Protein AF-A0A2S5X953-F1 (afdb_monomer)

Mean predicted aligned error: 18.89 Å

Sequence (458 aa):
MTLLNALGPSSMFAEFIGLAGYAVGSDNEDVEVWSRGGEERHRVRSSDAGYLVAGASRSGSYVTEFQASRLEDVERYLTFLIGNASVRGTRGFGLLATSTQPALAAGTESATDGKGNVRLWSVADPSRTVIFLRGVPWEPRTFSHLMAVPLGTLRRALLDPHGSPVFDVGQPQVNPPVVLSWSPEWLFSTAFREFVALGGAEVTARGDTVLVGDFETGYEVSDADGWWCVRRYSRGLHDTRMRARGAEDVERYLLLQFGPAARHAPQLRLPLLVEPAPPVEIAEGLRFEPVAPGWVSVRGTDGSERGIEIADAGITAARDARDFTHLLRSTPQEIRESYLDAAGSPALSPILVPVSRGDAVPPSVDWGRLSASDRRLADSGFRLFCSLNEKRGKVFEDPVSAAPFDGGVAVFRSIRGGGMILVAHDGSVLYRSSSYSFERALDEFREGQRTPLDSFGG

Radius of gyration: 25.44 Å; Cα contacts (8 Å, |Δi|>4): 827; chains: 1; bounding box: 60×60×67 Å

Secondary structure (DSSP, 8-state):
--HHHHHSTTSHHHHHHHTTT-EEEEETTEEEEE-TTSSEEEEEEEETTEEEEEEEETTPPPEEEEEESSHHHHHHHHHHHHIIIIIHHTTTPPP---TT--SPPTTEEEEE-TTSPEEEEESS-TT-EEEE-TT-SS-HHHHHHHTTS-HHHHHHHHHSTT-TTTS---S---------TTS-TTTS-HHHHHHHHHTT-EEEEETTEEEEE-SSEEEEEEEETTEEEEEEEETTEEEEEEEESSHHHHHHHHHHHHHHHHHT-TTT-PPEEE--SSPPPPPTTEEEEEEETTEEEEEETT--EEEEEEE--SHHHHHHHHHHHHHTTS-HHHHHHHHHSTT-TTTTTTT-EEEPTTSSS--PBPGGGS-HHHHHHHHHHHHHHHHHHHTTT----SPPEEEEETTEEEEE--STT--EEEEETTS-EEEE-TTS-HHHHHHHHHTT----GGGG--

Foldseek 3Di:
DALCADQNQPHPLQVLLVLLQKHWDDDPRWIWIAHDQRQKIWIWDQDPLAIWIWIDGHPGDTDTFKGWNDSQLVSLLSCLLSLQPRNCVSVVAAGQDLQPQPDADPQKDWDADPQRKIKIAGNVGRSTIMIGHPFALDDPSSSSLSVPPDPVLQSVLSVDSCSPPRSNPDDPDPDDPPPPPPDPCPQDPPVLQVLLVLLVWHWDDDVQWIWIGSSQWTWIWHDDPLKTWIWIHHSRDTDTFKIANDSQLVLLLRCLVRLQSSLPRPVLPAFDKDFDPPGAAADPQWDWDDDDVQKTFIAGPVRHGRRMMGGRDDPVSVRSNRLSNLQVVDTSVQQSVLSSDNQSPDSCVSGIGGDPPVFADAPFDDLVPDDPLQNVQQVVQVVLLVLQQVVVVHDDPADWTWHDDDFHIKIWGQDQQTWIWTAGSVRFIDTDGSVDTPVRSVVCVVVPDTDDSVNSPD

pLDDT: mean 77.75, std 15.03, range [27.89, 95.5]

Nearest PDB structures (foldseek):
  4o6g-assembly1_A  TM=8.450E-01  e=3.573E-09  Mycobacterium tuberculosis
  9etf-assembly1_B  TM=7.351E-01  e=6.714E+00  Gallus gallus
  2qo5-assembly1_A  TM=7.459E-01  e=7.787E+00  Danio rerio
  2lba-assembly1_A  TM=3.978E-01  e=1.951E+00  Gallus gallus
  1eio-assembly1_A  TM=3.381E-01  e=1.450E+00  Sus s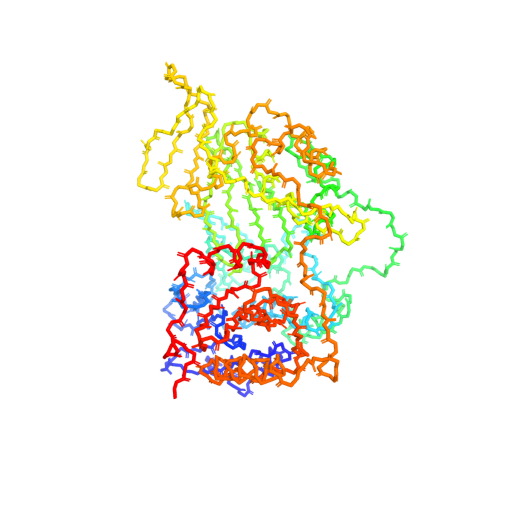crofa

Structure (mmCIF, N/CA/C/O backbone):
data_AF-A0A2S5X953-F1
#
_entry.id   AF-A0A2S5X953-F1
#
loop_
_atom_site.group_PDB
_atom_site.id
_atom_site.type_symbol
_atom_site.label_atom_id
_atom_site.label_alt_id
_atom_site.label_comp_id
_atom_site.label_asym_id
_atom_site.label_entity_id
_atom_site.label_seq_id
_atom_site.pdbx_PDB_ins_code
_atom_site.Cartn_x
_atom_site.Cartn_y
_atom_site.Cartn_z
_atom_site.occupancy
_atom_site.B_iso_or_equiv
_atom_site.auth_seq_id
_atom_site.auth_comp_id
_atom_site.auth_asym_id
_atom_site.auth_atom_id
_atom_site.pdbx_PDB_model_num
ATOM 1 N N . MET A 1 1 ? -19.159 -6.939 29.757 1.00 56.62 1 MET A N 1
ATOM 2 C CA . MET A 1 1 ? -19.263 -7.461 28.377 1.00 56.62 1 MET A CA 1
ATOM 3 C C . MET A 1 1 ? -17.979 -8.232 28.103 1.00 56.62 1 MET A C 1
ATOM 5 O O . MET A 1 1 ? -16.926 -7.685 28.396 1.00 56.62 1 MET A O 1
ATOM 9 N N . THR A 1 2 ? -18.047 -9.497 27.687 1.00 77.62 2 THR A N 1
ATOM 10 C CA . THR A 1 2 ? -16.854 -10.326 27.414 1.00 77.62 2 THR A CA 1
ATOM 11 C C . THR A 1 2 ? -16.382 -10.141 25.971 1.00 77.62 2 THR A C 1
ATOM 13 O O . THR A 1 2 ? -17.181 -9.755 25.115 1.00 77.62 2 THR A O 1
ATOM 16 N N . LEU A 1 3 ? -15.109 -10.456 25.699 1.00 79.44 3 LEU A N 1
ATOM 17 C CA . LEU A 1 3 ? -14.500 -10.409 24.361 1.00 79.44 3 LEU A CA 1
ATOM 18 C C . LEU A 1 3 ? -15.362 -11.147 23.316 1.00 79.44 3 LEU A C 1
ATOM 20 O O . LEU A 1 3 ? -15.718 -10.586 22.283 1.00 79.44 3 LEU A O 1
ATOM 24 N N . LEU A 1 4 ? -15.790 -12.369 23.652 1.00 77.88 4 LEU A N 1
ATOM 25 C CA . LEU A 1 4 ? -16.625 -13.223 22.802 1.00 77.88 4 LEU A CA 1
ATOM 26 C C . LEU A 1 4 ? -18.050 -12.686 22.599 1.00 77.88 4 LEU A C 1
ATOM 28 O O . LEU A 1 4 ? -18.623 -12.896 21.536 1.00 77.88 4 LEU A O 1
ATOM 32 N N . ASN A 1 5 ? -18.624 -11.968 23.568 1.00 78.69 5 ASN A N 1
ATOM 33 C CA . ASN A 1 5 ? -19.965 -11.401 23.397 1.00 78.69 5 ASN A CA 1
ATOM 34 C C . ASN A 1 5 ? -19.963 -10.194 22.449 1.00 78.69 5 ASN A C 1
ATOM 36 O O . ASN A 1 5 ? -20.935 -9.998 21.726 1.00 78.69 5 ASN A O 1
ATOM 40 N N . ALA A 1 6 ? -18.903 -9.380 22.465 1.00 77.31 6 ALA A N 1
ATOM 41 C CA . ALA A 1 6 ? -18.813 -8.187 21.620 1.00 77.31 6 ALA A CA 1
ATOM 42 C C . ALA A 1 6 ? -18.295 -8.500 20.210 1.00 77.31 6 ALA A C 1
ATOM 44 O O . ALA A 1 6 ? -18.806 -7.967 19.230 1.00 77.31 6 ALA A O 1
ATOM 45 N N . LEU A 1 7 ? -17.290 -9.375 20.112 1.00 86.62 7 LEU A N 1
ATOM 46 C CA . LEU A 1 7 ? -16.554 -9.617 18.871 1.00 86.62 7 LEU A CA 1
ATOM 47 C C . LEU A 1 7 ? -16.655 -11.047 18.360 1.00 86.62 7 LEU A C 1
ATOM 49 O O . LEU A 1 7 ? -16.109 -11.307 17.301 1.00 86.62 7 LEU A O 1
ATOM 53 N N . GLY A 1 8 ? -17.296 -11.970 19.082 1.00 82.50 8 GLY A N 1
ATOM 54 C CA . GLY A 1 8 ? -17.347 -13.385 18.711 1.00 82.50 8 GLY A CA 1
ATOM 55 C C . GLY A 1 8 ? -18.280 -13.695 17.532 1.00 82.50 8 GLY A C 1
ATOM 56 O O . GLY A 1 8 ? -18.955 -12.800 17.019 1.00 82.50 8 GLY A O 1
ATOM 57 N N . PRO A 1 9 ? -18.363 -14.970 17.108 1.00 80.38 9 PRO A N 1
ATOM 58 C CA . PRO A 1 9 ? -19.042 -15.375 15.870 1.00 80.38 9 PRO A CA 1
ATOM 59 C C . PRO A 1 9 ? -20.527 -14.997 15.783 1.00 80.38 9 PRO A C 1
ATOM 61 O O . PRO A 1 9 ? -21.042 -14.786 14.691 1.00 80.38 9 PRO A O 1
ATOM 64 N N . SER A 1 10 ? -21.209 -14.883 16.926 1.00 82.19 10 SER A N 1
ATOM 65 C CA . SER A 1 10 ? -22.634 -14.520 17.008 1.00 82.19 10 SER A CA 1
ATOM 66 C C . SER A 1 10 ? -22.874 -13.023 17.246 1.00 82.19 10 SER A C 1
ATOM 68 O O . SER A 1 10 ? -23.992 -12.622 17.565 1.00 82.19 10 SER A O 1
ATOM 70 N N . SER A 1 11 ? -21.829 -12.195 17.180 1.00 88.69 11 SER A N 1
ATOM 71 C CA . SER A 1 11 ? -21.933 -10.757 17.428 1.00 88.69 11 SER A CA 1
ATOM 72 C C . SER A 1 11 ? -22.453 -9.996 16.206 1.00 88.69 11 SER A C 1
ATOM 74 O O . SER A 1 11 ? -22.222 -10.381 15.059 1.00 88.69 11 SER A O 1
ATOM 76 N N . MET A 1 12 ? -23.062 -8.832 16.450 1.00 90.88 12 MET A N 1
ATOM 77 C CA . MET A 1 12 ? -23.394 -7.867 15.388 1.00 90.88 12 MET A CA 1
ATOM 78 C C . MET A 1 12 ? -22.151 -7.408 14.610 1.00 90.88 12 MET A C 1
ATOM 80 O O . MET A 1 12 ? -22.253 -6.961 13.469 1.00 90.88 12 MET A O 1
ATOM 84 N N . PHE A 1 13 ? -20.971 -7.475 15.234 1.00 93.38 13 PHE A N 1
ATOM 85 C CA . PHE A 1 13 ? -19.702 -7.221 14.569 1.00 93.38 13 PHE A CA 1
ATOM 86 C C . PHE A 1 13 ? -19.403 -8.296 13.519 1.00 93.38 13 PHE A C 1
ATOM 88 O O . PHE A 1 13 ? -19.183 -7.939 12.364 1.00 93.38 13 PHE A O 1
ATOM 95 N N . ALA A 1 14 ? -19.467 -9.579 13.894 1.00 92.06 14 ALA A N 1
ATOM 96 C CA . ALA A 1 14 ? -19.238 -10.707 12.990 1.00 92.06 14 ALA A CA 1
ATOM 97 C C . ALA A 1 14 ? -20.220 -10.712 11.808 1.00 92.06 14 ALA A C 1
ATOM 99 O O . ALA A 1 14 ? -19.799 -10.890 10.666 1.00 92.06 14 ALA A O 1
ATOM 100 N N . GLU A 1 15 ? -21.505 -10.437 12.062 1.00 93.00 15 GLU A N 1
ATOM 101 C CA . GLU A 1 15 ? -22.515 -10.297 11.005 1.00 93.00 15 GLU A CA 1
ATOM 102 C C . GLU A 1 15 ? -22.148 -9.178 10.018 1.00 93.00 15 GLU A C 1
ATOM 104 O O . GLU A 1 15 ? -22.171 -9.375 8.802 1.00 93.00 15 GLU A O 1
ATOM 109 N N . PHE A 1 16 ? -21.750 -8.012 10.534 1.00 94.50 16 PHE A N 1
ATOM 110 C CA . PHE A 1 16 ? -21.397 -6.858 9.712 1.00 94.50 16 PHE A CA 1
ATOM 111 C C . PHE A 1 16 ? -20.165 -7.107 8.834 1.00 94.50 16 PHE A C 1
ATOM 113 O O . PHE A 1 16 ? -20.211 -6.845 7.633 1.00 94.50 16 PHE A O 1
ATOM 120 N N . ILE A 1 17 ? -19.067 -7.623 9.391 1.00 89.19 17 ILE A N 1
ATOM 121 C CA . ILE A 1 17 ? -17.852 -7.877 8.599 1.00 89.19 17 ILE A CA 1
ATOM 122 C C . ILE A 1 17 ? -17.994 -9.096 7.675 1.00 89.19 17 ILE A C 1
ATOM 124 O O . ILE A 1 17 ? -17.333 -9.167 6.636 1.00 89.19 17 ILE A O 1
ATOM 128 N N . GLY A 1 18 ? -18.909 -10.020 7.993 1.00 89.38 18 GLY A N 1
ATOM 129 C CA . GLY A 1 18 ? -19.280 -11.140 7.127 1.00 89.38 18 GLY A CA 1
ATOM 130 C C . GLY A 1 18 ? -19.797 -10.691 5.759 1.00 89.38 18 GLY A C 1
ATOM 131 O O . GLY A 1 18 ? -19.591 -11.382 4.763 1.00 89.38 18 GLY A O 1
ATOM 132 N N . LEU A 1 19 ? -20.348 -9.475 5.668 1.00 87.19 19 LEU A N 1
ATOM 133 C CA . LEU A 1 19 ? -20.747 -8.842 4.408 1.00 87.19 19 LEU A CA 1
ATOM 134 C C . LEU A 1 19 ? -19.584 -8.611 3.430 1.00 87.19 19 LEU A C 1
ATOM 136 O O . LEU A 1 19 ? -19.839 -8.384 2.249 1.00 87.19 19 LEU A O 1
ATOM 140 N N . ALA A 1 20 ? -18.340 -8.640 3.914 1.00 78.38 20 ALA A N 1
ATOM 141 C CA . ALA A 1 20 ? -17.119 -8.555 3.118 1.00 78.38 20 ALA A CA 1
ATOM 142 C C . ALA A 1 20 ? -16.385 -9.904 2.990 1.00 78.38 20 ALA A C 1
ATOM 144 O O . ALA A 1 20 ? -15.254 -9.954 2.509 1.00 78.38 20 ALA A O 1
ATOM 145 N N . GLY A 1 21 ? -16.996 -11.003 3.445 1.00 85.75 21 GLY A N 1
ATOM 146 C CA . GLY A 1 21 ? -16.380 -12.329 3.444 1.00 85.75 21 GLY A CA 1
ATOM 147 C C . GLY A 1 21 ? -15.342 -12.549 4.549 1.00 85.75 21 GLY A C 1
ATOM 148 O O . GLY A 1 21 ? -14.490 -13.425 4.395 1.00 85.75 21 GLY A O 1
ATOM 149 N N . TYR A 1 22 ? -15.391 -11.771 5.637 1.00 89.38 22 TYR A N 1
ATOM 150 C CA . TYR A 1 22 ? -14.583 -12.029 6.831 1.00 89.38 22 TYR A CA 1
ATOM 151 C C . TYR A 1 22 ? -15.291 -13.031 7.738 1.00 89.38 22 TYR A C 1
ATOM 153 O O . TYR A 1 22 ? -16.518 -13.076 7.806 1.00 89.38 22 TYR A O 1
ATOM 161 N N . ALA A 1 23 ? -14.502 -13.818 8.455 1.00 90.12 23 ALA A N 1
ATOM 162 C CA . ALA A 1 23 ? -14.970 -14.718 9.489 1.00 90.12 23 ALA A CA 1
ATOM 163 C C . ALA A 1 23 ? -14.362 -14.333 10.837 1.00 90.12 23 ALA A C 1
ATOM 165 O O . ALA A 1 23 ? -13.317 -13.684 10.912 1.00 90.12 23 ALA A O 1
ATOM 166 N N . VAL A 1 24 ? -15.047 -14.751 11.894 1.00 92.25 24 VAL A N 1
ATOM 167 C CA . VAL A 1 24 ? -14.613 -14.590 13.275 1.00 92.25 24 VAL A CA 1
ATOM 168 C C . VAL A 1 24 ? -14.514 -15.964 13.911 1.00 92.25 24 VAL A C 1
ATOM 170 O O . VAL A 1 24 ? -15.404 -16.799 13.746 1.00 92.25 24 VAL A O 1
ATOM 173 N N . GLY A 1 25 ? -13.463 -16.169 14.687 1.00 88.00 25 GLY A N 1
ATOM 174 C CA . GLY A 1 25 ? -13.262 -17.344 15.514 1.00 88.00 25 GLY A CA 1
ATOM 175 C C . GLY A 1 25 ? -12.604 -16.983 16.832 1.00 88.00 25 GLY A C 1
ATOM 176 O O . GLY A 1 25 ? -12.315 -15.823 17.126 1.00 88.00 25 GLY A O 1
ATOM 177 N N . SER A 1 26 ? -12.380 -18.009 17.637 1.00 84.12 26 SER A N 1
ATOM 178 C CA . SER A 1 26 ? -11.672 -17.907 18.904 1.00 84.12 26 SER A CA 1
ATOM 179 C C . SER A 1 26 ? -10.498 -18.870 18.899 1.00 84.12 26 SER A C 1
ATOM 181 O O . SER A 1 26 ? -10.683 -20.044 18.570 1.00 84.12 26 SER A O 1
ATOM 183 N N . ASP A 1 27 ? -9.331 -18.389 19.306 1.00 77.06 27 ASP A N 1
ATOM 184 C CA . ASP A 1 27 ? -8.164 -19.215 19.605 1.00 77.06 27 ASP A CA 1
ATOM 185 C C . ASP A 1 27 ? -7.830 -19.036 21.091 1.00 77.06 27 ASP A C 1
ATOM 187 O O . ASP A 1 27 ? -7.321 -17.998 21.516 1.00 77.06 27 ASP A O 1
ATOM 191 N N . ASN A 1 28 ? -8.173 -20.038 21.903 1.00 78.31 28 ASN A N 1
ATOM 192 C CA . ASN A 1 28 ? -8.162 -19.965 23.368 1.00 78.31 28 ASN A CA 1
ATOM 193 C C . ASN A 1 28 ? -9.040 -18.814 23.908 1.00 78.31 28 ASN A C 1
ATOM 195 O O . ASN A 1 28 ? -10.266 -18.887 23.831 1.00 78.31 28 ASN A O 1
ATOM 199 N N . GLU A 1 29 ? -8.414 -17.770 24.462 1.00 79.88 29 GLU A N 1
ATOM 200 C CA . GLU A 1 29 ? -9.064 -16.566 25.003 1.00 79.88 29 GLU A CA 1
ATOM 201 C C . GLU A 1 29 ? -9.011 -15.368 24.037 1.00 79.88 29 GLU A C 1
ATOM 203 O O . GLU A 1 29 ? -9.639 -14.339 24.299 1.00 79.88 29 GLU A O 1
ATOM 208 N N . ASP A 1 30 ? -8.291 -15.499 22.918 1.00 88.31 30 ASP A N 1
ATOM 209 C CA . ASP A 1 30 ? -8.175 -14.461 21.900 1.00 88.31 30 ASP A CA 1
ATOM 210 C C . ASP A 1 30 ? -9.319 -14.587 20.879 1.00 88.31 30 ASP A C 1
ATOM 212 O O . ASP A 1 30 ? -9.755 -15.686 20.521 1.00 88.31 30 ASP A O 1
ATOM 216 N N . VAL A 1 31 ? -9.792 -13.450 20.366 1.00 91.94 31 VAL A N 1
ATOM 217 C CA . VAL A 1 31 ? -10.692 -13.416 19.203 1.00 91.94 31 VAL A CA 1
ATOM 218 C C . VAL A 1 31 ? -9.859 -13.197 17.954 1.00 91.94 31 VAL A C 1
ATOM 220 O O . VAL A 1 31 ? -9.076 -12.250 17.883 1.00 91.94 31 VAL A O 1
ATOM 223 N N . GLU A 1 32 ? -10.055 -14.049 16.956 1.00 92.00 32 GLU A N 1
ATOM 224 C CA . GLU A 1 32 ? -9.461 -13.886 15.638 1.00 92.00 32 GLU A CA 1
ATOM 225 C C . GLU A 1 32 ? -10.510 -13.486 14.611 1.00 92.00 32 GLU A C 1
ATOM 227 O O . GLU A 1 32 ? -11.618 -14.015 14.576 1.00 92.00 32 GLU A O 1
ATOM 232 N N . VAL A 1 33 ? -10.124 -12.558 13.749 1.00 90.56 33 VAL A N 1
ATOM 233 C CA . VAL A 1 33 ? -10.904 -12.069 12.620 1.00 90.56 33 VAL A CA 1
ATOM 234 C C . VAL A 1 33 ? -10.057 -12.264 11.378 1.00 90.56 33 VAL A C 1
ATOM 236 O O . VAL A 1 33 ? -8.908 -11.835 11.371 1.00 90.56 33 VAL A O 1
ATOM 239 N N . TRP A 1 34 ? -10.573 -12.890 10.326 1.00 87.81 34 TRP A N 1
ATOM 240 C CA . TRP A 1 34 ? -9.787 -13.108 9.110 1.00 87.81 34 TRP A CA 1
ATOM 241 C C . TRP A 1 34 ? -10.606 -12.979 7.836 1.00 87.81 34 TRP A C 1
ATOM 243 O O . TRP A 1 34 ? -11.784 -13.331 7.794 1.00 87.81 34 TRP A O 1
ATOM 253 N N . SER A 1 35 ? -9.962 -12.496 6.777 1.00 81.50 35 SER A N 1
ATOM 254 C CA . SER A 1 35 ? -10.549 -12.424 5.441 1.00 81.50 35 SER A CA 1
ATOM 255 C C . SER A 1 35 ? -10.617 -13.802 4.776 1.00 81.50 35 SER A C 1
ATOM 257 O O . SER A 1 35 ? -9.946 -14.761 5.179 1.00 81.50 35 SER A O 1
ATOM 259 N N . ARG A 1 36 ? -11.411 -13.921 3.706 1.00 74.94 36 ARG A N 1
ATOM 260 C CA . ARG A 1 36 ? -11.482 -15.144 2.896 1.00 74.94 36 ARG A CA 1
ATOM 261 C C . ARG A 1 36 ? -10.086 -15.541 2.396 1.00 74.94 36 ARG A C 1
ATOM 263 O O . ARG A 1 36 ? -9.453 -14.809 1.646 1.00 74.94 36 ARG A O 1
ATOM 270 N N . GLY A 1 37 ? -9.624 -16.728 2.790 1.00 69.88 37 GLY A N 1
ATOM 271 C CA . GLY A 1 37 ? -8.285 -17.231 2.448 1.00 69.88 37 GLY A CA 1
ATOM 272 C C . GLY A 1 37 ? -7.163 -16.806 3.405 1.00 69.88 37 GLY A C 1
ATOM 273 O O . GLY A 1 37 ? -6.018 -17.183 3.175 1.00 69.88 37 GLY A O 1
ATOM 274 N N . GLY A 1 38 ? -7.472 -16.068 4.479 1.00 69.38 38 GLY A N 1
ATOM 275 C CA . GLY A 1 38 ? -6.516 -15.729 5.540 1.00 69.38 38 GLY A CA 1
ATOM 276 C C . GLY A 1 38 ? -5.450 -14.710 5.132 1.00 69.38 38 GLY A C 1
ATOM 277 O O . GLY A 1 38 ? -4.377 -14.669 5.733 1.00 69.38 38 GLY A O 1
ATOM 278 N N . GLU A 1 39 ? -5.710 -13.905 4.098 1.00 66.88 39 GLU A N 1
ATOM 279 C CA . GLU A 1 39 ? -4.767 -12.881 3.631 1.00 66.88 39 GLU A CA 1
ATOM 280 C C . GLU A 1 39 ? -4.638 -11.701 4.596 1.00 66.88 39 GLU A C 1
ATOM 282 O O . GLU A 1 39 ? -3.586 -11.065 4.647 1.00 66.88 39 GLU A O 1
ATOM 287 N N . GLU A 1 40 ? -5.686 -11.417 5.359 1.00 75.12 40 GLU A N 1
ATOM 288 C CA . GLU A 1 40 ? -5.689 -10.445 6.444 1.00 75.12 40 GLU A CA 1
ATOM 289 C C . GLU A 1 40 ? -6.250 -11.123 7.685 1.00 75.12 40 GLU A C 1
ATOM 291 O O . GLU A 1 40 ? -7.259 -11.830 7.609 1.00 75.12 40 GLU A O 1
ATOM 296 N N . ARG A 1 41 ? -5.557 -10.950 8.809 1.00 83.00 41 ARG A N 1
ATOM 297 C CA . ARG A 1 41 ? -5.922 -11.532 10.094 1.00 83.00 41 ARG A CA 1
ATOM 298 C C . ARG A 1 41 ? -5.719 -10.492 11.185 1.00 83.00 41 ARG A C 1
ATOM 300 O O . ARG A 1 41 ? -4.641 -9.918 11.279 1.00 83.00 41 ARG A O 1
ATOM 307 N N . HIS A 1 42 ? -6.709 -10.311 12.046 1.00 88.12 42 HIS A N 1
ATOM 308 C CA . HIS A 1 42 ? -6.599 -9.512 13.259 1.00 88.12 42 HIS A CA 1
ATOM 309 C C . HIS A 1 42 ? -6.833 -10.407 14.462 1.00 88.12 42 HIS A C 1
ATOM 311 O O . HIS A 1 42 ? -7.746 -11.230 14.468 1.00 88.12 42 HIS A O 1
ATOM 317 N N . ARG A 1 43 ? -6.007 -10.239 15.485 1.00 90.81 43 ARG A N 1
ATOM 318 C CA . ARG A 1 43 ? -6.136 -10.929 16.759 1.00 90.81 43 ARG A CA 1
ATOM 319 C C . ARG A 1 43 ? -6.385 -9.907 17.849 1.00 90.81 43 ARG A C 1
ATOM 321 O O . ARG A 1 43 ? -5.628 -8.945 17.975 1.00 90.81 43 ARG A O 1
ATOM 328 N N . VAL A 1 44 ? -7.428 -10.134 18.633 1.00 94.06 44 VAL A N 1
ATOM 329 C CA . VAL A 1 44 ? -7.782 -9.316 19.786 1.00 94.06 44 VAL A CA 1
ATOM 330 C C . VAL A 1 44 ? -7.509 -10.099 21.057 1.00 94.06 44 VAL A C 1
ATOM 332 O O . VAL A 1 44 ? -8.041 -11.193 21.235 1.00 94.06 44 VAL A O 1
ATOM 335 N N . ARG A 1 45 ? -6.712 -9.509 21.947 1.00 92.75 45 ARG A N 1
ATOM 336 C CA . ARG A 1 45 ? -6.306 -10.103 23.222 1.00 92.75 45 ARG A CA 1
ATOM 337 C C . ARG A 1 45 ? -6.631 -9.177 24.389 1.00 92.75 45 ARG A C 1
ATOM 339 O O . ARG A 1 45 ? -6.436 -7.964 24.295 1.00 92.75 45 ARG A O 1
ATOM 346 N N . SER A 1 46 ? -7.075 -9.752 25.505 1.00 92.00 46 SER A N 1
ATOM 347 C CA . SER A 1 46 ? -7.194 -9.034 26.779 1.00 92.00 46 SER A CA 1
ATOM 348 C C . SER A 1 46 ? -5.835 -8.939 27.484 1.00 92.00 46 SER A C 1
ATOM 350 O O . SER A 1 46 ? -5.041 -9.874 27.453 1.00 92.00 46 SER A O 1
ATOM 352 N N . SER A 1 47 ? -5.561 -7.815 28.136 1.00 87.31 47 SER A N 1
ATOM 353 C CA . SER A 1 47 ? -4.332 -7.549 28.889 1.00 87.31 47 SER A CA 1
ATOM 354 C C . SER A 1 47 ? -4.626 -6.691 30.122 1.00 87.31 47 SER A C 1
ATOM 356 O O . SER A 1 47 ? -5.685 -6.066 30.211 1.00 87.31 47 SER A O 1
ATOM 358 N N . ASP A 1 48 ? -3.662 -6.580 31.035 1.00 83.94 48 ASP A N 1
ATOM 359 C CA . ASP A 1 48 ? -3.775 -5.712 32.219 1.00 83.94 48 ASP A CA 1
ATOM 360 C C . ASP A 1 48 ? -3.962 -4.228 31.854 1.00 83.94 48 ASP A C 1
ATOM 362 O O . ASP A 1 48 ? -4.522 -3.450 32.623 1.00 83.94 48 ASP A O 1
ATOM 366 N N . ALA A 1 49 ? -3.522 -3.832 30.656 1.00 80.00 49 ALA A N 1
ATOM 367 C CA . ALA A 1 49 ? -3.621 -2.470 30.142 1.00 80.00 49 ALA A CA 1
ATOM 368 C C . ALA A 1 49 ? -4.830 -2.258 29.203 1.00 80.00 49 ALA A C 1
ATOM 370 O O . ALA A 1 49 ? -4.872 -1.270 28.464 1.00 80.00 49 ALA A O 1
ATOM 371 N N . GLY A 1 50 ? -5.802 -3.177 29.202 1.00 91.69 50 GLY A N 1
ATOM 372 C CA . GLY A 1 50 ? -6.981 -3.151 28.334 1.00 91.69 50 GLY A CA 1
ATOM 373 C C . GLY A 1 50 ? -6.901 -4.190 27.217 1.00 91.69 50 GLY A C 1
ATOM 374 O O . GLY A 1 50 ? -6.435 -5.305 27.422 1.00 91.69 50 GLY A O 1
ATOM 375 N N . TYR A 1 51 ? -7.345 -3.836 26.019 1.00 95.00 51 TYR A N 1
ATOM 376 C CA . TYR A 1 51 ? -7.457 -4.741 24.879 1.00 95.00 51 TYR A CA 1
ATOM 377 C C . TYR A 1 51 ? -6.452 -4.364 23.796 1.00 95.00 51 TYR A C 1
ATOM 379 O O . TYR A 1 51 ? -6.328 -3.190 23.447 1.00 95.00 51 TYR A O 1
ATOM 387 N N . LEU A 1 52 ? -5.756 -5.363 23.262 1.00 92.69 52 LEU A N 1
ATOM 388 C CA . LEU A 1 52 ? -4.763 -5.219 22.202 1.00 92.69 52 LEU A CA 1
ATOM 389 C C . LEU A 1 52 ? -5.307 -5.809 20.908 1.00 92.69 52 LEU A C 1
ATOM 391 O O . LEU A 1 52 ? -5.867 -6.903 20.923 1.00 92.69 52 LEU A O 1
ATOM 395 N N . VAL A 1 53 ? -5.094 -5.108 19.800 1.00 90.62 53 VAL A N 1
ATOM 396 C CA . VAL A 1 53 ? -5.359 -5.586 18.444 1.00 90.62 53 VAL A CA 1
ATOM 397 C C . VAL A 1 53 ? -4.028 -5.710 17.723 1.00 90.62 53 VAL A C 1
ATOM 399 O O . VAL A 1 53 ? -3.248 -4.754 17.665 1.00 90.62 53 VAL A O 1
ATOM 402 N N . ALA A 1 54 ? -3.774 -6.892 17.177 1.00 86.56 54 ALA A N 1
ATOM 403 C CA . ALA A 1 54 ? -2.624 -7.159 16.334 1.00 86.56 54 ALA A CA 1
ATOM 404 C C . ALA A 1 54 ? -3.069 -7.604 14.943 1.00 86.56 54 ALA A C 1
ATOM 406 O O . ALA A 1 54 ? -3.921 -8.483 14.828 1.00 86.56 54 ALA A O 1
ATOM 407 N N . GLY A 1 55 ? -2.478 -7.020 13.904 1.00 77.94 55 GLY A N 1
ATOM 408 C CA . GLY A 1 55 ? -2.715 -7.366 12.506 1.00 77.94 55 GLY A CA 1
ATOM 409 C C . GLY A 1 55 ? -1.634 -8.300 11.960 1.00 77.94 55 GLY A C 1
ATOM 410 O O . GLY A 1 55 ? -0.480 -8.256 12.387 1.00 77.94 55 GLY A O 1
ATOM 411 N N . ALA A 1 56 ? -1.999 -9.154 11.009 1.00 68.19 56 ALA A N 1
ATOM 412 C CA . ALA A 1 56 ? -1.087 -9.981 10.231 1.00 68.19 56 ALA A CA 1
ATOM 413 C C . ALA A 1 56 ? -1.566 -10.070 8.778 1.00 68.19 56 ALA A C 1
ATOM 415 O O . ALA A 1 56 ? -2.746 -10.299 8.506 1.00 68.19 56 ALA A O 1
ATOM 416 N N . SER A 1 57 ? -0.627 -9.956 7.836 1.00 66.44 57 SER A N 1
ATOM 417 C CA . SER A 1 57 ? -0.887 -10.197 6.416 1.00 66.44 57 SER A CA 1
ATOM 418 C C . SER A 1 57 ? -0.366 -11.570 6.003 1.00 66.44 57 SER A C 1
ATOM 420 O O . SER A 1 57 ? 0.791 -11.911 6.262 1.00 66.44 57 SER A O 1
ATOM 422 N N . ARG A 1 58 ? -1.208 -12.358 5.327 1.00 66.44 58 ARG A N 1
ATOM 423 C CA . ARG A 1 58 ? -0.905 -13.720 4.860 1.00 66.44 58 ARG A CA 1
ATOM 424 C C . ARG A 1 58 ? -0.339 -14.570 6.009 1.00 66.44 58 ARG A C 1
ATOM 426 O O . ARG A 1 58 ? -0.841 -14.525 7.131 1.00 66.44 58 ARG A O 1
ATOM 433 N N . SER A 1 59 ? 0.739 -15.309 5.751 1.00 64.00 59 SER A N 1
ATOM 434 C CA . SER A 1 59 ? 1.502 -16.099 6.723 1.00 64.00 59 SER A CA 1
ATOM 435 C C . SER A 1 59 ? 2.493 -15.277 7.564 1.00 64.00 59 SER A C 1
ATOM 437 O O . SER A 1 59 ? 3.367 -15.857 8.202 1.00 64.00 59 SER A O 1
ATOM 439 N N . GLY A 1 60 ? 2.399 -13.944 7.547 1.00 58.31 60 GLY A N 1
ATOM 440 C CA . GLY A 1 60 ? 3.232 -13.059 8.358 1.00 58.31 60 GLY A CA 1
ATOM 441 C C . GLY A 1 60 ? 2.931 -13.141 9.857 1.00 58.31 60 GLY A C 1
ATOM 442 O O . GLY A 1 60 ? 1.897 -13.667 10.284 1.00 58.31 60 GLY A O 1
ATOM 443 N N . SER A 1 61 ? 3.857 -12.605 10.651 1.00 73.12 61 SER A N 1
ATOM 444 C CA . SER A 1 61 ? 3.725 -12.487 12.105 1.00 73.12 61 SER A CA 1
ATOM 445 C C . SER A 1 61 ? 2.723 -11.400 12.494 1.00 73.12 61 SER A C 1
ATOM 447 O O . SER A 1 61 ? 2.590 -10.397 11.795 1.00 73.12 61 SER A O 1
ATOM 449 N N . TYR A 1 62 ? 2.058 -11.584 13.636 1.00 77.00 62 TYR A N 1
ATOM 450 C CA . TYR A 1 62 ? 1.195 -10.563 14.226 1.00 77.00 62 TYR A CA 1
ATOM 451 C C . TYR A 1 62 ? 2.013 -9.386 14.758 1.00 77.00 62 TYR A C 1
ATOM 453 O O . TYR A 1 62 ? 2.981 -9.581 15.497 1.00 77.00 62 TYR A O 1
ATOM 461 N N . VAL A 1 63 ? 1.579 -8.174 14.424 1.00 75.81 63 VAL A N 1
ATOM 462 C CA . VAL A 1 63 ? 2.140 -6.914 14.916 1.00 75.81 63 VAL A CA 1
ATOM 463 C C . VAL A 1 63 ? 1.028 -6.135 15.602 1.00 75.81 63 VAL A C 1
ATOM 465 O O . VAL A 1 63 ? -0.031 -5.922 15.015 1.00 75.81 63 VAL A O 1
ATOM 468 N N . THR A 1 64 ? 1.245 -5.730 16.854 1.00 82.44 64 THR A N 1
ATOM 469 C CA . THR A 1 64 ? 0.274 -4.905 17.580 1.00 82.44 64 THR A CA 1
ATOM 470 C C . THR A 1 64 ? 0.163 -3.543 16.907 1.00 82.44 64 THR A C 1
ATOM 472 O O . THR A 1 64 ? 1.162 -2.847 16.742 1.00 82.44 64 THR A O 1
ATOM 475 N N . GLU A 1 65 ? -1.057 -3.160 16.560 1.00 79.75 65 GLU A N 1
ATOM 476 C CA . GLU A 1 65 ? -1.363 -1.918 15.846 1.00 79.75 65 GLU A CA 1
ATOM 477 C C . GLU A 1 65 ? -2.202 -0.966 16.703 1.00 79.75 65 GLU A C 1
ATOM 479 O O . GLU A 1 65 ? -2.056 0.252 16.621 1.00 79.75 65 GLU A O 1
ATOM 484 N N . PHE A 1 66 ? -3.045 -1.503 17.585 1.00 87.31 66 PHE A N 1
ATOM 485 C CA . PHE A 1 66 ? -4.011 -0.707 18.328 1.00 87.31 66 PHE A CA 1
ATOM 486 C C . PHE A 1 66 ? -4.216 -1.251 19.738 1.00 87.31 66 PHE A C 1
ATOM 488 O O . PHE A 1 66 ? -4.208 -2.459 19.974 1.00 87.31 66 PHE A O 1
ATOM 495 N N . GLN A 1 67 ? -4.429 -0.344 20.683 1.00 92.25 67 GLN A N 1
ATOM 496 C CA . GLN A 1 67 ? -4.773 -0.663 22.060 1.00 92.25 67 GLN A CA 1
ATOM 497 C C . GLN A 1 67 ? -5.918 0.228 22.529 1.00 92.25 67 GLN A C 1
ATOM 499 O O . GLN A 1 67 ? -5.917 1.428 22.272 1.00 92.25 67 GLN A O 1
ATOM 504 N N . ALA A 1 68 ? -6.859 -0.327 23.286 1.00 94.44 68 ALA A N 1
ATOM 505 C CA . ALA A 1 68 ? -7.916 0.451 23.918 1.00 94.44 68 ALA A CA 1
ATOM 506 C C . ALA A 1 68 ? -8.205 -0.022 25.340 1.00 94.44 68 ALA A C 1
ATOM 508 O O . ALA A 1 68 ? -8.203 -1.217 25.622 1.00 94.44 68 ALA A O 1
ATOM 509 N N . SER A 1 69 ? -8.547 0.906 26.234 1.00 95.50 69 SER A N 1
ATOM 510 C CA . SER A 1 69 ? -8.998 0.551 27.586 1.00 95.50 69 SER A CA 1
ATOM 511 C C . SER A 1 69 ? -10.412 -0.043 27.605 1.00 95.50 69 SER A C 1
ATOM 513 O O . SER A 1 69 ? -10.826 -0.630 28.604 1.00 95.50 69 SER A O 1
ATOM 515 N N . ARG A 1 70 ? -11.160 0.069 26.497 1.00 93.38 70 ARG A N 1
ATOM 516 C CA . ARG A 1 70 ? -12.527 -0.446 26.347 1.00 93.38 70 ARG A CA 1
ATOM 517 C C . ARG A 1 70 ? -12.664 -1.340 25.127 1.00 93.38 70 ARG A C 1
ATOM 519 O O . ARG A 1 70 ? -12.223 -0.991 24.037 1.00 93.38 70 ARG A O 1
ATOM 526 N N . LEU A 1 71 ? -13.383 -2.444 25.308 1.00 93.06 71 LEU A N 1
ATOM 527 C CA . LEU A 1 71 ? -13.712 -3.379 24.232 1.00 93.06 71 LEU A CA 1
ATOM 528 C C . LEU A 1 71 ? -14.552 -2.721 23.128 1.00 93.06 71 LEU A C 1
ATOM 530 O O . LEU A 1 71 ? -14.367 -3.013 21.954 1.00 93.06 71 LEU A O 1
ATOM 534 N N . GLU A 1 72 ? -15.422 -1.780 23.497 1.00 93.44 72 GLU A N 1
ATOM 535 C CA . GLU A 1 72 ? -16.235 -1.015 22.545 1.00 93.44 72 GLU A CA 1
ATOM 536 C C . GLU A 1 72 ? -15.373 -0.223 21.547 1.00 93.44 72 GLU A C 1
ATOM 538 O O . GLU A 1 72 ? -15.718 -0.104 20.375 1.00 93.44 72 GLU A O 1
ATOM 543 N N . ASP A 1 73 ? -14.228 0.299 21.995 1.00 93.88 73 ASP A N 1
ATOM 544 C CA . ASP A 1 73 ? -13.304 1.041 21.138 1.00 93.88 73 ASP A CA 1
ATOM 545 C C . ASP A 1 73 ? -12.504 0.108 20.216 1.00 93.88 73 ASP A C 1
ATOM 547 O O . ASP A 1 73 ? -12.209 0.486 19.085 1.00 93.88 73 ASP A O 1
ATOM 551 N N . VAL A 1 74 ? -12.250 -1.138 20.633 1.00 93.94 74 VAL A N 1
ATOM 552 C CA . VAL A 1 74 ? -11.727 -2.183 19.736 1.00 93.94 74 VAL A CA 1
ATOM 553 C C . VAL A 1 74 ? -12.742 -2.553 18.659 1.00 93.94 74 VAL A C 1
ATOM 555 O O . VAL A 1 74 ? -12.400 -2.602 17.479 1.00 93.94 74 VAL A O 1
ATOM 558 N N . GLU A 1 75 ? -13.998 -2.785 19.040 1.00 94.75 75 GLU A N 1
ATOM 559 C CA . GLU A 1 75 ? -15.069 -3.095 18.089 1.00 94.75 75 GLU A CA 1
ATOM 560 C C . GLU A 1 75 ? -15.262 -1.957 17.091 1.00 94.75 75 GLU A C 1
ATOM 562 O O . GLU A 1 75 ? -15.400 -2.198 15.894 1.00 94.75 75 GLU A O 1
ATOM 567 N N . ARG A 1 76 ? -15.205 -0.709 17.560 1.00 93.38 76 ARG A N 1
ATOM 568 C CA . ARG A 1 76 ? -15.287 0.492 16.726 1.00 93.38 76 ARG A CA 1
ATOM 569 C C . ARG A 1 76 ? -14.120 0.579 15.750 1.00 93.38 76 ARG A C 1
ATOM 571 O O . ARG A 1 76 ? -14.346 0.847 14.572 1.00 93.38 76 ARG A O 1
ATOM 578 N N . TYR A 1 77 ? -12.906 0.321 16.231 1.00 90.81 77 TYR A N 1
ATOM 579 C CA . TYR A 1 77 ? -11.695 0.298 15.418 1.00 90.81 77 TYR A CA 1
ATOM 580 C C . TYR A 1 77 ? -11.805 -0.733 14.289 1.00 90.81 77 TYR A C 1
ATOM 582 O O . TYR A 1 77 ? -11.708 -0.365 13.120 1.00 90.81 77 TYR A O 1
ATOM 590 N N . LEU A 1 78 ? -12.109 -1.992 14.614 1.00 91.12 78 LEU A N 1
ATOM 591 C CA . LEU A 1 78 ? -12.233 -3.063 13.620 1.00 91.12 78 LEU A CA 1
ATOM 592 C C . LEU A 1 78 ? -13.434 -2.867 12.685 1.00 91.12 78 LEU A C 1
ATOM 594 O O . LEU A 1 78 ? -13.333 -3.136 11.490 1.00 91.12 78 LEU A O 1
ATOM 598 N N . THR A 1 79 ? -14.562 -2.370 13.206 1.00 92.50 79 THR A N 1
ATOM 599 C CA . THR A 1 79 ? -15.755 -2.058 12.401 1.00 92.50 79 THR A CA 1
ATOM 600 C C . THR A 1 79 ? -15.429 -1.001 11.356 1.00 92.50 79 THR A C 1
ATOM 602 O O . THR A 1 79 ? -15.819 -1.157 10.204 1.00 92.50 79 THR A O 1
ATOM 605 N N . PHE A 1 80 ? -14.711 0.061 11.730 1.00 87.81 80 PHE A N 1
ATOM 606 C CA . PHE A 1 80 ? -14.311 1.085 10.774 1.00 87.81 80 PHE A CA 1
ATOM 607 C C . PHE A 1 80 ? -13.241 0.577 9.806 1.00 87.81 80 PHE A C 1
ATOM 609 O O . PHE A 1 80 ? -13.407 0.750 8.605 1.00 87.81 80 PHE A O 1
ATOM 616 N N . LEU A 1 81 ? -12.198 -0.096 10.301 1.00 84.38 81 LEU A N 1
ATOM 617 C CA . LEU A 1 81 ? -11.100 -0.619 9.485 1.00 84.38 81 LEU A CA 1
ATOM 618 C C . LEU A 1 81 ? -11.610 -1.551 8.373 1.00 84.38 81 LEU A C 1
ATOM 620 O O . LEU A 1 81 ? -11.440 -1.267 7.190 1.00 84.38 81 LEU A O 1
ATOM 624 N N . ILE A 1 82 ? -12.300 -2.630 8.754 1.00 85.38 82 ILE A N 1
ATOM 625 C CA . ILE A 1 82 ? -12.799 -3.644 7.814 1.00 85.38 82 ILE A CA 1
ATOM 626 C C . ILE A 1 82 ? -14.017 -3.117 7.053 1.00 85.38 82 ILE A C 1
ATOM 628 O O . ILE A 1 82 ? -14.208 -3.401 5.869 1.00 85.38 82 ILE A O 1
ATOM 632 N N . GLY A 1 83 ? -14.865 -2.338 7.724 1.00 84.44 83 GLY A N 1
ATOM 633 C CA . GLY A 1 83 ? -16.073 -1.802 7.120 1.00 84.44 83 GLY A CA 1
ATOM 634 C C . GLY A 1 83 ? -15.779 -0.797 6.014 1.00 84.44 83 GLY A C 1
ATOM 635 O O . GLY A 1 83 ? -16.363 -0.889 4.936 1.00 84.44 83 GLY A O 1
ATOM 636 N N . ASN A 1 84 ? -14.856 0.134 6.257 1.00 83.06 84 ASN A N 1
ATOM 637 C CA . ASN A 1 84 ? -14.513 1.158 5.281 1.00 83.06 84 ASN A CA 1
ATOM 638 C C . ASN A 1 84 ? -13.771 0.550 4.086 1.00 83.06 84 ASN A C 1
ATOM 640 O O . ASN A 1 84 ? -14.145 0.847 2.962 1.00 83.06 84 ASN A O 1
ATOM 644 N N . ALA A 1 85 ? -12.799 -0.340 4.314 1.00 73.12 85 ALA A N 1
ATOM 645 C CA . ALA A 1 85 ? -12.031 -0.961 3.233 1.00 73.12 85 ALA A CA 1
ATOM 646 C C . ALA A 1 85 ? -12.832 -2.030 2.465 1.00 73.12 85 ALA A C 1
ATOM 648 O O . ALA A 1 85 ? -13.016 -1.947 1.251 1.00 73.12 85 ALA A O 1
ATOM 649 N N . SER A 1 86 ? -13.362 -3.029 3.172 1.00 77.94 86 SER A N 1
ATOM 650 C CA . SER A 1 86 ? -13.827 -4.273 2.548 1.00 77.94 86 SER A CA 1
ATOM 651 C C . SER A 1 86 ? -15.352 -4.333 2.400 1.00 77.94 86 SER A C 1
ATOM 653 O O . SER A 1 86 ? -15.864 -4.747 1.355 1.00 77.94 86 SER A O 1
ATOM 655 N N . VAL A 1 87 ? -16.121 -3.889 3.403 1.00 81.81 87 VAL A N 1
ATOM 656 C CA . VAL A 1 87 ? -17.604 -3.915 3.332 1.00 81.81 87 VAL A CA 1
ATOM 657 C C . VAL A 1 87 ? -18.124 -2.915 2.299 1.00 81.81 87 VAL A C 1
ATOM 659 O O . VAL A 1 87 ? -19.052 -3.237 1.552 1.00 81.81 87 VAL A O 1
ATOM 662 N N . ARG A 1 88 ? -17.517 -1.729 2.211 1.00 85.38 88 ARG A N 1
ATOM 663 C CA . ARG A 1 88 ? -17.832 -0.742 1.167 1.00 85.38 88 ARG A CA 1
ATOM 664 C C . ARG A 1 88 ? -17.311 -1.153 -0.204 1.00 85.38 88 ARG A C 1
ATOM 666 O O . ARG A 1 88 ? -18.071 -1.099 -1.169 1.00 85.38 88 ARG A O 1
ATOM 673 N N . GLY A 1 89 ? -16.066 -1.631 -0.279 1.00 68.62 89 GLY A N 1
ATOM 674 C CA . GLY A 1 89 ? -15.444 -2.057 -1.536 1.00 68.62 89 GLY A CA 1
ATOM 675 C C . GLY A 1 89 ? -16.238 -3.155 -2.249 1.00 68.62 89 GLY A C 1
ATOM 676 O O . GLY A 1 89 ? -16.515 -3.050 -3.441 1.00 68.62 89 GLY A O 1
ATOM 677 N N . THR A 1 90 ? -16.733 -4.153 -1.508 1.00 71.31 90 THR A N 1
ATOM 678 C CA . THR A 1 90 ? -17.605 -5.216 -2.057 1.00 71.31 90 THR A CA 1
ATOM 679 C C . THR A 1 90 ? -18.952 -4.714 -2.593 1.00 71.31 90 THR A C 1
ATOM 681 O O . THR A 1 90 ? -19.609 -5.425 -3.351 1.00 71.31 90 THR A O 1
ATOM 684 N N . ARG A 1 91 ? -19.361 -3.489 -2.242 1.00 79.00 91 ARG A N 1
ATOM 685 C CA . ARG A 1 91 ? -20.585 -2.819 -2.717 1.00 79.00 91 ARG A CA 1
ATOM 686 C C . ARG A 1 91 ? -20.322 -1.793 -3.820 1.00 79.00 91 ARG A C 1
ATOM 688 O O . ARG A 1 91 ? -21.265 -1.164 -4.288 1.00 79.00 91 ARG A O 1
ATOM 695 N N . GLY A 1 92 ? -19.065 -1.611 -4.227 1.00 65.00 92 GLY A N 1
ATOM 696 C CA . GLY A 1 92 ? -18.674 -0.589 -5.198 1.00 65.00 92 GLY A CA 1
ATOM 697 C C . GLY A 1 92 ? -18.754 0.841 -4.656 1.00 65.00 92 GLY A C 1
ATOM 698 O O . GLY A 1 92 ? -18.813 1.783 -5.441 1.00 65.00 92 GLY A O 1
ATOM 699 N N . PHE A 1 93 ? -18.782 1.022 -3.332 1.00 74.00 93 PHE A N 1
ATOM 700 C CA . PHE A 1 93 ? -18.759 2.349 -2.722 1.00 74.00 93 PHE A CA 1
ATOM 701 C C . PHE A 1 93 ? -17.320 2.806 -2.492 1.00 74.00 93 PHE A C 1
ATOM 703 O O . PHE A 1 93 ? -16.481 2.022 -2.049 1.00 74.00 93 PHE A O 1
ATOM 710 N N . GLY A 1 94 ? -17.050 4.087 -2.757 1.00 65.56 94 GLY A N 1
ATOM 711 C CA . GLY A 1 94 ? -15.754 4.697 -2.464 1.00 65.56 94 GLY A CA 1
ATOM 712 C C . GLY A 1 94 ? -15.463 4.720 -0.963 1.00 65.56 94 GLY A C 1
ATOM 713 O O . GLY A 1 94 ? -16.390 4.738 -0.143 1.00 65.56 94 GLY A O 1
ATOM 714 N N . LEU A 1 95 ? -14.183 4.723 -0.598 1.00 71.00 95 LEU A N 1
ATOM 715 C CA . LEU A 1 95 ? -13.762 4.868 0.793 1.00 71.00 95 LEU A CA 1
ATOM 716 C C . LEU A 1 95 ? -14.261 6.199 1.350 1.00 71.00 95 LEU A C 1
ATOM 718 O O . LEU A 1 95 ? -14.262 7.222 0.666 1.00 71.00 95 LEU A O 1
ATOM 722 N N . LEU A 1 96 ? -14.695 6.189 2.604 1.00 72.94 96 LEU A N 1
ATOM 723 C CA . LEU A 1 96 ? -15.073 7.424 3.274 1.00 72.94 96 LEU A CA 1
ATOM 724 C C . LEU A 1 96 ? -13.790 8.153 3.651 1.00 72.94 96 LEU A C 1
ATOM 726 O O . LEU A 1 96 ? -13.035 7.692 4.512 1.00 72.94 96 LEU A O 1
ATOM 730 N N . ALA A 1 97 ? -13.541 9.264 2.955 1.00 57.09 97 ALA A N 1
ATOM 731 C CA . ALA A 1 97 ? -12.445 10.166 3.250 1.00 57.09 97 ALA A CA 1
ATOM 732 C C . ALA A 1 97 ? -12.674 10.789 4.625 1.00 57.09 97 ALA A C 1
ATOM 734 O O . ALA A 1 97 ? -13.731 11.343 4.924 1.00 57.09 97 ALA A O 1
ATOM 735 N N . THR A 1 98 ? -11.660 10.701 5.471 1.00 56.31 98 THR A N 1
ATOM 736 C CA . THR A 1 98 ? -11.727 11.188 6.847 1.00 56.31 98 THR A CA 1
ATOM 737 C C . THR A 1 98 ? -11.059 12.555 7.024 1.00 56.31 98 THR A C 1
ATOM 739 O O . THR A 1 98 ? -11.003 13.081 8.134 1.00 56.31 98 THR A O 1
ATOM 742 N N . SER A 1 99 ? -10.560 13.132 5.923 1.00 44.72 99 SER A N 1
ATOM 743 C CA . SER A 1 99 ? -9.692 14.314 5.876 1.00 44.72 99 SER A CA 1
ATOM 744 C C . SER A 1 99 ? -10.426 15.658 5.920 1.00 44.72 99 SER A C 1
ATOM 746 O O . SER A 1 99 ? -9.783 16.701 5.999 1.00 44.72 99 SER A O 1
ATOM 748 N N . THR A 1 100 ? -11.762 15.676 5.904 1.00 46.84 100 THR A N 1
ATOM 749 C CA . THR A 1 100 ? -12.539 16.928 5.970 1.00 46.84 100 THR A CA 1
ATOM 750 C C . THR A 1 100 ? -12.681 17.488 7.391 1.00 46.84 100 THR A C 1
ATOM 752 O O . THR A 1 100 ? -13.223 18.579 7.557 1.00 46.84 100 THR A O 1
ATOM 755 N N . GLN A 1 101 ? -12.192 16.787 8.425 1.00 51.34 101 GLN A N 1
ATOM 756 C CA . GLN A 1 101 ? -12.305 17.195 9.831 1.00 51.34 101 GLN A CA 1
ATOM 757 C C . GLN A 1 101 ? -10.963 17.746 10.362 1.00 51.34 101 GLN A C 1
ATOM 759 O O . GLN A 1 101 ? -10.097 16.968 10.761 1.00 51.34 101 GLN A O 1
ATOM 764 N N . PRO A 1 102 ? -10.754 19.080 10.400 1.00 50.56 102 PRO A N 1
ATOM 765 C CA . PRO A 1 102 ? -9.441 19.655 10.714 1.00 50.56 102 PRO A CA 1
ATOM 766 C C . PRO A 1 102 ? -9.018 19.514 12.189 1.00 50.56 102 PRO A C 1
ATOM 768 O O . PRO A 1 102 ? -7.821 19.491 12.482 1.00 50.56 102 PRO A O 1
ATOM 771 N N . ALA A 1 103 ? -9.962 19.389 13.128 1.00 69.25 103 ALA A N 1
ATOM 772 C CA . ALA A 1 103 ? -9.692 19.322 14.568 1.00 69.25 103 ALA A CA 1
ATOM 773 C C . ALA A 1 103 ? -10.082 17.964 15.180 1.00 69.25 103 ALA A C 1
ATOM 775 O O . ALA A 1 103 ? -10.960 17.269 14.663 1.00 69.25 103 ALA A O 1
ATOM 776 N N . LEU A 1 104 ? -9.451 17.608 16.309 1.00 75.50 104 LEU A N 1
ATOM 777 C CA . LEU A 1 104 ? -9.930 16.526 17.177 1.00 75.50 104 LEU A CA 1
ATOM 778 C C . LEU A 1 104 ? -11.386 16.780 17.583 1.00 75.50 104 LEU A C 1
ATOM 780 O O . LEU A 1 104 ? -11.816 17.930 17.705 1.00 75.50 104 LEU A O 1
ATOM 784 N N . ALA A 1 105 ? -12.134 15.706 17.825 1.00 79.62 105 ALA A N 1
ATOM 785 C CA . ALA A 1 105 ? -13.479 15.814 18.366 1.00 79.62 105 ALA A CA 1
ATOM 786 C C . ALA A 1 105 ? -13.474 16.578 19.696 1.00 79.62 105 ALA A C 1
ATOM 788 O O . ALA A 1 105 ? -12.596 16.385 20.542 1.00 79.62 105 ALA A O 1
ATOM 789 N N . ALA A 1 106 ? -14.481 17.431 19.892 1.00 80.69 106 ALA A N 1
ATOM 790 C CA . ALA A 1 106 ? -14.634 18.188 21.126 1.00 80.69 106 ALA A CA 1
ATOM 791 C C . ALA A 1 106 ? -14.628 17.247 22.345 1.00 80.69 106 ALA A C 1
ATOM 793 O O . ALA A 1 106 ? -15.324 16.232 22.364 1.00 80.69 106 ALA A O 1
ATOM 794 N N . GLY A 1 107 ? -13.829 17.583 23.360 1.00 82.56 107 GLY A N 1
ATOM 795 C CA . GLY A 1 107 ? -13.669 16.750 24.554 1.00 82.56 107 GLY A CA 1
ATOM 796 C C . GLY A 1 107 ? -12.732 15.551 24.380 1.00 82.56 107 GLY A C 1
ATOM 797 O O . GLY A 1 107 ? -12.718 14.688 25.255 1.00 82.56 107 GLY A O 1
ATOM 798 N N . THR A 1 108 ? -11.946 15.492 23.300 1.00 86.06 108 THR A N 1
ATOM 799 C CA . THR A 1 108 ? -10.852 14.526 23.127 1.00 86.06 108 THR A CA 1
ATOM 800 C C . THR A 1 108 ? -9.511 15.247 23.092 1.00 86.06 108 THR A C 1
ATOM 802 O O . THR A 1 108 ? -9.356 16.249 22.397 1.00 86.06 108 THR A O 1
ATOM 805 N N . GLU A 1 109 ? -8.529 14.709 23.804 1.00 84.00 109 GLU A N 1
ATOM 806 C CA . GLU A 1 109 ? -7.139 15.162 23.757 1.00 84.00 109 GLU A CA 1
ATOM 807 C C . GLU A 1 109 ? -6.234 14.064 23.192 1.00 84.00 109 GLU A C 1
ATOM 809 O O . GLU A 1 109 ? -6.600 12.883 23.158 1.00 84.00 109 GLU A O 1
ATOM 814 N N . SER A 1 110 ? -5.049 14.466 22.728 1.00 87.19 110 SER A N 1
ATOM 815 C CA . SER A 1 110 ? -4.060 13.557 22.159 1.00 87.19 110 SER A CA 1
ATOM 816 C C . SER A 1 110 ? -2.642 13.867 22.617 1.00 87.19 110 SER A C 1
ATOM 818 O O . SER A 1 110 ? -2.288 15.033 22.780 1.00 87.19 110 SER A O 1
ATOM 820 N N . ALA A 1 111 ? -1.802 12.840 22.711 1.00 77.31 111 ALA A N 1
ATOM 821 C CA . ALA A 1 111 ? -0.363 12.967 22.904 1.00 77.31 111 ALA A CA 1
ATOM 822 C C . ALA A 1 111 ? 0.371 11.903 22.091 1.00 77.31 111 ALA A C 1
ATOM 824 O O . ALA A 1 111 ? -0.085 10.762 22.007 1.00 77.31 111 ALA A O 1
ATOM 825 N N . THR A 1 112 ? 1.526 12.267 21.546 1.00 76.06 112 THR A N 1
ATOM 826 C CA . THR A 1 112 ? 2.409 11.343 20.832 1.00 76.06 112 THR A CA 1
ATOM 827 C C . THR A 1 112 ? 3.598 11.002 21.721 1.00 76.06 112 THR A C 1
ATOM 829 O O . THR A 1 112 ? 4.232 11.902 22.272 1.00 76.06 112 THR A O 1
ATOM 832 N N . ASP A 1 113 ? 3.888 9.714 21.899 1.00 74.69 113 ASP A N 1
ATOM 833 C CA . ASP A 1 113 ? 5.054 9.276 22.669 1.00 74.69 113 ASP A CA 1
ATOM 834 C C . ASP A 1 113 ? 6.355 9.344 21.845 1.00 74.69 113 ASP A C 1
ATOM 836 O O . ASP A 1 113 ? 6.346 9.533 20.628 1.00 74.69 113 ASP A O 1
ATOM 840 N N . GLY A 1 114 ? 7.505 9.150 22.499 1.00 52.53 114 GLY A N 1
ATOM 841 C CA . GLY A 1 114 ? 8.818 9.169 21.834 1.00 52.53 114 GLY A CA 1
ATOM 842 C C . GLY A 1 114 ? 9.044 8.049 20.805 1.00 52.53 114 GLY A C 1
ATOM 843 O O . GLY A 1 114 ? 10.085 8.026 20.155 1.00 52.53 114 GLY A O 1
ATOM 844 N N . LYS A 1 115 ? 8.102 7.111 20.653 1.00 63.88 115 LYS A N 1
ATOM 845 C CA . LYS A 1 115 ? 8.115 6.054 19.630 1.00 63.88 115 LYS A CA 1
ATOM 846 C C . LYS A 1 115 ? 7.171 6.369 18.462 1.00 63.88 115 LYS A C 1
ATOM 848 O O . LYS A 1 115 ? 7.112 5.588 17.511 1.00 63.88 115 LYS A O 1
ATOM 853 N N . GLY A 1 116 ? 6.469 7.502 18.511 1.00 65.50 116 GLY A N 1
ATOM 854 C CA . GLY A 1 116 ? 5.492 7.917 17.509 1.00 65.50 116 GLY A CA 1
ATOM 855 C C . GLY A 1 116 ? 4.106 7.298 17.700 1.00 65.50 116 GLY A C 1
ATOM 856 O O . GLY A 1 116 ? 3.284 7.393 16.792 1.00 65.50 116 GLY A O 1
ATOM 857 N N . ASN A 1 117 ? 3.827 6.657 18.840 1.00 75.62 117 ASN A N 1
ATOM 858 C CA . ASN A 1 117 ? 2.491 6.141 19.125 1.00 75.62 117 ASN A CA 1
ATOM 859 C C . ASN A 1 117 ? 1.586 7.289 19.561 1.00 75.62 117 ASN A C 1
ATOM 861 O O . ASN A 1 117 ? 1.968 8.097 20.409 1.00 75.62 117 ASN A O 1
ATOM 865 N N . VAL A 1 118 ? 0.371 7.338 19.022 1.00 79.12 118 VAL A N 1
ATOM 866 C CA . VAL A 1 118 ? -0.592 8.396 19.332 1.00 79.12 118 VAL A CA 1
ATOM 867 C C . VAL A 1 118 ? -1.594 7.881 20.348 1.00 79.12 118 VAL A C 1
ATOM 869 O O . VAL A 1 118 ? -2.376 6.978 20.0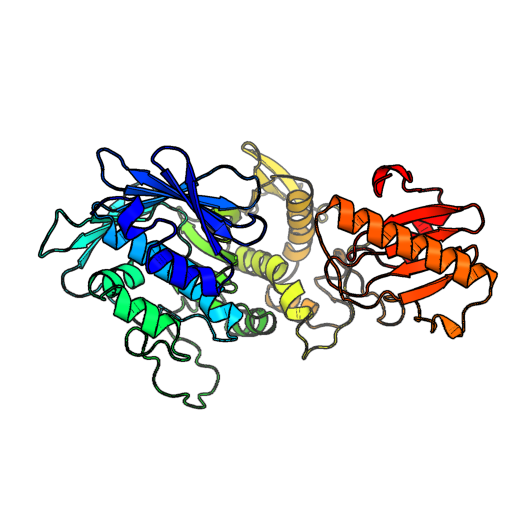63 1.00 79.12 118 VAL A O 1
ATOM 872 N N . ARG A 1 119 ? -1.604 8.481 21.533 1.00 86.38 119 ARG A N 1
ATOM 873 C CA . ARG A 1 119 ? -2.620 8.254 22.556 1.00 86.38 119 ARG A CA 1
ATOM 874 C C . ARG A 1 119 ? -3.735 9.280 22.409 1.00 86.38 119 ARG A C 1
ATOM 876 O O . ARG A 1 119 ? -3.451 10.470 22.350 1.00 86.38 119 ARG A O 1
ATOM 883 N N . LEU A 1 120 ? -4.980 8.819 22.424 1.00 88.69 120 LEU A N 1
ATOM 884 C CA . LEU A 1 120 ? -6.191 9.622 22.571 1.00 88.69 120 LEU A CA 1
ATOM 885 C C . LEU A 1 120 ? -6.855 9.326 23.914 1.00 88.69 120 LEU A C 1
ATOM 887 O O . LEU A 1 120 ? -6.862 8.173 24.362 1.00 88.69 120 LEU A O 1
ATOM 891 N N . TRP A 1 121 ? -7.453 10.336 24.539 1.00 90.75 121 TRP A N 1
ATOM 892 C CA . TRP A 1 121 ? -8.308 10.148 25.711 1.00 90.75 121 TRP A CA 1
ATOM 893 C C . TRP A 1 121 ? -9.485 11.115 25.724 1.00 90.75 121 TRP A C 1
ATOM 895 O O . TRP A 1 121 ? -9.414 12.230 25.209 1.00 90.75 121 TRP A O 1
ATOM 905 N N . SER A 1 122 ? -10.577 10.668 26.341 1.00 89.81 122 SER A N 1
ATOM 906 C CA . SER A 1 122 ? -11.730 11.518 26.628 1.00 89.81 122 SER A CA 1
ATOM 907 C C . SER A 1 122 ? -11.413 12.439 27.808 1.00 89.81 122 SER A C 1
ATOM 909 O O . SER A 1 122 ? -11.025 11.968 28.874 1.00 89.81 122 SER A O 1
ATOM 911 N N . VAL A 1 123 ? -11.631 13.744 27.661 1.00 88.44 123 VAL A N 1
ATOM 912 C CA . VAL A 1 123 ? -11.490 14.725 28.753 1.00 88.44 123 VAL A CA 1
ATOM 913 C C . VAL A 1 123 ? -12.536 14.476 29.841 1.00 88.44 123 VAL A C 1
ATOM 915 O O . VAL A 1 123 ? -12.237 14.561 31.028 1.00 88.44 123 VAL A O 1
ATOM 918 N N . ALA A 1 124 ? -13.759 14.105 29.445 1.00 89.12 124 ALA A N 1
ATOM 919 C CA . ALA A 1 124 ? -14.838 13.779 30.380 1.00 89.12 124 ALA A CA 1
ATOM 920 C C . ALA A 1 124 ? -14.605 12.450 31.120 1.00 89.12 124 ALA A C 1
ATOM 922 O O . ALA A 1 124 ? -15.229 12.19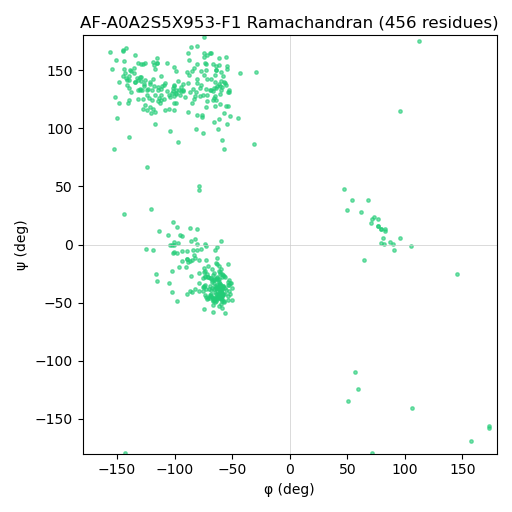3 32.145 1.00 89.12 124 ALA A O 1
ATOM 923 N N . ASP A 1 125 ? -13.729 11.598 30.584 1.00 90.38 125 ASP A N 1
ATOM 924 C CA . ASP A 1 125 ? -13.415 10.291 31.146 1.00 90.38 125 ASP A CA 1
ATOM 925 C C . ASP A 1 125 ? -11.987 9.866 30.770 1.00 90.38 125 ASP A C 1
ATOM 927 O O . ASP A 1 125 ? -11.796 9.092 29.824 1.00 90.38 125 ASP A O 1
ATOM 931 N N . PRO A 1 126 ? -10.970 10.349 31.508 1.00 89.19 126 PRO A N 1
ATOM 932 C CA . PRO A 1 126 ? -9.569 10.076 31.187 1.00 89.19 126 PRO A CA 1
ATOM 933 C C . PRO A 1 126 ? -9.179 8.593 31.278 1.00 89.19 126 PRO A C 1
ATOM 935 O O . PRO A 1 126 ? -8.104 8.213 30.818 1.00 89.19 126 PRO A O 1
ATOM 938 N N . SER A 1 127 ? -10.038 7.740 31.856 1.00 89.44 127 SER A N 1
ATOM 939 C CA . SER A 1 127 ? -9.846 6.284 31.869 1.00 89.44 127 SER A CA 1
ATOM 940 C C . SER A 1 127 ? -10.136 5.642 30.509 1.00 89.44 127 SER A C 1
ATOM 942 O O . SER A 1 127 ? -9.625 4.561 30.201 1.00 89.44 127 SER A O 1
ATOM 944 N N . ARG A 1 128 ? -10.945 6.300 29.668 1.00 94.06 128 ARG A N 1
ATOM 945 C CA . ARG A 1 128 ? -11.205 5.888 28.291 1.00 94.06 128 ARG A CA 1
ATOM 946 C C . ARG A 1 128 ? -10.067 6.371 27.403 1.00 94.06 128 ARG A C 1
ATOM 948 O O . ARG A 1 128 ? -10.041 7.527 26.980 1.00 94.06 128 ARG A O 1
ATOM 955 N N . THR A 1 129 ? -9.145 5.467 27.105 1.00 93.56 129 THR A N 1
ATOM 956 C CA . THR A 1 129 ? -7.946 5.762 26.330 1.00 93.56 129 THR A CA 1
ATOM 957 C C . THR A 1 129 ? -7.785 4.786 25.191 1.00 93.56 129 THR A C 1
ATOM 959 O O . THR A 1 129 ? -8.038 3.590 25.345 1.00 93.56 129 THR A O 1
ATOM 962 N N . VAL A 1 130 ? -7.275 5.298 24.084 1.00 92.38 130 VAL A N 1
ATOM 963 C CA . VAL A 1 130 ? -6.900 4.517 22.916 1.00 92.38 130 VAL A CA 1
ATOM 964 C C . VAL A 1 130 ? -5.488 4.894 22.509 1.00 92.38 130 VAL A C 1
ATOM 966 O O . VAL A 1 130 ? -5.111 6.056 22.605 1.00 92.38 130 VAL A O 1
ATOM 969 N N . ILE A 1 131 ? -4.696 3.916 22.094 1.00 88.56 131 ILE A N 1
ATOM 970 C CA . ILE A 1 131 ? -3.329 4.109 21.631 1.00 88.56 131 ILE A CA 1
ATOM 971 C C . ILE A 1 131 ? -3.216 3.487 20.245 1.00 88.56 131 ILE A C 1
ATOM 973 O O . ILE A 1 131 ? -3.431 2.290 20.060 1.00 88.56 131 ILE A O 1
ATOM 977 N N . PHE A 1 132 ? -2.861 4.326 19.285 1.00 81.00 132 PHE A N 1
ATOM 978 C CA . PHE A 1 132 ? -2.461 3.938 17.945 1.00 81.00 132 PHE A CA 1
ATOM 979 C C . PHE A 1 132 ? -0.965 3.694 17.972 1.00 81.00 132 PHE A C 1
ATOM 981 O O . PHE A 1 132 ? -0.189 4.626 18.202 1.00 81.00 132 PHE A O 1
ATOM 988 N N . LEU A 1 133 ? -0.559 2.448 17.768 1.00 76.94 133 LEU A N 1
ATOM 989 C CA . LEU A 1 133 ? 0.849 2.136 17.613 1.00 76.94 133 LEU A CA 1
ATOM 990 C C . LEU A 1 133 ? 1.289 2.540 16.206 1.00 76.94 133 LEU A C 1
ATOM 992 O O . LEU A 1 133 ? 0.493 2.550 15.265 1.00 76.94 133 LEU A O 1
ATOM 996 N N . ARG A 1 134 ? 2.554 2.934 16.063 1.00 54.25 134 ARG A N 1
ATOM 997 C CA . ARG A 1 134 ? 3.128 3.320 14.768 1.00 54.25 134 ARG A CA 1
ATOM 998 C C . ARG A 1 134 ? 2.856 2.214 13.736 1.00 54.25 134 ARG A C 1
ATOM 1000 O O . ARG A 1 134 ? 3.408 1.126 13.868 1.00 54.25 134 ARG A O 1
ATOM 1007 N N . GLY A 1 135 ? 1.997 2.474 12.748 1.00 49.12 135 GLY A N 1
ATOM 1008 C CA . GLY A 1 135 ? 1.508 1.411 11.865 1.00 49.12 135 GLY A CA 1
ATOM 1009 C C . GLY A 1 135 ? 0.058 1.540 11.387 1.00 49.12 135 GLY A C 1
ATOM 1010 O O . GLY A 1 135 ? -0.288 0.999 10.347 1.00 49.12 135 GLY A O 1
ATOM 1011 N N . VAL A 1 136 ? -0.818 2.225 12.130 1.00 52.09 136 VAL A N 1
ATOM 1012 C CA . VAL A 1 136 ? -2.265 2.173 11.838 1.00 52.09 136 VAL A CA 1
ATOM 1013 C C . VAL A 1 136 ? -2.631 2.874 10.514 1.00 52.09 136 VAL A C 1
ATOM 1015 O O . VAL A 1 136 ? -2.254 4.036 10.323 1.00 52.09 136 VAL A O 1
ATOM 1018 N N . PRO A 1 137 ? -3.448 2.243 9.638 1.00 46.19 137 PRO A N 1
ATOM 1019 C CA . PRO A 1 137 ? -3.701 2.742 8.283 1.00 46.19 137 PRO A CA 1
ATOM 1020 C C . PRO A 1 137 ? -4.609 3.986 8.204 1.00 46.19 137 PRO A C 1
ATOM 1022 O O . PRO A 1 137 ? -4.862 4.491 7.117 1.00 46.19 137 PRO A O 1
ATOM 1025 N N . TRP A 1 138 ? -5.095 4.523 9.328 1.00 58.38 138 TRP A N 1
ATOM 1026 C CA . TRP A 1 138 ? -6.006 5.677 9.360 1.00 58.38 138 TRP A CA 1
ATOM 1027 C C . TRP A 1 138 ? -5.760 6.599 10.564 1.00 58.38 138 TRP A C 1
ATOM 1029 O O . TRP A 1 138 ? -4.979 6.285 11.466 1.00 58.38 138 TRP A O 1
ATOM 1039 N N . GLU A 1 139 ? -6.343 7.803 10.532 1.00 61.84 139 GLU A N 1
ATOM 1040 C CA . GLU A 1 139 ? -5.962 8.902 11.424 1.00 61.84 139 GLU A CA 1
ATOM 1041 C C . GLU A 1 139 ? -6.594 8.838 12.827 1.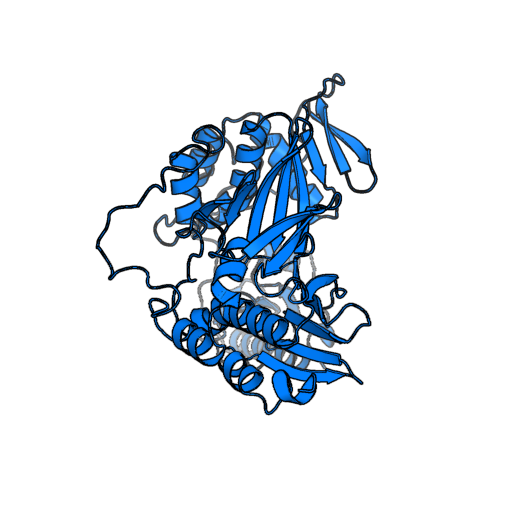00 61.84 139 GLU A C 1
ATOM 1043 O O . GLU A 1 139 ? -7.817 8.738 12.936 1.00 61.84 139 GLU A O 1
ATOM 1048 N N . PRO A 1 140 ? -5.806 8.997 13.919 1.00 73.50 140 PRO A N 1
ATOM 1049 C CA . PRO A 1 140 ? -6.336 9.153 15.277 1.00 73.50 140 PRO A CA 1
ATOM 1050 C C . PRO A 1 140 ? -7.413 10.243 15.379 1.00 73.50 140 PRO A C 1
ATOM 1052 O O . PRO A 1 140 ? -8.383 10.096 16.118 1.00 73.50 140 PRO A O 1
ATOM 1055 N N . ARG A 1 141 ? -7.306 11.314 14.582 1.00 75.56 141 ARG A N 1
ATOM 1056 C CA . ARG A 1 141 ? -8.343 12.352 14.482 1.00 75.56 141 ARG A CA 1
ATOM 1057 C C . ARG A 1 141 ? -9.685 11.776 14.069 1.00 75.56 141 ARG A C 1
ATOM 1059 O O . ARG A 1 141 ? -10.665 12.014 14.764 1.00 75.56 141 ARG A O 1
ATOM 1066 N N . THR A 1 142 ? -9.734 10.964 13.018 1.00 76.56 142 THR A N 1
ATOM 1067 C CA . THR A 1 142 ? -10.959 10.262 12.618 1.00 76.56 142 THR A CA 1
ATOM 1068 C C . THR A 1 142 ? -11.523 9.471 13.784 1.00 76.56 142 THR A C 1
ATOM 1070 O O . THR A 1 142 ? -12.705 9.584 14.102 1.00 76.56 142 THR A O 1
ATOM 1073 N N . PHE A 1 143 ? -10.670 8.707 14.467 1.00 83.75 143 PHE A N 1
ATOM 1074 C CA . PHE A 1 143 ? -11.135 7.907 15.585 1.00 83.75 143 PHE A CA 1
ATOM 1075 C C . PHE A 1 143 ? -11.708 8.747 16.720 1.00 83.75 143 PHE A C 1
ATOM 1077 O O . PHE A 1 143 ? -12.708 8.341 17.301 1.00 83.75 143 PHE A O 1
ATOM 1084 N N . SER A 1 144 ? -11.139 9.925 16.999 1.00 85.44 144 SER A N 1
ATOM 1085 C CA . SER A 1 144 ? -11.678 10.836 18.016 1.00 85.44 144 SER A CA 1
ATOM 1086 C C . SER A 1 144 ? -13.149 11.181 17.757 1.00 85.44 144 SER A C 1
ATOM 1088 O O . SER A 1 144 ? -13.952 11.166 18.686 1.00 85.44 144 SER A O 1
ATOM 1090 N N . HIS A 1 145 ? -13.540 11.382 16.494 1.00 83.69 145 HIS A N 1
ATOM 1091 C CA . HIS A 1 145 ? -14.939 11.620 16.120 1.00 83.69 145 HIS A CA 1
ATOM 1092 C C . HIS A 1 145 ? -15.774 10.348 16.220 1.00 83.69 145 HIS A C 1
ATOM 1094 O O . HIS A 1 145 ? -16.900 10.379 16.716 1.00 83.69 145 HIS A O 1
ATOM 1100 N N . LEU A 1 146 ? -15.204 9.199 15.851 1.00 87.62 146 LEU A N 1
ATOM 1101 C CA . LEU A 1 146 ? -15.880 7.911 15.989 1.00 87.62 146 LEU A CA 1
ATOM 1102 C C . LEU A 1 146 ? -16.123 7.516 17.448 1.00 87.62 146 LEU A C 1
ATOM 1104 O O . LEU A 1 146 ? -17.111 6.833 17.711 1.00 87.62 146 LEU A O 1
ATOM 1108 N N . MET A 1 147 ? -15.285 7.936 18.404 1.00 88.06 147 MET A N 1
ATOM 1109 C CA . MET A 1 147 ? -15.438 7.605 19.830 1.00 88.06 147 MET A CA 1
ATOM 1110 C C . MET A 1 147 ? -16.804 8.024 20.394 1.00 88.06 147 MET A C 1
ATOM 1112 O O . MET A 1 147 ? -17.298 7.382 21.325 1.00 88.06 147 MET A O 1
ATOM 1116 N N . ALA A 1 148 ? -17.433 9.062 19.838 1.00 84.88 148 ALA A N 1
ATOM 1117 C CA . ALA A 1 148 ? -18.775 9.498 20.223 1.00 84.88 148 ALA A CA 1
ATOM 1118 C C . ALA A 1 148 ? -19.902 8.803 19.430 1.00 84.88 148 ALA A C 1
ATOM 1120 O O . ALA A 1 148 ? -21.069 8.887 19.811 1.00 84.88 148 ALA A O 1
ATOM 1121 N N . VAL A 1 149 ? -19.578 8.106 18.338 1.00 88.50 149 VAL A N 1
ATOM 1122 C CA . VAL A 1 149 ? -20.555 7.470 17.447 1.00 88.50 149 VAL A CA 1
ATOM 1123 C C . VAL A 1 149 ? -20.973 6.105 18.005 1.00 88.50 149 VAL A C 1
ATOM 1125 O O . VAL A 1 149 ? -20.116 5.235 18.211 1.00 88.50 149 VAL A O 1
ATOM 1128 N N . PRO A 1 150 ? -22.281 5.851 18.202 1.00 92.94 150 PRO A N 1
ATOM 1129 C CA . PRO A 1 150 ? -22.770 4.520 18.548 1.00 92.94 150 PRO A CA 1
ATOM 1130 C C . PRO A 1 150 ? -22.425 3.499 17.455 1.00 92.94 150 PRO A C 1
ATOM 1132 O O . PRO A 1 150 ? -22.636 3.764 16.271 1.00 92.94 150 PRO A O 1
ATOM 1135 N N . LEU A 1 151 ? -21.968 2.302 17.833 1.00 92.69 151 LEU A N 1
ATOM 1136 C CA . LEU A 1 151 ? -21.543 1.248 16.893 1.00 92.69 151 LEU A CA 1
ATOM 1137 C C . LEU A 1 151 ? -22.600 0.907 15.828 1.00 92.69 151 LEU A C 1
ATOM 1139 O O . LEU A 1 151 ? -22.276 0.751 14.654 1.00 92.69 151 LEU A O 1
ATOM 1143 N N . GLY A 1 152 ? -23.882 0.855 16.206 1.00 92.44 152 GLY A N 1
ATOM 1144 C CA . GLY A 1 152 ? -24.977 0.639 15.252 1.00 92.44 152 GLY A CA 1
ATOM 1145 C C . GLY A 1 152 ? -25.153 1.783 14.243 1.00 92.44 152 GLY A C 1
ATOM 1146 O O . GLY A 1 152 ? -25.558 1.553 13.106 1.00 92.44 152 GLY A O 1
ATOM 1147 N N . THR A 1 153 ? -24.825 3.019 14.621 1.00 92.88 153 THR A N 1
ATOM 1148 C CA . THR A 1 153 ? -24.823 4.170 13.706 1.00 92.88 153 THR A CA 1
ATOM 1149 C C . THR A 1 153 ? -23.612 4.131 12.779 1.00 92.88 153 THR A C 1
ATOM 1151 O O . THR A 1 153 ? -23.780 4.353 11.585 1.00 92.88 153 THR A O 1
ATOM 1154 N N . LEU A 1 154 ? -22.433 3.753 13.285 1.00 92.44 154 LEU A N 1
ATOM 1155 C CA . LEU A 1 154 ? -21.235 3.559 12.464 1.00 92.44 154 LEU A CA 1
ATOM 1156 C C . LEU A 1 154 ? -21.447 2.491 11.382 1.00 92.44 154 LEU A C 1
ATOM 1158 O O . LEU A 1 154 ? -21.161 2.735 10.215 1.00 92.44 154 LEU A O 1
ATOM 1162 N N . ARG A 1 155 ? -22.010 1.330 11.738 1.00 94.75 155 ARG A N 1
ATOM 1163 C CA . ARG A 1 155 ? -22.328 0.270 10.763 1.00 94.75 155 ARG A CA 1
ATOM 1164 C C . ARG A 1 155 ? -23.293 0.746 9.684 1.00 94.75 155 ARG A C 1
ATOM 1166 O O . ARG A 1 155 ? -23.053 0.495 8.510 1.00 94.75 155 ARG A O 1
ATOM 1173 N N . ARG A 1 156 ? -24.367 1.447 10.071 1.00 93.12 156 ARG A N 1
ATOM 1174 C CA . ARG A 1 156 ? -25.335 2.009 9.114 1.00 93.12 156 ARG A CA 1
ATOM 1175 C C . ARG A 1 156 ? -24.671 3.001 8.166 1.00 93.12 156 ARG A C 1
ATOM 1177 O O . ARG A 1 156 ? -24.892 2.901 6.969 1.00 93.12 156 ARG A O 1
ATOM 1184 N N . ALA A 1 157 ? -23.815 3.874 8.688 1.00 89.56 157 ALA A N 1
ATOM 1185 C CA . ALA A 1 157 ? -23.053 4.808 7.872 1.00 89.56 157 ALA A CA 1
ATOM 1186 C C . ALA A 1 157 ? -22.120 4.094 6.889 1.00 89.56 157 ALA A C 1
ATOM 1188 O O . ALA A 1 157 ? -22.071 4.440 5.718 1.00 89.56 157 ALA A O 1
ATOM 1189 N N . LEU A 1 158 ? -21.428 3.038 7.313 1.00 89.25 158 LEU A N 1
ATOM 1190 C CA . LEU A 1 158 ? -20.555 2.276 6.417 1.00 89.25 158 LEU A CA 1
ATOM 1191 C C . LEU A 1 158 ? -21.327 1.543 5.306 1.00 89.25 158 LEU A C 1
ATOM 1193 O O . LEU A 1 158 ? -20.757 1.300 4.245 1.00 89.25 158 LEU A O 1
ATOM 1197 N N . LEU A 1 159 ? -22.610 1.237 5.515 1.00 90.56 159 LEU A N 1
ATOM 1198 C CA . LEU A 1 159 ? -23.505 0.673 4.497 1.00 90.56 159 LEU A CA 1
ATOM 1199 C C . LEU A 1 159 ? -24.162 1.733 3.600 1.00 90.56 159 LEU A C 1
ATOM 1201 O O . LEU A 1 159 ? -24.736 1.369 2.574 1.00 90.56 159 LEU A O 1
ATOM 1205 N N . ASP A 1 160 ? -24.090 3.011 3.965 1.00 88.56 160 ASP A N 1
ATOM 1206 C CA . ASP A 1 160 ? -24.640 4.117 3.187 1.00 88.56 160 ASP A CA 1
ATOM 1207 C C . ASP A 1 160 ? -23.645 4.562 2.097 1.00 88.56 160 ASP A C 1
ATOM 1209 O O . ASP A 1 160 ? -22.463 4.745 2.404 1.00 88.56 160 ASP A O 1
ATOM 1213 N N . PRO A 1 161 ? -24.065 4.782 0.835 1.00 81.38 161 PRO A N 1
ATOM 1214 C CA . PRO A 1 161 ? -23.162 5.192 -0.244 1.00 81.38 161 PRO A CA 1
ATOM 1215 C C . PRO A 1 161 ? -22.318 6.430 0.091 1.00 81.38 161 PRO A C 1
ATOM 1217 O O . PRO A 1 161 ? -21.146 6.488 -0.282 1.00 81.38 161 PRO A O 1
ATOM 1220 N N . HIS A 1 162 ? -22.877 7.374 0.851 1.00 78.81 162 HIS A N 1
ATOM 1221 C CA . HIS A 1 162 ? -22.251 8.647 1.214 1.00 78.81 162 HIS A CA 1
ATOM 1222 C C . HIS A 1 162 ? -21.735 8.682 2.658 1.00 78.81 162 HIS A C 1
ATOM 1224 O O . HIS A 1 162 ? -21.164 9.683 3.087 1.00 78.81 162 HIS A O 1
ATOM 1230 N N . GLY A 1 163 ? -21.908 7.600 3.419 1.00 81.75 163 GLY A N 1
ATOM 1231 C CA . GLY A 1 163 ? -21.462 7.540 4.803 1.00 81.75 163 GLY A CA 1
ATOM 1232 C C . GLY A 1 163 ? -22.389 8.240 5.800 1.00 81.75 163 GLY A C 1
ATOM 1233 O O . GLY A 1 163 ? -21.995 8.478 6.944 1.00 81.75 163 GLY A O 1
ATOM 1234 N N . SER A 1 164 ? -23.612 8.590 5.404 1.00 83.69 164 SER A N 1
ATOM 1235 C CA . SER A 1 164 ? -24.547 9.320 6.261 1.00 83.69 164 SER A CA 1
ATOM 1236 C C . SER A 1 164 ? -25.038 8.455 7.439 1.00 83.69 164 SER A C 1
ATOM 1238 O O . SER A 1 164 ? -25.254 7.251 7.274 1.00 83.69 164 SER A O 1
ATOM 1240 N N . PRO A 1 165 ? -25.223 9.003 8.660 1.00 79.81 165 PRO A N 1
ATOM 1241 C CA . PRO A 1 165 ? -25.039 10.402 9.067 1.00 79.81 165 PRO A CA 1
ATOM 1242 C C . PRO A 1 165 ? -23.643 10.707 9.640 1.00 79.81 165 PRO A C 1
ATOM 1244 O O . PRO A 1 165 ? -23.436 11.768 10.217 1.00 79.81 165 PRO A O 1
ATOM 1247 N N . VAL A 1 166 ? -22.703 9.759 9.588 1.00 79.69 166 VAL A N 1
ATOM 1248 C CA . VAL A 1 166 ? -21.424 9.870 10.318 1.00 79.69 166 VAL A CA 1
ATOM 1249 C C . VAL A 1 166 ? -20.376 10.624 9.513 1.00 79.69 166 VAL A C 1
ATOM 1251 O O . VAL A 1 166 ? -19.623 11.418 10.068 1.00 79.69 166 VAL A O 1
ATOM 1254 N N . PHE A 1 167 ? -20.330 10.370 8.212 1.00 76.56 167 PHE A N 1
ATOM 1255 C CA . PHE A 1 167 ? -19.309 10.887 7.310 1.00 76.56 167 PHE A CA 1
ATOM 1256 C C . PHE A 1 167 ? -19.875 11.868 6.294 1.00 76.56 167 PHE A C 1
ATOM 1258 O O . PHE A 1 167 ? -19.153 12.175 5.359 1.00 76.56 167 PHE A O 1
ATOM 1265 N N . ASP A 1 168 ? -21.128 12.311 6.487 1.00 58.69 168 ASP A N 1
ATOM 1266 C CA . ASP A 1 168 ? -21.974 13.084 5.567 1.00 58.69 168 ASP A CA 1
ATOM 1267 C C . ASP A 1 168 ? -21.146 14.014 4.663 1.00 58.69 168 ASP A C 1
ATOM 1269 O O . ASP A 1 168 ? -20.875 15.179 4.965 1.00 58.69 168 ASP A O 1
ATOM 1273 N N . VAL A 1 169 ? -20.685 13.446 3.548 1.00 49.59 169 VAL A N 1
ATOM 1274 C CA . VAL A 1 169 ? -20.051 14.179 2.467 1.00 49.59 169 VAL A CA 1
ATOM 1275 C C . VAL A 1 169 ? -21.254 14.720 1.724 1.00 49.59 169 VAL A C 1
ATOM 1277 O O . VAL A 1 169 ? -22.056 13.928 1.227 1.00 49.59 169 VAL A O 1
ATOM 1280 N N . GLY A 1 170 ? -21.461 16.040 1.753 1.00 35.81 170 GLY A N 1
ATOM 1281 C CA . GLY A 1 170 ? -22.606 16.673 1.095 1.00 35.81 170 GLY A CA 1
ATOM 1282 C C . GLY A 1 170 ? -22.849 16.075 -0.295 1.00 35.81 170 GLY A C 1
ATOM 1283 O O . GLY A 1 170 ? -21.898 15.631 -0.938 1.00 35.81 170 GLY A O 1
ATOM 1284 N N . GLN A 1 171 ? -24.125 16.025 -0.710 1.00 30.34 171 GLN A N 1
ATOM 1285 C CA . GLN A 1 171 ? -24.597 15.512 -2.008 1.00 30.34 171 GLN A CA 1
ATOM 1286 C C . GLN A 1 171 ? -23.576 15.674 -3.137 1.00 30.34 171 GLN A C 1
ATOM 1288 O O . GLN A 1 171 ? -22.885 16.692 -3.127 1.00 30.34 171 GLN A O 1
ATOM 1293 N N . PRO A 1 172 ? -23.540 14.770 -4.143 1.00 32.19 172 PRO A N 1
ATOM 1294 C CA . PRO A 1 172 ? -22.574 14.837 -5.231 1.00 32.19 172 PRO A CA 1
ATOM 1295 C C . PRO A 1 172 ? -22.729 16.168 -5.964 1.00 32.19 172 PRO A C 1
ATOM 1297 O O . PRO A 1 172 ? -23.493 16.302 -6.919 1.00 32.19 172 PRO A O 1
ATOM 1300 N N . GLN A 1 173 ? -22.002 17.183 -5.507 1.00 28.02 173 GLN A N 1
ATOM 1301 C CA . GLN A 1 173 ? -21.714 18.327 -6.320 1.00 28.02 173 GLN A CA 1
ATOM 1302 C C . GLN A 1 173 ? -20.851 17.749 -7.423 1.00 28.02 173 GLN A C 1
ATOM 1304 O O . GLN A 1 173 ? -19.792 17.171 -7.174 1.00 28.02 173 GLN A O 1
ATOM 1309 N N . VAL A 1 174 ? -21.348 17.880 -8.648 1.00 32.94 174 VAL A N 1
ATOM 1310 C CA . VAL A 1 174 ? -20.507 17.909 -9.834 1.00 32.94 174 VAL A CA 1
ATOM 1311 C C . VAL A 1 174 ? -19.542 19.069 -9.611 1.00 32.94 174 VAL A C 1
ATOM 1313 O O . VAL A 1 174 ? -19.809 20.196 -10.012 1.00 32.94 174 VAL A O 1
ATOM 1316 N N . ASN A 1 175 ? -18.472 18.813 -8.867 1.00 28.81 175 ASN A N 1
ATOM 1317 C CA . ASN A 1 175 ? -17.410 19.763 -8.646 1.00 28.81 175 ASN A CA 1
ATOM 1318 C C . ASN A 1 175 ? -16.211 19.304 -9.475 1.00 28.81 175 ASN A C 1
ATOM 1320 O O . ASN A 1 175 ? -15.862 18.119 -9.444 1.00 28.81 175 ASN A O 1
ATOM 1324 N N . PRO A 1 176 ? -15.595 20.226 -10.233 1.00 27.89 176 PRO A N 1
ATOM 1325 C CA . PRO A 1 176 ? -14.327 19.980 -10.914 1.00 27.89 176 PRO A CA 1
ATOM 1326 C C . PRO A 1 176 ? -13.275 19.520 -9.891 1.00 27.89 176 PRO A C 1
ATOM 1328 O O . PRO A 1 176 ? -13.484 19.745 -8.696 1.00 27.89 176 PRO A O 1
ATOM 1331 N N . PRO A 1 177 ? -12.170 18.877 -10.324 1.00 29.44 177 PRO A N 1
ATOM 1332 C CA . PRO A 1 177 ? -11.169 18.299 -9.429 1.00 29.44 177 PRO A CA 1
ATOM 1333 C C . PRO A 1 177 ? -10.824 19.282 -8.310 1.00 29.44 177 PRO A C 1
ATOM 1335 O O . PRO A 1 177 ? -10.223 20.333 -8.540 1.00 29.44 177 PRO A O 1
ATOM 1338 N N . VAL A 1 178 ? -11.277 18.963 -7.097 1.00 30.72 178 VAL A N 1
ATOM 1339 C CA . VAL A 1 178 ? -11.007 19.772 -5.917 1.00 30.72 178 VAL A CA 1
ATOM 1340 C C . VAL A 1 178 ? -9.563 19.490 -5.542 1.00 30.72 178 VAL A C 1
ATOM 1342 O O . VAL A 1 178 ? -9.247 18.506 -4.879 1.00 30.72 178 VAL A O 1
ATOM 1345 N N . VAL A 1 179 ? -8.670 20.362 -5.999 1.00 33.06 179 VAL A N 1
ATOM 1346 C CA . VAL A 1 179 ? -7.326 20.493 -5.444 1.00 33.06 179 VAL A CA 1
ATOM 1347 C C . VAL A 1 179 ? -7.504 20.935 -3.992 1.00 33.06 179 VAL A C 1
ATOM 1349 O O . VAL A 1 179 ? -7.791 22.098 -3.718 1.00 33.06 179 VAL A O 1
ATOM 1352 N N . LEU A 1 180 ? -7.404 19.993 -3.051 1.00 32.41 180 LEU A N 1
ATOM 1353 C CA . LEU A 1 180 ? -7.431 20.289 -1.619 1.00 32.41 180 LEU A CA 1
AT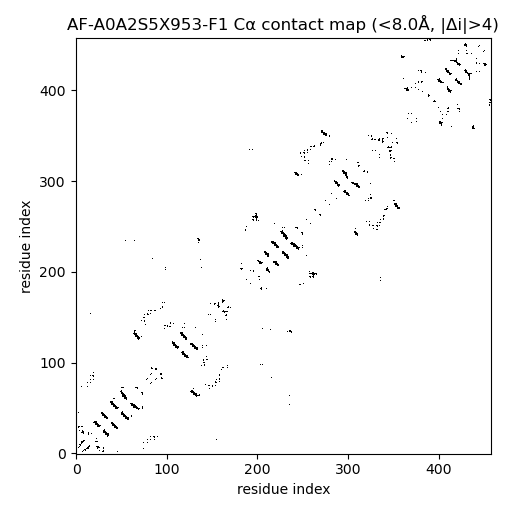OM 1354 C C . LEU A 1 180 ? -6.233 21.192 -1.285 1.00 32.41 180 LEU A C 1
ATOM 1356 O O . LEU A 1 180 ? -5.074 20.776 -1.306 1.00 32.41 180 LEU A O 1
ATOM 1360 N N . SER A 1 181 ? -6.533 22.458 -1.007 1.00 31.30 181 SER A N 1
ATOM 1361 C CA . SER A 1 181 ? -5.594 23.560 -0.798 1.00 31.30 181 SER A CA 1
ATOM 1362 C C . SER A 1 181 ? -4.957 23.550 0.597 1.00 31.30 181 SER A C 1
ATOM 1364 O O . SER A 1 181 ? -4.977 24.565 1.278 1.00 31.30 181 SER A O 1
ATOM 1366 N N . TRP A 1 182 ? -4.466 22.407 1.077 1.00 31.19 182 TRP A N 1
ATOM 1367 C CA . TRP A 1 182 ? -3.772 22.311 2.378 1.00 31.19 182 TRP A CA 1
ATOM 1368 C C . TRP A 1 182 ? -2.624 21.298 2.354 1.00 31.19 182 TRP A C 1
ATOM 1370 O O . TRP A 1 182 ? -2.247 20.724 3.371 1.00 31.19 182 TRP A O 1
ATOM 1380 N N . SER A 1 183 ? -2.052 21.059 1.178 1.00 38.47 183 SER A N 1
ATOM 1381 C CA . SER A 1 183 ? -0.771 20.369 1.081 1.00 38.47 183 SER A CA 1
ATOM 1382 C C . SER A 1 183 ? 0.351 21.378 1.294 1.00 38.47 183 SER A C 1
ATOM 1384 O O . SER A 1 183 ? 0.191 22.535 0.903 1.00 38.47 183 SER A O 1
ATOM 1386 N N . PRO A 1 184 ? 1.518 20.968 1.798 1.00 41.94 184 PRO A N 1
ATOM 1387 C CA . PRO A 1 184 ? 2.719 21.717 1.494 1.00 41.94 184 PRO A CA 1
ATOM 1388 C C . PRO A 1 184 ? 2.832 21.821 -0.037 1.00 41.94 184 PRO A C 1
ATOM 1390 O O . PRO A 1 184 ? 3.170 20.843 -0.702 1.00 41.94 184 PRO A O 1
ATOM 1393 N N . GLU A 1 185 ? 2.514 22.983 -0.622 1.00 45.12 185 GLU A N 1
ATOM 1394 C CA . GLU A 1 185 ? 2.711 23.259 -2.060 1.00 45.12 185 GLU A CA 1
ATOM 1395 C C . GLU A 1 185 ? 4.162 22.984 -2.497 1.00 45.12 185 GLU A C 1
ATOM 1397 O O . GLU A 1 185 ? 4.444 22.818 -3.678 1.00 45.12 185 GLU A O 1
ATOM 1402 N N . TRP A 1 186 ? 5.068 22.886 -1.523 1.00 50.00 186 TRP A N 1
ATOM 1403 C CA . TRP A 1 186 ? 6.499 22.717 -1.668 1.00 50.00 186 TRP A CA 1
ATOM 1404 C C . TRP A 1 186 ? 7.002 21.271 -1.815 1.00 50.00 186 TRP A C 1
ATOM 1406 O O . TRP A 1 186 ? 8.161 21.116 -2.187 1.00 50.00 186 TRP A O 1
ATOM 1416 N N . LEU A 1 187 ? 6.200 20.228 -1.536 1.00 61.75 187 LEU A N 1
ATOM 1417 C CA . LEU A 1 187 ? 6.697 18.838 -1.598 1.00 61.75 187 LEU A CA 1
ATOM 1418 C C . LEU A 1 187 ? 6.364 18.123 -2.912 1.00 61.75 187 LEU A C 1
ATOM 1420 O O . LEU A 1 187 ? 7.249 17.533 -3.517 1.00 61.75 187 LEU A O 1
ATOM 1424 N N . PHE A 1 188 ? 5.103 18.186 -3.354 1.00 70.56 188 PHE A N 1
ATOM 1425 C CA . PHE A 1 188 ? 4.663 17.567 -4.608 1.00 70.56 188 PHE A CA 1
ATOM 1426 C C . PHE A 1 188 ? 3.849 18.544 -5.445 1.00 70.56 188 PHE A C 1
ATOM 1428 O O . PHE A 1 188 ? 2.818 19.070 -4.998 1.00 70.56 188 PHE A O 1
ATOM 1435 N N . SER A 1 189 ? 4.303 18.728 -6.684 1.00 70.25 189 SER A N 1
ATOM 1436 C CA . SER A 1 189 ? 3.660 19.588 -7.679 1.00 70.25 189 SER A CA 1
ATOM 1437 C C . SER A 1 189 ? 2.234 19.128 -8.017 1.00 70.25 189 SER A C 1
ATOM 1439 O O . SER A 1 189 ? 1.906 17.945 -7.917 1.00 70.25 189 SER A O 1
ATOM 1441 N N . THR A 1 190 ? 1.375 20.046 -8.476 1.00 72.19 190 THR A N 1
ATOM 1442 C CA . THR A 1 190 ? 0.020 19.711 -8.966 1.00 72.19 190 THR A CA 1
ATOM 1443 C C . THR A 1 190 ? 0.061 18.595 -10.008 1.00 72.19 190 THR A C 1
ATOM 1445 O O . THR A 1 190 ? -0.689 17.628 -9.914 1.00 72.19 190 THR A O 1
ATOM 1448 N N . ALA A 1 191 ? 1.025 18.667 -10.925 1.00 74.69 191 ALA A N 1
ATOM 1449 C CA . ALA A 1 191 ? 1.225 17.668 -11.964 1.00 74.69 191 ALA A CA 1
ATOM 1450 C C . ALA A 1 191 ? 1.593 16.273 -11.416 1.00 74.69 191 ALA A C 1
ATOM 1452 O O . ALA A 1 191 ? 1.259 15.269 -12.038 1.00 74.69 191 ALA A O 1
ATOM 1453 N N . PHE A 1 192 ? 2.233 16.170 -10.245 1.00 83.12 192 PHE A N 1
ATOM 1454 C CA . PHE A 1 192 ? 2.456 14.875 -9.593 1.00 83.12 192 PHE A CA 1
ATOM 1455 C C . PHE A 1 192 ? 1.139 14.283 -9.086 1.00 83.12 192 PHE A C 1
ATOM 1457 O O . PHE A 1 192 ? 0.875 13.100 -9.286 1.00 83.12 192 PHE A O 1
ATOM 1464 N N . ARG A 1 193 ? 0.287 15.111 -8.473 1.00 79.94 193 ARG A N 1
ATOM 1465 C CA . ARG A 1 193 ? -1.012 14.682 -7.927 1.00 79.94 193 ARG A CA 1
ATOM 1466 C C . ARG A 1 193 ? -1.946 14.201 -9.030 1.00 79.94 193 ARG A C 1
ATOM 1468 O O . ARG A 1 193 ? -2.536 13.135 -8.911 1.00 79.94 193 ARG A O 1
ATOM 1475 N N . GLU A 1 194 ? -2.031 14.965 -10.116 1.00 77.56 194 GLU A N 1
ATOM 1476 C CA . GLU A 1 194 ? -2.798 14.586 -11.305 1.00 77.56 194 GLU A CA 1
ATOM 1477 C C . GLU A 1 194 ? -2.282 13.277 -11.907 1.00 77.56 194 GLU A C 1
ATOM 1479 O O . GLU A 1 194 ? -3.070 12.413 -12.285 1.00 77.56 194 GLU A O 1
ATOM 1484 N N . PHE A 1 195 ? -0.960 13.098 -11.945 1.00 81.00 195 PHE A N 1
ATOM 1485 C CA . PHE A 1 195 ? -0.343 11.892 -12.477 1.00 81.00 195 PHE A CA 1
ATOM 1486 C C . PHE A 1 195 ? -0.675 10.640 -11.654 1.00 81.00 195 PHE A C 1
ATOM 1488 O O . PHE A 1 195 ? -1.106 9.641 -12.227 1.00 81.00 195 PHE A O 1
ATOM 1495 N N . VAL A 1 196 ? -0.524 10.670 -10.325 1.00 80.81 196 VAL A N 1
ATOM 1496 C CA . VAL A 1 196 ? -0.834 9.491 -9.490 1.00 80.81 196 VAL A CA 1
ATOM 1497 C C . VAL A 1 196 ? -2.335 9.176 -9.457 1.00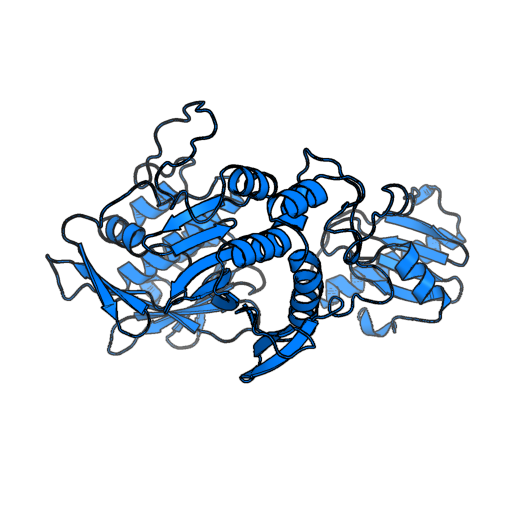 80.81 196 VAL A C 1
ATOM 1499 O O . VAL A 1 196 ? -2.707 8.002 -9.397 1.00 80.81 196 VAL A O 1
ATOM 1502 N N . ALA A 1 197 ? -3.193 10.191 -9.618 1.00 75.19 197 ALA A N 1
ATOM 1503 C CA . ALA A 1 197 ? -4.640 10.020 -9.738 1.00 75.19 197 ALA A CA 1
ATOM 1504 C C . ALA A 1 197 ? -5.051 9.226 -10.988 1.00 75.19 197 ALA A C 1
ATOM 1506 O O . ALA A 1 197 ? -6.038 8.491 -10.941 1.00 75.19 197 ALA A O 1
ATOM 1507 N N . LEU A 1 198 ? -4.276 9.279 -12.082 1.00 73.19 198 LEU A N 1
ATOM 1508 C CA . LEU A 1 198 ? -4.509 8.410 -13.247 1.00 73.19 198 LEU A CA 1
ATOM 1509 C C . LEU A 1 198 ? -4.462 6.925 -12.864 1.00 73.19 198 LEU A C 1
ATOM 1511 O O . LEU A 1 198 ? -5.223 6.130 -13.411 1.00 73.19 198 LEU A O 1
ATOM 1515 N N . GLY A 1 199 ? -3.587 6.569 -11.920 1.00 66.19 199 GLY A N 1
ATOM 1516 C CA . GLY A 1 199 ? -3.417 5.212 -11.402 1.00 66.19 199 GLY A CA 1
ATOM 1517 C C . GLY A 1 199 ? -4.370 4.840 -10.264 1.00 66.19 199 GLY A C 1
ATOM 1518 O O . GLY A 1 199 ? -4.242 3.742 -9.730 1.00 66.19 199 GLY A O 1
ATOM 1519 N N . GLY A 1 200 ? -5.299 5.726 -9.886 1.00 68.62 200 GLY A N 1
ATOM 1520 C CA . GLY A 1 200 ? -6.243 5.508 -8.785 1.00 68.62 200 GLY A CA 1
ATOM 1521 C C . GLY A 1 200 ? -5.693 5.814 -7.388 1.00 68.62 200 GLY A C 1
ATOM 1522 O O . GLY A 1 200 ? -6.319 5.424 -6.409 1.00 68.62 200 GLY A O 1
ATOM 1523 N N . ALA A 1 201 ? -4.545 6.491 -7.283 1.00 74.69 201 ALA A N 1
ATOM 1524 C CA . ALA A 1 201 ? -3.969 6.920 -6.010 1.00 74.69 201 ALA A CA 1
ATOM 1525 C C . ALA A 1 201 ? -4.244 8.407 -5.733 1.00 74.69 201 ALA A C 1
ATOM 1527 O O . ALA A 1 201 ? -4.343 9.219 -6.650 1.00 74.69 201 ALA A O 1
ATOM 1528 N N . GLU A 1 202 ? -4.296 8.783 -4.461 1.00 78.06 202 GLU A N 1
ATOM 1529 C CA . GLU A 1 202 ? -4.495 10.159 -4.009 1.00 78.06 202 GLU A CA 1
ATOM 1530 C C . GLU A 1 202 ? -3.294 10.659 -3.205 1.00 78.06 202 GLU A C 1
ATOM 1532 O O . GLU A 1 202 ? -2.563 9.877 -2.597 1.00 78.06 202 GLU A O 1
ATOM 1537 N N . VAL A 1 203 ? -3.098 11.981 -3.196 1.00 76.62 203 VAL A N 1
ATOM 1538 C CA . VAL A 1 203 ? -2.111 12.660 -2.347 1.00 76.62 203 VAL A CA 1
ATOM 1539 C C . VAL A 1 203 ? -2.853 13.410 -1.251 1.00 76.62 203 VAL A C 1
ATOM 1541 O O . VAL A 1 203 ? -3.587 14.359 -1.528 1.00 76.62 203 VAL A O 1
ATOM 1544 N N . THR A 1 204 ? -2.646 13.018 0.001 1.00 67.69 204 THR A N 1
ATOM 1545 C CA . THR A 1 204 ? -3.326 13.595 1.163 1.00 67.69 204 THR A CA 1
ATOM 1546 C C . THR A 1 204 ? -2.308 14.038 2.204 1.00 67.69 204 THR A C 1
ATOM 1548 O O . THR A 1 204 ? -1.491 13.246 2.663 1.00 67.69 204 THR A O 1
ATOM 1551 N N . ALA A 1 205 ? -2.353 15.303 2.616 1.00 61.62 205 ALA A N 1
ATOM 1552 C CA . ALA A 1 205 ? -1.565 15.768 3.755 1.00 61.62 205 ALA A CA 1
ATOM 1553 C C . ALA A 1 205 ? -2.225 15.329 5.074 1.00 61.62 205 ALA A C 1
ATOM 1555 O O . ALA A 1 205 ? -3.444 15.425 5.221 1.00 61.62 205 ALA A O 1
ATOM 1556 N N . ARG A 1 206 ? -1.421 14.861 6.031 1.00 58.47 206 ARG A N 1
ATOM 1557 C CA . ARG A 1 206 ? -1.844 14.382 7.352 1.00 58.47 206 ARG A CA 1
ATOM 1558 C C . ARG A 1 206 ? -0.856 14.865 8.417 1.00 58.47 206 ARG A C 1
ATOM 1560 O O . ARG A 1 206 ? 0.154 14.216 8.690 1.00 58.47 206 ARG A O 1
ATOM 1567 N N . GLY A 1 207 ? -1.146 16.017 9.024 1.00 62.28 207 GLY A N 1
ATOM 1568 C CA . GLY A 1 207 ? -0.222 16.675 9.956 1.00 62.28 207 GLY A CA 1
ATOM 1569 C C . GLY A 1 207 ? 1.113 16.993 9.278 1.00 62.28 207 GLY A C 1
ATOM 1570 O O . GLY A 1 207 ? 1.119 17.604 8.213 1.00 62.28 207 GLY A O 1
ATOM 1571 N N . ASP A 1 208 ? 2.213 16.511 9.858 1.00 65.12 208 ASP A N 1
ATOM 1572 C CA . ASP A 1 208 ? 3.581 16.693 9.340 1.00 65.12 208 ASP A CA 1
ATOM 1573 C C . ASP A 1 208 ? 3.986 15.621 8.309 1.00 65.12 208 ASP A C 1
ATOM 1575 O O . ASP A 1 208 ? 5.164 15.442 7.992 1.00 65.12 208 ASP A O 1
ATOM 1579 N N . THR A 1 209 ? 3.013 14.860 7.801 1.00 70.19 209 THR A N 1
ATOM 1580 C CA . THR A 1 209 ? 3.237 13.785 6.831 1.00 70.19 209 THR A CA 1
ATOM 1581 C C . THR A 1 209 ? 2.376 13.957 5.588 1.00 70.19 209 THR A C 1
ATOM 1583 O O . THR A 1 209 ? 1.318 14.587 5.620 1.00 70.19 209 THR A O 1
ATOM 1586 N N . VAL A 1 210 ? 2.816 13.375 4.477 1.00 77.81 210 VAL A N 1
ATOM 1587 C CA . VAL A 1 210 ? 2.061 13.293 3.226 1.00 77.81 210 VAL A CA 1
ATOM 1588 C C . VAL A 1 210 ? 1.851 11.829 2.873 1.00 77.81 210 VAL A C 1
ATOM 1590 O O . VAL A 1 210 ? 2.804 11.066 2.769 1.00 77.81 210 VAL A O 1
ATOM 1593 N N . LEU A 1 211 ? 0.600 11.434 2.683 1.00 81.31 211 LEU A N 1
ATOM 1594 C CA . LEU A 1 211 ? 0.211 10.116 2.206 1.00 81.31 211 LEU A CA 1
ATOM 1595 C C . LEU A 1 211 ? 0.020 10.161 0.691 1.00 81.31 211 LEU A C 1
ATOM 1597 O O . LEU A 1 211 ? -0.615 11.077 0.174 1.00 81.31 211 LEU A O 1
ATOM 1601 N N . VAL A 1 212 ? 0.547 9.163 -0.009 1.00 84.06 212 VAL A N 1
ATOM 1602 C CA . VAL A 1 212 ? 0.333 8.931 -1.440 1.00 84.06 212 VAL A CA 1
ATOM 1603 C C . VAL A 1 212 ? -0.127 7.488 -1.615 1.00 84.06 212 VAL A C 1
ATOM 1605 O O . VAL A 1 212 ? 0.616 6.582 -1.250 1.00 84.06 212 VAL A O 1
ATOM 1608 N N . GLY A 1 213 ? -1.337 7.238 -2.112 1.00 79.00 213 GLY A N 1
ATOM 1609 C CA . GLY A 1 213 ? -1.868 5.874 -2.272 1.00 79.00 213 GLY A CA 1
ATOM 1610 C C . GLY A 1 213 ? -3.391 5.804 -2.338 1.00 79.00 213 GLY A C 1
ATOM 1611 O O . GLY A 1 213 ? -4.049 6.829 -2.454 1.00 79.00 213 GLY A O 1
ATOM 1612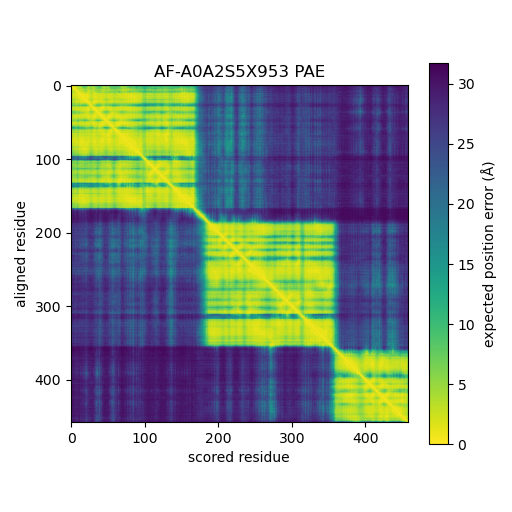 N N . ASP A 1 214 ? -3.948 4.598 -2.255 1.00 63.66 214 ASP A N 1
ATOM 1613 C CA . ASP A 1 214 ? -5.398 4.332 -2.315 1.00 63.66 214 ASP A CA 1
ATOM 1614 C C . ASP A 1 214 ? -6.024 4.076 -0.928 1.00 63.66 214 ASP A C 1
ATOM 1616 O O . ASP A 1 214 ? -7.104 3.500 -0.815 1.00 63.66 214 ASP A O 1
ATOM 1620 N N . PHE A 1 215 ? -5.332 4.498 0.139 1.00 54.59 215 PHE A N 1
ATOM 1621 C CA . PHE A 1 215 ? -5.641 4.263 1.559 1.00 54.59 215 PHE A CA 1
ATOM 1622 C C . PHE A 1 215 ? -5.596 2.793 2.023 1.00 54.59 215 PHE A C 1
ATOM 1624 O O . PHE A 1 215 ? -5.531 2.550 3.228 1.00 54.59 215 PHE A O 1
ATOM 1631 N N . GLU A 1 216 ? -5.548 1.812 1.119 1.00 54.16 216 GLU A N 1
ATOM 1632 C CA . GLU A 1 216 ? -5.267 0.406 1.445 1.00 54.16 216 GLU A CA 1
ATOM 1633 C C . GLU A 1 216 ? -3.755 0.132 1.399 1.00 54.16 216 GLU A C 1
ATOM 1635 O O . GLU A 1 216 ? -3.173 -0.525 2.276 1.00 54.16 216 GLU A O 1
ATOM 1640 N N . THR A 1 217 ? -3.110 0.678 0.371 1.00 62.31 217 THR A N 1
ATOM 1641 C CA . THR A 1 217 ? -1.684 0.579 0.101 1.00 62.31 217 THR A CA 1
ATOM 1642 C C . THR A 1 217 ? -1.139 1.911 -0.401 1.00 62.31 217 THR A C 1
ATOM 1644 O O . THR A 1 217 ? -1.761 2.623 -1.187 1.00 62.31 217 THR A O 1
ATOM 1647 N N . GLY A 1 218 ? 0.064 2.259 0.035 1.00 80.00 218 GLY A N 1
ATOM 1648 C CA . GLY A 1 218 ? 0.687 3.491 -0.410 1.00 80.00 218 GLY A CA 1
ATOM 1649 C C . GLY A 1 218 ? 1.979 3.798 0.312 1.00 80.00 218 GLY A C 1
ATOM 1650 O O . GLY A 1 218 ? 2.661 2.916 0.836 1.00 80.00 218 GLY A O 1
ATOM 1651 N N . TYR A 1 219 ? 2.314 5.077 0.317 1.00 87.06 219 TYR A N 1
ATOM 1652 C CA . TYR A 1 219 ? 3.515 5.619 0.910 1.00 87.06 219 TYR A CA 1
ATOM 1653 C C . TYR A 1 219 ? 3.178 6.803 1.808 1.00 87.06 219 TYR A C 1
ATOM 1655 O O . TYR A 1 219 ? 2.409 7.683 1.441 1.00 87.06 219 TYR A O 1
ATOM 1663 N N . GLU A 1 220 ? 3.760 6.810 2.995 1.00 87.12 220 GLU A N 1
ATOM 1664 C CA . GLU A 1 220 ? 3.819 7.939 3.907 1.00 87.12 220 GLU A CA 1
ATOM 1665 C C . GLU A 1 220 ? 5.179 8.611 3.742 1.00 87.12 220 GLU A C 1
ATOM 1667 O O . GLU A 1 220 ? 6.221 7.955 3.781 1.00 87.12 220 GLU A O 1
ATOM 1672 N N . VAL A 1 221 ? 5.163 9.925 3.580 1.00 86.69 221 VAL A N 1
ATOM 1673 C CA . VAL A 1 221 ? 6.342 10.772 3.491 1.00 86.69 221 VAL A CA 1
ATOM 1674 C C . VAL A 1 221 ? 6.3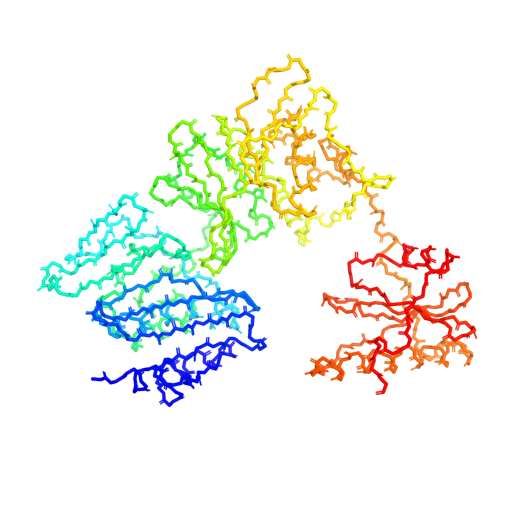59 11.683 4.702 1.00 86.69 221 VAL A C 1
ATOM 1676 O O . VAL A 1 221 ? 5.396 12.402 4.949 1.00 86.69 221 VAL A O 1
ATOM 1679 N N . SER A 1 222 ? 7.444 11.650 5.464 1.00 82.00 222 SER A N 1
ATOM 1680 C CA . SER A 1 222 ? 7.621 12.484 6.653 1.00 82.00 222 SER A CA 1
ATOM 1681 C C . SER A 1 222 ? 8.987 13.151 6.629 1.00 82.00 222 SER A C 1
ATOM 1683 O O . SER A 1 222 ? 9.965 12.480 6.293 1.00 82.00 222 SER A O 1
ATOM 1685 N N . ASP A 1 223 ? 9.067 14.403 7.064 1.00 78.81 223 ASP A N 1
ATOM 1686 C CA . ASP A 1 223 ? 10.344 15.024 7.422 1.00 78.81 223 ASP A CA 1
ATOM 1687 C C . ASP A 1 223 ? 10.779 14.532 8.809 1.00 78.81 223 ASP A C 1
ATOM 1689 O O . ASP A 1 223 ? 9.992 14.550 9.758 1.00 78.81 223 ASP A O 1
ATOM 1693 N N . ALA A 1 224 ? 12.008 14.038 8.928 1.00 72.50 224 ALA A N 1
ATOM 1694 C CA . ALA A 1 224 ? 12.604 13.643 10.196 1.00 72.50 224 ALA A CA 1
ATOM 1695 C C . ALA A 1 224 ? 14.119 13.874 10.169 1.00 72.50 224 ALA A C 1
ATOM 1697 O O . ALA A 1 224 ? 14.825 13.294 9.346 1.00 72.50 224 ALA A O 1
ATOM 1698 N N . ASP A 1 225 ? 14.625 14.688 11.098 1.00 74.50 225 ASP A N 1
ATOM 1699 C CA . ASP A 1 225 ? 16.060 14.932 11.311 1.00 74.50 225 ASP A CA 1
ATOM 1700 C C . ASP A 1 225 ? 16.826 15.380 10.047 1.00 74.50 225 ASP A C 1
ATOM 1702 O O . ASP A 1 225 ? 17.968 14.976 9.813 1.00 74.50 225 ASP A O 1
ATOM 1706 N N . GLY A 1 226 ? 16.198 16.213 9.207 1.00 73.81 226 GLY A N 1
ATOM 1707 C CA . GLY A 1 226 ? 16.790 16.693 7.951 1.00 73.81 226 GLY A CA 1
ATOM 1708 C C . GLY A 1 226 ? 16.766 15.661 6.819 1.00 73.81 226 GLY A C 1
ATOM 1709 O O . GLY A 1 226 ? 17.484 15.814 5.827 1.00 73.81 226 GLY A O 1
ATOM 1710 N N . TRP A 1 227 ? 15.955 14.613 6.969 1.00 83.50 227 TRP A N 1
ATOM 1711 C CA . TRP A 1 227 ? 15.698 13.596 5.963 1.00 83.50 227 TRP A CA 1
ATOM 1712 C C . TRP A 1 227 ? 14.212 13.495 5.650 1.00 83.50 227 TRP A C 1
ATOM 1714 O O . TRP A 1 227 ? 13.371 13.294 6.524 1.00 83.50 227 TRP A O 1
ATOM 1724 N N . TRP A 1 228 ? 13.911 13.456 4.363 1.00 86.62 228 TRP A N 1
ATOM 1725 C CA . TRP A 1 228 ? 12.644 12.977 3.857 1.00 86.62 228 TRP A CA 1
ATOM 1726 C C . TRP A 1 228 ? 12.606 11.459 3.906 1.00 86.62 228 TRP A C 1
ATOM 1728 O O . TRP A 1 228 ? 13.320 10.794 3.161 1.00 86.62 228 TRP A O 1
ATOM 1738 N N . CYS A 1 229 ? 11.775 10.899 4.777 1.00 87.50 229 CYS A N 1
ATOM 1739 C CA . CYS A 1 229 ? 11.613 9.459 4.929 1.00 87.50 229 CYS A CA 1
ATOM 1740 C C . CYS A 1 229 ? 10.355 8.982 4.203 1.00 87.50 229 CYS A C 1
ATOM 1742 O O . CYS A 1 229 ? 9.263 9.472 4.480 1.00 87.50 229 CYS A O 1
ATOM 1744 N N . VAL A 1 230 ? 10.506 7.974 3.345 1.00 89.31 230 VAL A N 1
ATOM 1745 C CA . VAL A 1 230 ? 9.416 7.312 2.626 1.00 89.31 230 VAL A CA 1
ATOM 1746 C C . VAL A 1 230 ? 9.155 5.951 3.258 1.00 89.31 230 VAL A C 1
ATOM 1748 O O . VAL A 1 230 ? 10.007 5.056 3.235 1.00 89.31 230 VAL A O 1
ATOM 1751 N N . ARG A 1 231 ? 7.961 5.775 3.818 1.00 86.94 231 ARG A N 1
ATOM 1752 C CA . ARG A 1 231 ? 7.496 4.515 4.398 1.00 86.94 231 ARG A CA 1
ATOM 1753 C C . ARG A 1 231 ? 6.384 3.961 3.549 1.00 86.94 231 ARG A C 1
ATOM 1755 O O . ARG A 1 231 ? 5.381 4.626 3.345 1.00 86.94 231 ARG A O 1
ATOM 1762 N N . ARG A 1 232 ? 6.527 2.730 3.082 1.00 83.81 232 ARG A N 1
ATOM 1763 C CA . ARG A 1 232 ? 5.403 2.027 2.480 1.00 83.81 232 ARG A CA 1
ATOM 1764 C C . ARG A 1 232 ? 4.432 1.657 3.589 1.00 83.81 232 ARG A C 1
ATOM 1766 O O . ARG A 1 232 ? 4.849 0.960 4.509 1.00 83.81 232 ARG A O 1
ATOM 1773 N N . TYR A 1 233 ? 3.178 2.074 3.475 1.00 72.25 233 TYR A N 1
ATOM 1774 C CA . TYR A 1 233 ? 2.094 1.530 4.276 1.00 72.25 233 TYR A CA 1
ATOM 1775 C C . TYR A 1 233 ? 1.300 0.524 3.442 1.00 72.25 233 TYR A C 1
ATOM 1777 O O . TYR A 1 233 ? 1.043 0.716 2.253 1.00 72.25 233 TYR A O 1
ATOM 1785 N N . SER A 1 234 ? 0.944 -0.598 4.045 1.00 62.78 234 SER A N 1
ATOM 1786 C CA . SER A 1 234 ? 0.095 -1.607 3.418 1.00 62.78 234 SER A CA 1
ATOM 1787 C C . SER A 1 234 ? -0.683 -2.296 4.515 1.00 62.78 234 SER A C 1
ATOM 1789 O O . SER A 1 234 ? -0.091 -3.067 5.270 1.00 62.78 234 SER A O 1
ATOM 1791 N N . ARG A 1 235 ? -1.993 -2.039 4.591 1.00 55.38 235 ARG A N 1
ATOM 1792 C CA . ARG A 1 235 ? -2.902 -2.731 5.522 1.00 55.38 235 ARG A CA 1
ATOM 1793 C C . ARG A 1 235 ? -2.353 -2.805 6.965 1.00 55.38 235 ARG A C 1
ATOM 1795 O O . ARG A 1 235 ? -2.289 -3.878 7.554 1.00 55.38 235 ARG A O 1
ATOM 1802 N N . GLY A 1 236 ? -1.870 -1.677 7.497 1.00 48.22 236 GLY A N 1
ATOM 1803 C CA . GLY A 1 236 ? -1.372 -1.564 8.879 1.00 48.22 236 GLY A CA 1
ATOM 1804 C C . GLY A 1 236 ? 0.126 -1.833 9.106 1.00 48.22 236 GLY A C 1
ATOM 1805 O O . GLY A 1 236 ? 0.633 -1.655 10.212 1.00 48.22 236 GLY A O 1
ATOM 1806 N N . LEU A 1 237 ? 0.869 -2.242 8.074 1.00 51.34 237 LEU A N 1
ATOM 1807 C CA . LEU A 1 237 ? 2.323 -2.426 8.152 1.00 51.34 237 LEU A CA 1
ATOM 1808 C C . LEU A 1 237 ? 3.049 -1.243 7.519 1.00 51.34 237 LEU A C 1
ATOM 1810 O O . LEU A 1 237 ? 2.716 -0.861 6.399 1.00 51.34 237 LEU A O 1
ATOM 1814 N N . HIS A 1 238 ? 4.045 -0.698 8.224 1.00 63.81 238 HIS A N 1
ATOM 1815 C CA . HIS A 1 238 ? 4.889 0.395 7.743 1.00 63.81 238 HIS A CA 1
ATOM 1816 C C . HIS A 1 238 ? 6.344 -0.060 7.628 1.00 63.81 238 HIS A C 1
ATOM 1818 O O . HIS A 1 238 ? 7.009 -0.280 8.639 1.00 63.81 238 HIS A O 1
ATOM 1824 N N . ASP A 1 239 ? 6.859 -0.107 6.401 1.00 75.38 239 ASP A N 1
ATOM 1825 C CA . ASP A 1 239 ? 8.269 -0.383 6.131 1.00 75.38 239 ASP A CA 1
ATOM 1826 C C . ASP A 1 239 ? 8.927 0.864 5.555 1.00 75.38 239 ASP A C 1
ATOM 1828 O O . ASP A 1 239 ? 8.516 1.353 4.499 1.00 75.38 239 ASP A O 1
ATOM 1832 N N . THR A 1 240 ? 9.975 1.375 6.201 1.00 82.06 240 THR A N 1
ATOM 1833 C CA . THR A 1 240 ? 10.776 2.445 5.589 1.00 82.06 240 THR A CA 1
ATOM 1834 C C . THR A 1 240 ? 11.487 1.882 4.363 1.00 82.06 240 THR A C 1
ATOM 1836 O O . THR A 1 240 ? 12.188 0.879 4.462 1.00 82.06 240 THR A O 1
ATOM 1839 N N . ARG A 1 241 ? 11.278 2.508 3.204 1.00 86.38 241 ARG A N 1
ATOM 1840 C CA . ARG A 1 241 ? 11.834 2.066 1.919 1.00 86.38 241 ARG A CA 1
ATOM 1841 C C . ARG A 1 241 ? 12.993 2.921 1.452 1.00 86.38 241 ARG A C 1
ATOM 1843 O O . ARG A 1 241 ? 13.911 2.410 0.822 1.00 86.38 241 ARG A O 1
ATOM 1850 N N . MET A 1 242 ? 12.944 4.206 1.767 1.00 90.62 242 MET A N 1
ATOM 1851 C CA . MET A 1 242 ? 13.931 5.172 1.323 1.00 90.62 242 MET A CA 1
ATOM 1852 C C . MET A 1 242 ? 13.983 6.343 2.298 1.00 90.62 242 MET A C 1
ATOM 1854 O O . MET A 1 242 ? 12.973 6.694 2.912 1.00 90.62 242 MET A O 1
ATOM 1858 N N . ARG A 1 243 ? 15.147 6.977 2.402 1.00 90.88 243 ARG A N 1
ATOM 1859 C CA . ARG A 1 243 ? 15.278 8.343 2.899 1.00 90.88 243 ARG A CA 1
ATOM 1860 C C . ARG A 1 243 ? 16.175 9.177 1.988 1.00 90.88 243 ARG A C 1
ATOM 1862 O O . ARG A 1 243 ? 17.156 8.661 1.458 1.00 90.88 243 ARG A O 1
ATOM 1869 N N . ALA A 1 244 ? 15.852 10.453 1.815 1.00 91.81 244 ALA A N 1
ATOM 1870 C CA . ALA A 1 244 ? 16.649 11.395 1.030 1.00 91.81 244 ALA A CA 1
ATOM 1871 C C . ALA A 1 244 ? 16.748 12.763 1.709 1.00 91.81 244 ALA A C 1
ATOM 1873 O O . ALA A 1 244 ? 15.828 13.183 2.402 1.00 91.81 244 ALA A O 1
ATOM 1874 N N . ARG A 1 245 ? 17.843 13.492 1.488 1.00 86.12 245 ARG A N 1
ATOM 1875 C CA . ARG A 1 245 ? 17.965 14.894 1.923 1.00 86.12 245 ARG A CA 1
ATOM 1876 C C . ARG A 1 245 ? 17.227 15.860 0.992 1.00 86.12 245 ARG A C 1
ATOM 1878 O O . ARG A 1 245 ? 16.831 16.937 1.424 1.00 86.12 245 ARG A O 1
ATOM 1885 N N . GLY A 1 246 ? 17.025 15.477 -0.269 1.00 84.75 246 GLY A N 1
ATOM 1886 C CA . GLY A 1 246 ? 16.257 16.239 -1.252 1.00 84.75 246 GLY A CA 1
ATOM 1887 C C . GLY A 1 246 ? 14.826 15.721 -1.394 1.00 84.75 246 GLY A C 1
ATOM 1888 O O . GLY A 1 246 ? 14.615 14.535 -1.636 1.00 84.75 246 GLY A O 1
ATOM 1889 N N . ALA A 1 247 ? 13.841 16.618 -1.313 1.00 81.44 247 ALA A N 1
ATOM 1890 C CA . ALA A 1 247 ? 12.441 16.294 -1.604 1.00 81.44 247 ALA A CA 1
ATOM 1891 C C . ALA A 1 247 ? 12.231 15.834 -3.060 1.00 81.44 247 ALA A C 1
ATOM 1893 O O . ALA A 1 247 ? 11.369 15.008 -3.344 1.00 81.44 247 ALA A O 1
ATOM 1894 N N . GLU A 1 248 ? 13.052 16.322 -3.990 1.00 86.69 248 GLU A N 1
ATOM 1895 C CA . GLU A 1 248 ? 12.968 15.934 -5.398 1.00 86.69 248 GLU A CA 1
ATOM 1896 C C . GLU A 1 248 ? 13.269 14.438 -5.600 1.00 86.69 248 GLU A C 1
ATOM 1898 O O . GLU A 1 248 ? 12.599 13.767 -6.382 1.00 86.69 248 GLU A O 1
ATOM 1903 N N . ASP A 1 249 ? 14.216 13.880 -4.840 1.00 90.88 249 ASP A N 1
ATOM 1904 C CA . ASP A 1 249 ? 14.557 12.454 -4.900 1.00 90.88 249 ASP A CA 1
ATOM 1905 C C . ASP A 1 249 ? 13.437 11.569 -4.348 1.00 90.88 249 ASP A C 1
ATOM 1907 O O . ASP A 1 249 ? 13.233 10.449 -4.817 1.00 90.88 249 ASP A O 1
ATOM 1911 N N . VAL A 1 250 ? 12.656 12.099 -3.407 1.00 90.56 250 VAL A N 1
ATOM 1912 C CA . VAL A 1 250 ? 11.426 11.458 -2.937 1.00 90.56 250 VAL A CA 1
ATOM 1913 C C . VAL A 1 250 ? 10.382 11.429 -4.044 1.00 90.56 250 VAL A C 1
ATOM 1915 O O . VAL A 1 250 ? 9.779 10.383 -4.270 1.00 90.56 250 VAL A O 1
ATOM 1918 N N . GLU A 1 251 ? 10.177 12.540 -4.762 1.00 90.00 251 GLU A N 1
ATOM 1919 C CA . GLU A 1 251 ? 9.236 12.575 -5.889 1.00 90.00 251 GLU A CA 1
ATOM 1920 C C . GLU A 1 251 ? 9.667 11.588 -6.983 1.00 90.00 251 GLU A C 1
ATOM 1922 O O . GLU A 1 251 ? 8.848 10.785 -7.428 1.00 90.00 251 GLU A O 1
ATOM 1927 N N . ARG A 1 252 ? 10.961 11.547 -7.344 1.00 92.75 252 ARG A N 1
ATOM 1928 C CA . ARG A 1 252 ? 11.516 10.544 -8.277 1.00 92.75 252 ARG A CA 1
ATOM 1929 C C . ARG A 1 252 ? 11.190 9.117 -7.838 1.00 92.75 252 ARG A C 1
ATOM 1931 O O . ARG A 1 252 ? 10.789 8.290 -8.657 1.00 92.75 252 ARG A O 1
ATOM 1938 N N . TYR A 1 253 ? 11.347 8.827 -6.548 1.00 92.38 253 TYR A N 1
ATOM 1939 C CA . TYR A 1 253 ? 11.101 7.493 -6.014 1.00 92.38 253 TYR A CA 1
ATOM 1940 C C . TYR A 1 253 ? 9.618 7.142 -6.062 1.00 92.38 253 TYR A C 1
ATOM 1942 O O . TYR A 1 253 ? 9.250 6.061 -6.510 1.00 92.38 253 TYR A O 1
ATOM 1950 N N . LEU A 1 254 ? 8.739 8.063 -5.674 1.00 92.19 254 LEU A N 1
ATOM 1951 C CA . LEU A 1 254 ? 7.300 7.825 -5.752 1.00 92.19 254 LEU A CA 1
ATOM 1952 C C . LEU A 1 254 ? 6.815 7.690 -7.198 1.00 92.19 254 LEU A C 1
ATOM 1954 O O . LEU A 1 254 ? 5.927 6.883 -7.462 1.00 92.19 254 LEU A O 1
ATOM 1958 N N . LEU A 1 255 ? 7.420 8.401 -8.149 1.00 92.62 255 LEU A N 1
ATOM 1959 C CA . LEU A 1 255 ? 7.145 8.211 -9.573 1.00 92.62 255 LEU A CA 1
ATOM 1960 C C . LEU A 1 255 ? 7.550 6.820 -10.064 1.00 92.62 255 LEU A C 1
ATOM 1962 O O . LEU A 1 255 ? 6.815 6.235 -10.855 1.00 92.62 255 LEU A O 1
ATOM 1966 N N . LEU A 1 256 ? 8.655 6.256 -9.569 1.00 91.25 256 LEU A N 1
ATOM 1967 C CA . LEU A 1 256 ? 9.008 4.858 -9.837 1.00 91.25 256 LEU A CA 1
ATOM 1968 C C . LEU A 1 256 ? 7.922 3.894 -9.331 1.00 91.25 256 LEU A C 1
ATOM 1970 O O . LEU A 1 256 ? 7.584 2.931 -10.013 1.00 91.25 256 LEU A O 1
ATOM 1974 N N . GLN A 1 257 ? 7.344 4.175 -8.162 1.00 89.25 257 GLN A N 1
ATOM 1975 C CA . GLN A 1 257 ? 6.369 3.295 -7.513 1.00 89.25 257 GLN A CA 1
ATOM 1976 C C . GLN A 1 257 ? 4.953 3.403 -8.105 1.00 89.25 257 GLN A C 1
ATOM 1978 O O . GLN A 1 257 ? 4.277 2.390 -8.281 1.00 89.25 257 GLN A O 1
ATOM 1983 N N . PHE A 1 258 ? 4.495 4.614 -8.437 1.00 87.81 258 PHE A N 1
ATOM 1984 C CA . PHE A 1 258 ? 3.140 4.864 -8.952 1.00 87.81 258 PHE A CA 1
ATOM 1985 C C . PHE A 1 258 ? 3.057 4.945 -10.477 1.00 87.81 258 PHE A C 1
ATOM 1987 O O . PHE A 1 258 ? 1.977 4.766 -11.046 1.00 87.81 258 PHE A O 1
ATOM 1994 N N . GLY A 1 259 ? 4.179 5.179 -11.155 1.00 86.56 259 GLY A N 1
ATOM 1995 C CA . GLY A 1 259 ? 4.228 5.332 -12.604 1.00 86.56 259 GLY A CA 1
ATOM 1996 C C . GLY A 1 259 ? 3.656 4.153 -13.395 1.00 86.56 259 GLY A C 1
ATOM 1997 O O . GLY A 1 259 ? 2.878 4.396 -14.320 1.00 86.56 259 GLY A O 1
ATOM 1998 N N . PRO A 1 260 ? 3.926 2.884 -13.024 1.00 83.62 260 PRO A N 1
ATOM 1999 C CA . PRO A 1 260 ? 3.311 1.738 -13.689 1.00 83.62 260 PRO A CA 1
ATOM 2000 C C . PRO A 1 260 ? 1.777 1.756 -13.627 1.00 83.62 260 PRO A C 1
ATOM 2002 O O . PRO A 1 260 ? 1.119 1.532 -14.642 1.00 83.62 260 PRO A O 1
ATOM 2005 N N . ALA A 1 261 ? 1.190 2.066 -12.466 1.00 75.88 261 ALA A N 1
ATOM 2006 C CA . ALA A 1 261 ? -0.264 2.133 -12.311 1.00 75.88 261 ALA A CA 1
ATOM 2007 C C . ALA A 1 261 ? -0.866 3.272 -13.147 1.00 75.88 261 ALA A C 1
ATOM 2009 O O . ALA A 1 261 ? -1.825 3.046 -13.885 1.00 75.88 261 ALA A O 1
ATOM 2010 N N . ALA A 1 262 ? -0.256 4.462 -13.101 1.00 78.31 262 ALA A N 1
ATOM 2011 C CA . ALA A 1 262 ? -0.671 5.607 -13.908 1.00 78.31 262 ALA A CA 1
ATOM 2012 C C . ALA A 1 262 ? -0.610 5.299 -15.412 1.00 78.31 262 ALA A C 1
ATOM 2014 O O . ALA A 1 262 ? -1.568 5.563 -16.134 1.00 78.31 262 ALA A O 1
ATOM 2015 N N . ARG A 1 263 ? 0.466 4.659 -15.885 1.00 84.81 263 ARG A N 1
ATOM 2016 C CA . ARG A 1 263 ? 0.623 4.240 -17.287 1.00 84.81 263 ARG A CA 1
ATOM 2017 C C . ARG A 1 263 ? -0.445 3.238 -17.733 1.00 84.81 263 ARG A C 1
ATOM 2019 O O . ARG A 1 263 ? -0.900 3.283 -18.877 1.00 84.81 263 ARG A O 1
ATOM 2026 N N . HIS A 1 264 ? -0.824 2.316 -16.851 1.00 71.69 264 HIS A N 1
ATOM 2027 C CA . HIS A 1 264 ? -1.818 1.276 -17.126 1.00 71.69 264 HIS A CA 1
ATOM 2028 C C . HIS A 1 264 ? -3.268 1.740 -16.967 1.00 71.69 264 HIS A C 1
ATOM 2030 O O . HIS A 1 264 ? -4.184 0.933 -17.150 1.00 71.69 264 HIS A O 1
ATOM 2036 N N . ALA A 1 265 ? -3.486 3.027 -16.694 1.00 70.12 265 ALA A N 1
ATOM 2037 C CA . ALA A 1 265 ? -4.814 3.603 -16.632 1.00 70.12 265 ALA A CA 1
ATOM 2038 C C . ALA A 1 265 ? -5.610 3.300 -17.923 1.00 70.12 265 ALA A C 1
ATOM 2040 O O . ALA A 1 265 ? -5.089 3.502 -19.032 1.00 70.12 265 ALA A O 1
ATOM 2041 N N . PRO A 1 266 ? -6.876 2.842 -17.820 1.00 59.78 266 PRO A N 1
ATOM 2042 C CA . PRO A 1 266 ? -7.685 2.443 -18.975 1.00 59.78 266 PRO A CA 1
ATOM 2043 C C . PRO A 1 266 ? -7.768 3.505 -20.082 1.00 59.78 266 PRO A C 1
ATOM 2045 O O . PRO A 1 266 ? -7.862 3.162 -21.265 1.00 59.78 266 PRO A O 1
ATOM 2048 N N . GLN A 1 267 ? -7.693 4.787 -19.710 1.00 68.38 267 GLN A N 1
ATOM 2049 C CA . GLN A 1 267 ? -7.743 5.921 -20.630 1.00 68.38 267 GLN A CA 1
ATOM 2050 C C . GLN A 1 267 ? -6.497 6.100 -21.517 1.00 68.38 267 GLN A C 1
ATOM 2052 O O . GLN A 1 267 ? -6.636 6.617 -22.622 1.00 68.38 267 GLN A O 1
ATOM 2057 N N . LEU A 1 268 ? -5.300 5.668 -21.098 1.00 69.12 268 LEU A N 1
ATOM 2058 C CA . LEU A 1 268 ? -4.052 5.991 -21.814 1.00 69.12 268 LEU A CA 1
ATOM 2059 C C . LEU A 1 268 ? -3.724 5.021 -22.958 1.00 69.12 268 LEU A C 1
ATOM 2061 O O . LEU A 1 268 ? -3.071 5.400 -23.925 1.00 69.12 268 LEU A O 1
ATOM 2065 N N . ARG A 1 269 ? -4.179 3.763 -22.872 1.00 68.19 269 ARG A N 1
ATOM 2066 C CA . ARG A 1 269 ? -3.954 2.709 -23.889 1.00 68.19 269 ARG A CA 1
ATOM 2067 C C . ARG A 1 269 ? -2.485 2.546 -24.343 1.00 68.19 269 ARG A C 1
ATOM 2069 O O . ARG A 1 269 ? -2.253 2.102 -25.468 1.00 68.19 269 ARG A O 1
ATOM 2076 N N . LEU A 1 270 ? -1.514 2.844 -23.480 1.00 72.69 270 LEU A N 1
ATOM 2077 C CA . LEU A 1 270 ? -0.087 2.795 -23.809 1.00 72.69 270 LEU A CA 1
ATOM 2078 C C . LEU A 1 270 ? 0.447 1.350 -23.935 1.00 72.69 270 LEU A C 1
ATOM 2080 O O . LEU A 1 270 ? -0.125 0.427 -23.337 1.00 72.69 270 LEU A O 1
ATOM 2084 N N . PRO A 1 271 ? 1.537 1.130 -24.699 1.00 66.44 271 PRO A N 1
ATOM 2085 C CA . PRO A 1 271 ? 2.245 -0.150 -24.740 1.00 66.44 271 PRO A CA 1
ATOM 2086 C C . PRO A 1 271 ? 2.787 -0.552 -23.365 1.00 66.44 271 PRO A C 1
ATOM 2088 O O . PRO A 1 271 ? 3.168 0.306 -22.557 1.00 66.44 271 PRO A O 1
ATOM 2091 N N . LEU A 1 272 ? 2.851 -1.862 -23.113 1.00 69.75 272 LEU A N 1
ATOM 2092 C CA . LEU A 1 272 ? 3.493 -2.393 -21.913 1.00 69.75 272 LEU A CA 1
ATOM 2093 C C . LEU A 1 272 ? 4.992 -2.093 -21.981 1.00 69.75 272 LEU A C 1
ATOM 2095 O O . LEU A 1 272 ? 5.620 -2.295 -23.016 1.00 69.75 272 LEU A O 1
ATOM 2099 N N . LEU A 1 273 ? 5.545 -1.618 -20.873 1.00 73.81 273 LEU A N 1
ATOM 2100 C CA . LEU A 1 273 ? 6.980 -1.474 -20.691 1.00 73.81 273 LEU A CA 1
ATOM 2101 C C . LEU A 1 273 ? 7.480 -2.638 -19.837 1.00 73.81 273 LEU A C 1
ATOM 2103 O O . LEU A 1 273 ? 6.860 -2.962 -18.822 1.00 73.81 273 LEU A O 1
ATOM 2107 N N . VAL A 1 274 ? 8.583 -3.261 -20.240 1.00 71.00 274 VAL A N 1
ATOM 2108 C CA . VAL A 1 274 ? 9.209 -4.362 -19.495 1.00 71.00 274 VAL A CA 1
ATOM 2109 C C . VAL A 1 274 ? 10.690 -4.094 -19.291 1.00 71.00 274 VAL A C 1
ATOM 2111 O O . VAL A 1 274 ? 11.301 -3.358 -20.059 1.00 71.00 274 VAL A O 1
ATOM 2114 N N . GLU A 1 275 ? 11.264 -4.695 -18.253 1.00 68.75 275 GLU A N 1
ATOM 2115 C CA . GLU A 1 275 ? 12.704 -4.625 -18.006 1.00 68.75 275 GLU A CA 1
ATOM 2116 C C . GLU A 1 275 ? 13.469 -5.288 -19.166 1.00 68.75 275 GLU A C 1
ATOM 2118 O O . GLU A 1 275 ? 13.045 -6.357 -19.631 1.00 68.75 275 GLU A O 1
ATOM 2123 N N . PRO A 1 276 ? 14.565 -4.682 -19.653 1.00 65.44 276 PRO A N 1
ATOM 2124 C CA . PRO A 1 276 ? 15.399 -5.299 -20.671 1.00 65.44 276 PRO A CA 1
ATOM 2125 C C . PRO A 1 276 ? 16.100 -6.557 -20.133 1.00 65.44 276 PRO A C 1
ATOM 2127 O O . PRO A 1 276 ? 16.332 -6.711 -18.935 1.00 65.44 276 PRO A O 1
ATOM 2130 N N . ALA A 1 277 ? 16.452 -7.469 -21.041 1.00 61.34 277 ALA A N 1
ATOM 2131 C CA . ALA A 1 277 ? 17.389 -8.554 -20.768 1.00 61.34 277 ALA A CA 1
ATOM 2132 C C . ALA A 1 277 ? 18.740 -8.208 -21.426 1.00 61.34 277 ALA A C 1
ATOM 2134 O O . ALA A 1 277 ? 18.749 -7.941 -22.631 1.00 61.34 277 ALA A O 1
ATOM 2135 N N . PRO A 1 278 ? 19.873 -8.220 -20.693 1.00 65.44 278 PRO A N 1
ATOM 2136 C CA . PRO A 1 278 ? 20.036 -8.565 -19.272 1.00 65.44 278 PRO A CA 1
ATOM 2137 C C . PRO A 1 278 ? 19.467 -7.501 -18.304 1.00 65.44 278 PRO A C 1
ATOM 2139 O O . PRO A 1 278 ? 19.255 -6.369 -18.736 1.00 65.44 278 PRO A O 1
ATOM 2142 N N . PRO A 1 279 ? 19.238 -7.855 -17.016 1.00 68.81 279 PRO A N 1
ATOM 2143 C CA . PRO A 1 279 ? 18.719 -6.931 -16.008 1.00 68.81 279 PRO A CA 1
ATOM 2144 C C . PRO A 1 279 ? 19.549 -5.659 -15.884 1.00 68.81 279 PRO A C 1
ATOM 2146 O O . PRO A 1 279 ? 20.757 -5.652 -16.127 1.00 68.81 279 PRO A O 1
ATOM 2149 N N . VAL A 1 280 ? 18.891 -4.596 -15.441 1.00 73.19 280 VAL A N 1
ATOM 2150 C CA . VAL A 1 280 ? 19.502 -3.275 -15.339 1.00 73.19 280 VAL A CA 1
ATOM 2151 C C . VAL A 1 280 ? 20.509 -3.241 -14.186 1.00 73.19 280 VAL A C 1
ATOM 2153 O O . VAL A 1 280 ? 20.200 -3.619 -13.054 1.00 73.19 280 VAL A O 1
ATOM 2156 N N . GLU A 1 281 ? 21.722 -2.774 -14.478 1.00 84.75 281 GLU A N 1
ATOM 2157 C CA . GLU A 1 281 ? 22.773 -2.527 -13.486 1.00 84.75 281 GLU A CA 1
ATOM 2158 C C . GLU A 1 281 ? 22.649 -1.130 -12.862 1.00 84.75 281 GLU A C 1
ATOM 2160 O O . GLU A 1 281 ? 21.875 -0.294 -13.326 1.00 84.75 281 GLU A O 1
AT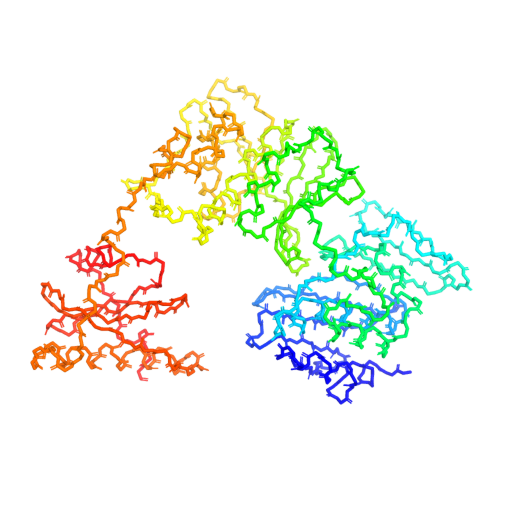OM 2165 N N . ILE A 1 282 ? 23.418 -0.854 -11.805 1.00 87.81 282 ILE A N 1
ATOM 2166 C CA . ILE A 1 282 ? 23.499 0.492 -11.211 1.00 87.81 282 ILE A CA 1
ATOM 2167 C C . ILE A 1 282 ? 23.928 1.508 -12.284 1.00 87.81 282 ILE A C 1
ATOM 2169 O O . ILE A 1 282 ? 24.810 1.222 -13.096 1.00 87.81 282 ILE A O 1
ATOM 2173 N N . ALA A 1 283 ? 23.312 2.693 -12.288 1.00 90.62 283 ALA A N 1
ATOM 2174 C CA . ALA A 1 283 ? 23.639 3.748 -13.241 1.00 90.62 283 ALA A CA 1
ATOM 2175 C C . ALA A 1 283 ? 25.121 4.156 -13.183 1.00 90.62 283 ALA A C 1
ATOM 2177 O O . ALA A 1 283 ? 25.744 4.191 -12.119 1.00 90.62 283 ALA A O 1
ATOM 2178 N N . GLU A 1 284 ? 25.679 4.491 -14.348 1.00 91.31 284 GLU A N 1
ATOM 2179 C CA . GLU A 1 284 ? 27.088 4.857 -14.490 1.00 91.31 284 GLU A CA 1
ATOM 2180 C C . GLU A 1 284 ? 27.472 6.017 -13.555 1.00 91.31 284 GLU A C 1
ATOM 2182 O O . GLU A 1 284 ? 26.733 6.988 -13.389 1.00 91.31 284 GLU A O 1
ATOM 2187 N N . GLY A 1 285 ? 28.643 5.905 -12.922 1.00 90.62 285 GLY A N 1
ATOM 2188 C CA . GLY A 1 285 ? 29.143 6.904 -11.975 1.00 90.62 285 GLY A CA 1
ATOM 2189 C C . GLY A 1 285 ? 28.529 6.821 -10.575 1.00 90.62 285 GLY A C 1
ATOM 2190 O O . GLY A 1 285 ? 28.909 7.611 -9.708 1.00 90.62 285 GLY A O 1
ATOM 2191 N N . LEU A 1 286 ? 27.634 5.861 -10.317 1.00 92.75 286 LEU A N 1
ATOM 2192 C CA . LEU A 1 286 ? 27.072 5.598 -8.995 1.00 92.75 286 LEU A CA 1
ATOM 2193 C C . LEU A 1 286 ? 27.476 4.222 -8.461 1.00 92.75 286 LEU A C 1
ATOM 2195 O O . LEU A 1 286 ? 27.805 3.297 -9.201 1.00 92.75 286 LEU A O 1
ATOM 2199 N N . ARG A 1 287 ? 27.446 4.090 -7.136 1.00 89.44 287 ARG A N 1
ATOM 2200 C CA . ARG A 1 287 ? 27.631 2.824 -6.426 1.00 89.44 287 ARG A CA 1
ATOM 2201 C C . ARG A 1 287 ? 26.750 2.769 -5.185 1.00 89.44 287 ARG A C 1
ATOM 2203 O O . ARG A 1 287 ? 26.389 3.807 -4.626 1.00 89.44 287 ARG A O 1
ATOM 2210 N N . PHE A 1 288 ? 26.480 1.557 -4.718 1.00 89.81 288 PHE A N 1
ATOM 2211 C CA . PHE A 1 288 ? 25.898 1.330 -3.400 1.00 89.81 288 PHE A CA 1
ATOM 2212 C C . PHE A 1 288 ? 26.991 1.113 -2.358 1.00 89.81 288 PHE A C 1
ATOM 2214 O O . PHE A 1 288 ? 27.922 0.336 -2.566 1.00 89.81 288 PHE A O 1
ATOM 2221 N N . GLU A 1 289 ? 26.866 1.799 -1.227 1.00 88.00 289 GLU A N 1
ATOM 2222 C CA . GLU A 1 289 ? 27.717 1.620 -0.055 1.00 88.00 289 GLU A CA 1
ATOM 2223 C C . GLU A 1 289 ? 26.846 1.167 1.124 1.00 88.00 289 GLU A C 1
ATOM 2225 O O . GLU A 1 289 ? 25.947 1.910 1.521 1.00 88.00 289 GLU A O 1
ATOM 2230 N N . PRO A 1 290 ? 27.052 -0.040 1.680 1.00 87.50 290 PRO A N 1
ATOM 2231 C CA . PRO A 1 290 ? 26.290 -0.500 2.837 1.00 87.50 290 PRO A CA 1
ATOM 2232 C C . PRO A 1 290 ? 26.497 0.427 4.038 1.00 87.50 290 PRO A C 1
ATOM 2234 O O . PRO A 1 290 ? 27.633 0.707 4.415 1.00 87.50 290 PRO A O 1
ATOM 2237 N N . VAL A 1 291 ? 25.403 0.876 4.653 1.00 86.62 291 VAL A N 1
ATOM 2238 C CA . VAL A 1 291 ? 25.443 1.780 5.823 1.00 86.62 291 VAL A CA 1
ATOM 2239 C C . VAL A 1 291 ? 24.855 1.154 7.085 1.00 86.62 291 VAL A C 1
ATOM 2241 O O . VAL A 1 291 ? 25.251 1.508 8.193 1.00 86.62 291 VAL A O 1
ATOM 2244 N N . ALA A 1 292 ? 23.949 0.189 6.933 1.00 81.44 292 ALA A N 1
ATOM 2245 C CA . ALA A 1 292 ? 23.412 -0.631 8.013 1.00 81.44 292 ALA A CA 1
ATOM 2246 C C . ALA A 1 292 ? 22.891 -1.963 7.438 1.00 81.44 292 ALA A C 1
ATOM 2248 O O . ALA A 1 292 ? 22.723 -2.076 6.221 1.00 81.44 292 ALA A O 1
ATOM 2249 N N . PRO A 1 293 ? 22.618 -2.986 8.269 1.00 77.44 293 PRO A N 1
ATOM 2250 C CA . PRO A 1 293 ? 21.987 -4.215 7.800 1.00 77.44 293 PRO A CA 1
ATOM 2251 C C . PRO A 1 293 ? 20.679 -3.921 7.055 1.00 77.44 293 PRO A C 1
ATOM 2253 O O . PRO A 1 293 ? 19.750 -3.347 7.622 1.00 77.44 293 PRO A O 1
ATOM 2256 N N . GLY A 1 294 ? 20.628 -4.304 5.779 1.00 77.06 294 GLY A N 1
ATOM 2257 C CA . GLY A 1 294 ? 19.487 -4.055 4.902 1.00 77.06 294 GLY A CA 1
ATOM 2258 C C . GLY A 1 294 ? 19.329 -2.602 4.448 1.00 77.06 294 GLY A C 1
ATOM 2259 O O . GLY A 1 294 ? 18.218 -2.192 4.131 1.00 77.06 294 GLY A O 1
ATOM 2260 N N . TRP A 1 295 ? 20.407 -1.812 4.439 1.00 84.31 295 TRP A N 1
ATOM 2261 C CA . TRP A 1 295 ? 20.416 -0.430 3.956 1.00 84.31 295 TRP A CA 1
ATOM 2262 C C . TRP A 1 295 ? 21.672 -0.114 3.153 1.00 84.31 295 TRP A C 1
ATOM 2264 O O . TRP A 1 295 ? 22.798 -0.375 3.591 1.00 84.31 295 TRP A O 1
ATOM 2274 N N . VAL A 1 296 ? 21.468 0.541 2.014 1.00 87.50 296 VAL A N 1
ATOM 2275 C CA . VAL A 1 296 ? 22.539 1.054 1.158 1.00 87.50 296 VAL A CA 1
ATOM 2276 C C . VAL A 1 296 ? 22.412 2.558 0.976 1.00 87.50 296 VAL A C 1
ATOM 2278 O O . VAL A 1 296 ? 21.317 3.087 0.792 1.00 87.50 296 VAL A O 1
ATOM 2281 N N . SER A 1 297 ? 23.546 3.249 0.996 1.00 90.44 297 SER A N 1
ATOM 2282 C CA . SER A 1 297 ? 23.665 4.638 0.569 1.00 90.44 297 SER A CA 1
ATOM 2283 C C . SER A 1 297 ? 24.052 4.699 -0.904 1.00 90.44 297 SER A C 1
ATOM 2285 O O . SER A 1 297 ? 24.914 3.943 -1.361 1.00 90.44 297 SER A O 1
ATOM 2287 N N . VAL A 1 298 ? 23.426 5.611 -1.648 1.00 91.50 298 VAL A N 1
ATOM 2288 C CA . VAL A 1 298 ? 23.801 5.910 -3.033 1.00 91.50 298 VAL A CA 1
ATOM 2289 C C . VAL A 1 298 ? 24.932 6.932 -3.019 1.00 91.50 298 VAL A C 1
ATOM 2291 O O . VAL A 1 298 ? 24.780 8.038 -2.492 1.00 91.50 298 VAL A O 1
ATOM 2294 N N . ARG A 1 299 ? 26.071 6.580 -3.618 1.00 91.12 299 ARG A N 1
ATOM 2295 C CA . ARG A 1 299 ? 27.248 7.453 -3.696 1.00 91.12 299 ARG A CA 1
ATOM 2296 C C . ARG A 1 299 ? 27.759 7.600 -5.114 1.00 91.12 299 ARG A C 1
ATOM 2298 O O . ARG A 1 299 ? 27.576 6.700 -5.931 1.00 91.12 299 ARG A O 1
ATOM 2305 N N . GLY A 1 300 ? 28.450 8.705 -5.372 1.00 90.75 300 GLY A N 1
ATOM 2306 C CA . GLY A 1 300 ? 29.300 8.818 -6.549 1.00 90.75 300 GLY A CA 1
ATOM 2307 C C . GLY A 1 300 ? 30.453 7.815 -6.485 1.00 90.75 300 GLY A C 1
ATOM 2308 O O . GLY A 1 300 ? 30.934 7.454 -5.405 1.00 90.75 300 GLY A O 1
ATOM 2309 N N . THR A 1 301 ? 30.932 7.359 -7.639 1.00 88.06 301 THR A N 1
ATOM 2310 C CA . THR A 1 301 ? 32.136 6.512 -7.719 1.00 88.06 301 THR A CA 1
ATOM 2311 C C . THR A 1 301 ? 33.386 7.213 -7.180 1.00 88.06 301 THR A C 1
ATOM 2313 O O . THR A 1 301 ? 34.313 6.543 -6.731 1.00 88.06 301 THR A O 1
ATOM 2316 N N . ASP A 1 302 ? 33.380 8.547 -7.160 1.00 88.31 302 ASP A N 1
ATOM 2317 C CA . ASP A 1 302 ? 34.384 9.422 -6.543 1.00 88.31 302 ASP A CA 1
ATOM 2318 C C . ASP A 1 302 ? 34.277 9.519 -5.005 1.00 88.31 302 ASP A C 1
ATOM 2320 O O . ASP A 1 302 ? 35.115 10.147 -4.362 1.00 88.31 302 ASP A O 1
ATOM 2324 N N . GLY A 1 303 ? 33.268 8.881 -4.401 1.00 81.88 303 GLY A N 1
ATOM 2325 C CA . GLY A 1 303 ? 33.005 8.905 -2.962 1.00 81.88 303 GLY A CA 1
ATOM 2326 C C . GLY A 1 303 ? 32.090 10.041 -2.496 1.00 81.88 303 GLY A C 1
ATOM 2327 O O . GLY A 1 303 ? 31.793 10.107 -1.299 1.00 81.88 303 GLY A O 1
ATOM 2328 N N . SER A 1 304 ? 31.611 10.898 -3.405 1.00 86.88 304 SER A N 1
ATOM 2329 C CA . SER A 1 304 ? 30.671 11.975 -3.077 1.00 86.88 304 SER A CA 1
ATOM 2330 C C . SER A 1 304 ? 29.347 11.432 -2.519 1.00 86.88 304 SER A C 1
ATOM 2332 O O . SER A 1 304 ? 28.803 10.423 -2.981 1.00 86.88 304 SER A O 1
ATOM 2334 N N . GLU A 1 305 ? 28.831 12.092 -1.480 1.00 84.38 305 GLU A N 1
ATOM 2335 C CA . GLU A 1 305 ? 27.560 11.739 -0.844 1.00 84.38 305 GLU A CA 1
ATOM 2336 C C . GLU A 1 305 ? 26.397 12.338 -1.648 1.00 84.38 305 GLU A C 1
ATOM 2338 O O . GLU A 1 305 ? 26.378 13.541 -1.911 1.00 84.38 305 GLU A O 1
ATOM 2343 N N . ARG A 1 306 ? 25.403 11.519 -2.020 1.00 87.44 306 ARG A N 1
ATOM 2344 C CA . ARG A 1 306 ? 24.156 12.015 -2.634 1.00 87.44 306 ARG A CA 1
ATOM 2345 C C . ARG A 1 306 ? 23.084 12.381 -1.611 1.00 87.44 306 ARG A C 1
ATOM 2347 O O . ARG A 1 306 ? 22.117 13.042 -1.961 1.00 87.44 306 ARG A O 1
ATOM 2354 N N . GLY A 1 307 ? 23.244 11.949 -0.360 1.00 90.94 307 GLY A N 1
ATOM 2355 C CA . GLY A 1 307 ? 22.231 12.118 0.678 1.00 90.94 307 GLY A CA 1
ATOM 2356 C C . GLY A 1 307 ? 20.984 11.281 0.397 1.00 90.94 307 GLY A C 1
ATOM 2357 O O . GLY A 1 307 ? 19.879 11.759 0.619 1.00 90.94 307 GLY A O 1
ATOM 2358 N N . ILE A 1 308 ? 21.160 10.063 -0.125 1.00 92.81 308 ILE A N 1
ATOM 2359 C CA . ILE A 1 308 ? 20.087 9.112 -0.431 1.00 92.81 308 ILE A CA 1
ATOM 2360 C C . ILE A 1 308 ? 20.447 7.759 0.171 1.00 92.81 308 ILE A C 1
ATOM 2362 O O . ILE A 1 308 ? 21.558 7.259 -0.030 1.00 92.81 308 ILE A O 1
ATOM 2366 N N . GLU A 1 309 ? 19.488 7.148 0.856 1.00 91.62 309 GLU A N 1
ATOM 2367 C CA . GLU A 1 309 ? 19.594 5.786 1.355 1.00 91.62 309 GLU A CA 1
ATOM 2368 C C . GLU A 1 309 ? 18.327 4.989 1.058 1.00 91.62 309 GLU A C 1
ATOM 2370 O O . GLU A 1 309 ? 17.210 5.494 1.186 1.00 91.62 309 GLU A O 1
ATOM 2375 N N . ILE A 1 310 ? 18.505 3.731 0.667 1.00 89.38 310 ILE A N 1
ATOM 2376 C CA . ILE A 1 310 ? 17.433 2.838 0.230 1.00 89.38 310 ILE A CA 1
ATOM 2377 C C . ILE A 1 310 ? 17.517 1.556 1.053 1.00 89.38 310 ILE A C 1
ATOM 2379 O O . ILE A 1 310 ? 18.604 1.020 1.287 1.00 89.38 310 ILE A O 1
ATOM 2383 N N . ALA A 1 311 ? 16.364 1.072 1.507 1.00 84.12 311 ALA A N 1
ATOM 2384 C CA . ALA A 1 311 ? 16.266 -0.185 2.226 1.00 84.12 311 ALA A CA 1
ATOM 2385 C C . ALA A 1 311 ? 16.470 -1.360 1.253 1.00 84.12 311 ALA A C 1
ATOM 2387 O O . ALA A 1 311 ? 15.684 -1.561 0.327 1.00 84.12 311 ALA A O 1
ATOM 2388 N N . ASP A 1 312 ? 17.507 -2.154 1.494 1.00 68.75 312 ASP A N 1
ATOM 2389 C CA . ASP A 1 312 ? 17.830 -3.386 0.783 1.00 68.75 312 ASP A CA 1
ATOM 2390 C C . ASP A 1 312 ? 17.309 -4.600 1.566 1.00 68.75 312 ASP A C 1
ATOM 2392 O O . ASP A 1 312 ? 17.996 -5.187 2.402 1.00 68.75 312 ASP A O 1
ATOM 2396 N N . ALA A 1 313 ? 16.057 -4.976 1.315 1.00 47.66 313 ALA A N 1
ATOM 2397 C CA . ALA A 1 313 ? 15.478 -6.202 1.857 1.00 47.66 313 ALA A CA 1
ATOM 2398 C C . ALA A 1 313 ? 14.940 -7.095 0.726 1.00 47.66 313 ALA A C 1
ATOM 2400 O O . ALA A 1 313 ? 13.732 -7.308 0.597 1.00 47.66 313 ALA A O 1
ATOM 2401 N N . GLY A 1 314 ? 15.852 -7.616 -0.106 1.00 47.69 314 GLY A N 1
ATOM 2402 C CA . GLY A 1 314 ? 15.611 -8.731 -1.035 1.00 47.69 314 GLY A CA 1
ATOM 2403 C C . GLY A 1 314 ? 15.650 -8.381 -2.530 1.00 47.69 314 GLY A C 1
ATOM 2404 O O . GLY A 1 314 ? 15.749 -7.221 -2.913 1.00 47.69 314 GLY A O 1
ATOM 2405 N N . ILE A 1 315 ? 15.526 -9.410 -3.386 1.00 42.62 315 ILE A N 1
ATOM 2406 C CA . ILE A 1 315 ? 15.666 -9.338 -4.862 1.00 42.62 315 ILE A CA 1
ATOM 2407 C C . ILE A 1 315 ? 14.820 -8.208 -5.486 1.00 42.62 315 ILE A C 1
ATOM 2409 O O . ILE A 1 315 ? 15.273 -7.536 -6.409 1.00 42.62 315 ILE A O 1
ATOM 2413 N N . THR A 1 316 ? 13.612 -7.961 -4.968 1.00 41.50 316 THR A N 1
ATOM 2414 C CA . THR A 1 316 ? 12.712 -6.903 -5.460 1.00 41.50 316 THR A CA 1
ATOM 2415 C C . THR A 1 316 ? 13.157 -5.494 -5.043 1.00 41.50 316 THR A C 1
ATOM 2417 O O . THR A 1 316 ? 13.044 -4.571 -5.836 1.00 41.50 316 THR A O 1
ATOM 2420 N N . ALA A 1 317 ? 13.703 -5.314 -3.835 1.00 51.16 317 ALA A N 1
ATOM 2421 C CA . ALA A 1 317 ? 14.213 -4.015 -3.378 1.00 51.16 317 ALA A CA 1
ATOM 2422 C C . ALA A 1 317 ? 15.548 -3.658 -4.056 1.00 51.16 317 ALA A C 1
ATOM 2424 O O . ALA A 1 317 ? 15.764 -2.506 -4.424 1.00 51.16 317 ALA A O 1
ATOM 2425 N N . ALA A 1 318 ? 16.398 -4.661 -4.307 1.00 64.31 318 ALA A N 1
ATOM 2426 C CA . ALA A 1 318 ? 17.616 -4.506 -5.099 1.00 64.31 318 ALA A CA 1
ATOM 2427 C C . ALA A 1 318 ? 17.318 -4.047 -6.539 1.00 64.31 318 ALA A C 1
ATOM 2429 O O . ALA A 1 318 ? 18.081 -3.272 -7.113 1.00 64.31 318 ALA A O 1
ATOM 2430 N N . ARG A 1 319 ? 16.194 -4.486 -7.120 1.00 72.06 319 ARG A N 1
ATOM 2431 C CA . ARG A 1 319 ? 15.727 -4.005 -8.425 1.00 72.06 319 ARG A CA 1
ATOM 2432 C C . ARG A 1 319 ? 15.315 -2.535 -8.374 1.00 72.06 319 ARG A C 1
ATOM 2434 O O . ARG A 1 319 ? 15.914 -1.739 -9.087 1.00 72.06 319 ARG A O 1
ATOM 2441 N N . ASP A 1 320 ? 14.364 -2.178 -7.510 1.00 76.19 320 ASP A N 1
ATOM 2442 C CA . ASP A 1 320 ? 13.870 -0.799 -7.402 1.00 76.19 320 ASP A CA 1
ATOM 2443 C C . ASP A 1 320 ? 15.009 0.188 -7.115 1.00 76.19 320 ASP A C 1
ATOM 2445 O O . ASP A 1 320 ? 15.028 1.289 -7.656 1.00 76.19 320 ASP A O 1
ATOM 2449 N N . ALA A 1 321 ? 15.992 -0.215 -6.302 1.00 82.75 321 ALA A N 1
ATOM 2450 C CA . ALA A 1 321 ? 17.169 0.597 -6.025 1.00 82.75 321 ALA A CA 1
ATOM 2451 C C . ALA A 1 321 ? 18.003 0.865 -7.290 1.00 82.75 321 ALA A C 1
ATOM 2453 O O . ALA A 1 321 ? 18.430 2.000 -7.500 1.00 82.75 321 ALA A O 1
ATOM 2454 N N . ARG A 1 322 ? 18.229 -0.146 -8.144 1.00 86.06 322 ARG A N 1
ATOM 2455 C CA . ARG A 1 322 ? 18.972 0.012 -9.411 1.00 86.06 322 ARG A CA 1
ATOM 2456 C C . ARG A 1 322 ? 18.207 0.888 -10.391 1.00 86.06 322 ARG A C 1
ATOM 2458 O O . ARG A 1 322 ? 18.775 1.865 -10.876 1.00 86.06 322 ARG A O 1
ATOM 2465 N N . ASP A 1 323 ? 16.923 0.612 -10.594 1.00 88.19 323 ASP A N 1
ATOM 2466 C CA . ASP A 1 323 ? 16.064 1.400 -11.485 1.00 88.19 323 ASP A CA 1
ATOM 2467 C C . ASP A 1 323 ? 16.031 2.867 -11.037 1.00 88.19 323 ASP A C 1
ATOM 2469 O O . ASP A 1 323 ? 16.209 3.786 -11.840 1.00 88.19 323 ASP A O 1
ATOM 2473 N N . PHE A 1 324 ? 15.924 3.096 -9.725 1.00 91.44 324 PHE A N 1
ATOM 2474 C CA . PHE A 1 324 ? 15.956 4.429 -9.143 1.00 91.44 324 PHE A CA 1
ATOM 2475 C C . PHE A 1 324 ? 17.255 5.190 -9.452 1.00 91.44 324 PHE A C 1
ATOM 2477 O O . PHE A 1 324 ? 17.193 6.384 -9.746 1.00 91.44 324 PHE A O 1
ATOM 2484 N N . THR A 1 325 ? 18.425 4.532 -9.466 1.00 92.50 325 THR A N 1
ATOM 2485 C CA . THR A 1 325 ? 19.690 5.216 -9.807 1.00 92.50 325 THR A CA 1
ATOM 2486 C C . THR A 1 325 ? 19.705 5.799 -11.219 1.00 92.50 325 THR A C 1
ATOM 2488 O O . THR A 1 325 ? 20.290 6.863 -11.424 1.00 92.50 325 THR A O 1
ATOM 2491 N N . HIS A 1 326 ? 19.016 5.173 -12.179 1.00 92.56 326 HIS A N 1
ATOM 2492 C CA . HIS A 1 326 ? 18.889 5.707 -13.541 1.00 92.56 326 HIS A CA 1
ATOM 2493 C C . HIS A 1 326 ? 17.951 6.908 -13.615 1.00 92.56 326 HIS A C 1
ATOM 2495 O O . HIS A 1 326 ? 18.153 7.779 -14.458 1.00 92.56 326 HIS A O 1
ATOM 2501 N N . LEU A 1 327 ? 16.967 7.003 -12.718 1.00 94.25 327 LEU A N 1
ATOM 2502 C CA . LEU A 1 327 ? 16.050 8.143 -12.647 1.00 94.25 327 LEU A CA 1
ATOM 2503 C C . LEU A 1 327 ? 16.696 9.399 -12.044 1.00 94.25 327 LEU A C 1
ATOM 2505 O O . LEU A 1 327 ? 16.227 10.505 -12.303 1.00 94.25 327 LEU A O 1
ATOM 2509 N N . LEU A 1 328 ? 17.797 9.265 -11.295 1.00 92.81 328 LEU A N 1
ATOM 2510 C CA . LEU A 1 328 ? 18.512 10.400 -10.687 1.00 92.81 328 LEU A CA 1
ATOM 2511 C C . LEU A 1 328 ? 19.101 11.385 -11.707 1.00 92.81 328 LEU A C 1
ATOM 2513 O O . LEU A 1 328 ? 19.440 12.510 -11.347 1.00 92.81 328 LEU A O 1
ATOM 2517 N N . ARG A 1 329 ? 19.231 10.980 -12.975 1.00 90.62 329 ARG A N 1
ATOM 2518 C CA . ARG A 1 329 ? 19.692 11.852 -14.068 1.00 90.62 329 ARG A CA 1
ATOM 2519 C C . ARG A 1 329 ? 18.578 12.712 -14.674 1.00 90.62 329 ARG A C 1
ATOM 2521 O O . ARG A 1 329 ? 18.871 13.567 -15.501 1.00 90.62 329 ARG A O 1
ATOM 2528 N N . SER A 1 330 ? 17.328 12.448 -14.301 1.00 93.44 330 SER A N 1
ATOM 2529 C CA . SER A 1 330 ? 16.140 13.093 -14.851 1.00 93.44 330 SER A CA 1
ATOM 2530 C C . SER A 1 330 ? 15.399 13.873 -13.771 1.00 93.44 330 SER A C 1
ATOM 2532 O O . SER A 1 330 ? 15.437 13.551 -12.582 1.00 93.44 330 SER A O 1
ATOM 2534 N N . THR A 1 331 ? 14.714 14.930 -14.178 1.00 91.44 331 THR A N 1
ATOM 2535 C CA . THR A 1 331 ? 13.794 15.674 -13.312 1.00 91.44 331 THR A CA 1
ATOM 2536 C C . THR A 1 331 ? 12.503 14.871 -13.086 1.00 91.44 331 THR A C 1
ATOM 2538 O O . THR A 1 331 ? 12.131 14.050 -13.931 1.00 91.44 331 THR A O 1
ATOM 2541 N N . PRO A 1 332 ? 11.755 15.109 -11.991 1.00 89.62 332 PRO A N 1
ATOM 2542 C CA . PRO A 1 332 ? 10.437 14.502 -11.796 1.00 89.62 332 PRO A CA 1
ATOM 2543 C C . PRO A 1 332 ? 9.478 14.730 -12.972 1.00 89.62 332 PRO A C 1
ATOM 2545 O O . PRO A 1 332 ? 8.701 13.843 -13.325 1.00 89.62 332 PRO A O 1
ATOM 2548 N N . GLN A 1 333 ? 9.562 15.895 -13.622 1.00 86.38 333 GLN A N 1
ATOM 2549 C CA . GLN A 1 333 ? 8.776 16.193 -14.816 1.00 86.38 333 GLN A CA 1
ATOM 2550 C C . GLN A 1 333 ? 9.101 15.232 -15.967 1.00 86.38 333 GLN A C 1
ATOM 2552 O O . GLN A 1 333 ? 8.185 14.595 -16.485 1.00 86.38 333 GLN A O 1
ATOM 2557 N N . GLU A 1 334 ? 10.379 15.078 -16.322 1.00 88.56 334 GLU A N 1
ATOM 2558 C CA . GLU A 1 334 ? 10.807 14.179 -17.405 1.00 88.56 334 GLU A CA 1
ATOM 2559 C C . GLU A 1 334 ? 10.408 12.725 -17.130 1.00 88.56 334 GLU A C 1
ATOM 2561 O O . GLU A 1 334 ? 10.020 12.000 -18.046 1.00 88.56 334 GLU A O 1
ATOM 2566 N N . ILE A 1 335 ? 10.458 12.290 -15.867 1.00 93.56 335 ILE A N 1
ATOM 2567 C CA . ILE A 1 335 ? 10.049 10.938 -15.470 1.00 93.56 335 ILE A CA 1
ATOM 2568 C C . ILE A 1 335 ? 8.544 10.743 -15.682 1.00 93.56 335 ILE A C 1
ATOM 2570 O O . ILE A 1 335 ? 8.140 9.743 -16.279 1.00 93.56 335 ILE A O 1
ATOM 2574 N N . ARG A 1 336 ? 7.703 11.693 -15.244 1.00 92.00 336 ARG A N 1
ATOM 2575 C CA . ARG A 1 336 ? 6.249 11.638 -15.492 1.00 92.00 336 ARG A CA 1
ATOM 2576 C C . ARG A 1 336 ? 5.931 11.595 -16.976 1.00 92.00 336 ARG A C 1
ATOM 2578 O O . ARG A 1 336 ? 5.148 10.753 -17.404 1.00 92.00 336 ARG A O 1
ATOM 2585 N N . GLU A 1 337 ? 6.540 12.487 -17.751 1.00 87.81 337 GLU A N 1
ATOM 2586 C CA . GLU A 1 337 ? 6.345 12.551 -19.201 1.00 87.81 337 GLU A CA 1
ATOM 2587 C C . GLU A 1 337 ? 6.765 11.234 -19.864 1.00 87.81 337 GLU A C 1
ATOM 2589 O O . GLU A 1 337 ? 6.034 10.712 -20.701 1.00 87.81 337 GLU A O 1
ATOM 2594 N N . SER A 1 338 ? 7.852 10.615 -19.396 1.00 90.38 338 SER A N 1
ATOM 2595 C CA . SER A 1 338 ? 8.296 9.304 -19.881 1.00 90.38 338 SER A CA 1
ATOM 2596 C C . SER A 1 338 ? 7.294 8.184 -19.572 1.00 90.38 338 SER A C 1
ATOM 2598 O O . SER A 1 338 ? 7.078 7.306 -20.403 1.00 90.38 338 SER A O 1
ATOM 2600 N N . TYR A 1 339 ? 6.620 8.204 -18.417 1.00 88.75 339 TYR A N 1
ATOM 2601 C CA . TYR A 1 339 ? 5.544 7.242 -18.128 1.00 88.75 339 TYR A CA 1
ATOM 2602 C C . TYR A 1 339 ? 4.318 7.413 -19.030 1.00 88.75 339 TYR A C 1
ATOM 2604 O O . TYR A 1 339 ? 3.601 6.433 -19.259 1.00 88.75 339 TYR A O 1
ATOM 2612 N N . LEU A 1 340 ? 4.093 8.619 -19.552 1.00 86.56 340 LEU A N 1
ATOM 2613 C CA . LEU A 1 340 ? 3.022 8.935 -20.499 1.00 86.56 340 LEU A CA 1
ATOM 2614 C C . LEU A 1 340 ? 3.445 8.743 -21.967 1.00 86.56 340 LEU A C 1
ATOM 2616 O O . LEU A 1 340 ? 2.586 8.692 -22.846 1.00 86.56 340 LEU A O 1
ATOM 2620 N N . ASP A 1 341 ? 4.741 8.579 -22.236 1.00 85.00 341 ASP A N 1
ATOM 2621 C CA . ASP A 1 341 ? 5.289 8.331 -23.568 1.00 85.00 341 ASP A CA 1
ATOM 2622 C C . ASP A 1 341 ? 5.168 6.856 -23.985 1.00 85.00 341 ASP A C 1
ATOM 2624 O O . ASP A 1 341 ? 5.433 5.933 -23.211 1.00 85.00 341 ASP A O 1
ATOM 2628 N N . ALA A 1 342 ? 4.816 6.592 -25.244 1.00 80.75 342 ALA A N 1
ATOM 2629 C CA . ALA A 1 342 ? 4.625 5.227 -25.735 1.00 80.75 342 ALA A CA 1
ATOM 2630 C C . ALA A 1 342 ? 5.898 4.369 -25.634 1.00 80.75 342 ALA A C 1
ATOM 2632 O O . ALA A 1 342 ? 5.791 3.175 -25.344 1.00 80.75 342 ALA A O 1
ATOM 2633 N N . ALA A 1 343 ? 7.077 4.970 -25.809 1.00 80.00 343 ALA A N 1
ATOM 2634 C CA . ALA A 1 343 ? 8.368 4.295 -25.740 1.00 80.00 343 ALA A CA 1
ATOM 2635 C C . ALA A 1 343 ? 9.025 4.350 -24.350 1.00 80.00 343 ALA A C 1
ATOM 2637 O O . ALA A 1 343 ? 10.065 3.728 -24.155 1.00 80.00 343 ALA A O 1
ATOM 2638 N N . GLY A 1 344 ? 8.447 5.074 -23.387 1.00 84.19 344 GLY A N 1
ATOM 2639 C CA . GLY A 1 344 ? 9.079 5.289 -22.085 1.00 84.19 344 GLY A CA 1
ATOM 2640 C C . GLY A 1 344 ? 10.216 6.321 -22.114 1.00 84.19 344 GLY A C 1
ATOM 2641 O O . GLY A 1 344 ? 11.045 6.348 -21.206 1.00 84.19 344 GLY A O 1
ATOM 2642 N N . SER A 1 345 ? 10.322 7.137 -23.162 1.00 88.62 345 SER A N 1
ATOM 2643 C CA . SER A 1 345 ? 11.472 8.026 -23.361 1.00 88.62 345 SER A CA 1
ATOM 2644 C C . SER A 1 345 ? 11.298 9.396 -22.698 1.00 88.62 345 SER A C 1
ATOM 2646 O O . SER A 1 345 ? 10.179 9.906 -22.680 1.00 88.62 345 SER A O 1
ATOM 2648 N N . PRO A 1 346 ? 12.392 10.045 -22.237 1.00 89.44 346 PRO A N 1
ATOM 2649 C CA . PRO A 1 346 ? 13.782 9.558 -22.208 1.00 89.44 346 PRO A CA 1
ATOM 2650 C C . PRO A 1 346 ? 14.195 8.876 -20.888 1.00 89.44 346 PRO A C 1
ATOM 2652 O O . PRO A 1 346 ? 15.258 8.249 -20.819 1.00 89.44 346 PRO A O 1
ATOM 2655 N N . ALA A 1 347 ? 13.412 9.036 -19.819 1.00 91.31 347 ALA A N 1
ATOM 2656 C CA . ALA A 1 347 ? 13.834 8.657 -18.473 1.00 91.31 347 ALA A CA 1
ATOM 2657 C C . ALA A 1 347 ? 13.717 7.149 -18.219 1.00 91.31 347 ALA A C 1
ATOM 2659 O O . ALA A 1 347 ? 14.548 6.600 -17.498 1.00 91.31 347 ALA A O 1
ATOM 2660 N N . LEU A 1 348 ? 12.727 6.475 -18.822 1.00 88.69 348 LEU A N 1
ATOM 2661 C CA . LEU A 1 348 ? 12.509 5.042 -18.612 1.00 88.69 348 LEU A CA 1
ATOM 2662 C C . LEU A 1 348 ? 13.267 4.172 -19.619 1.00 88.69 348 LEU A C 1
ATOM 2664 O O . LEU A 1 348 ? 13.507 3.015 -19.321 1.00 88.69 348 LEU A O 1
ATOM 2668 N N . SER A 1 349 ? 13.703 4.695 -20.768 1.00 84.56 349 SER A N 1
ATOM 2669 C CA . SER A 1 349 ? 14.399 3.904 -21.802 1.00 84.56 349 SER A CA 1
ATOM 2670 C C . SER A 1 349 ? 15.609 3.075 -21.322 1.00 84.56 349 SER A C 1
ATOM 2672 O O . SER A 1 349 ? 15.836 2.009 -21.890 1.00 84.56 349 SER A O 1
ATOM 2674 N N . PRO A 1 350 ? 16.409 3.502 -20.318 1.00 81.50 350 PRO A N 1
ATOM 2675 C CA . PRO A 1 350 ? 17.486 2.664 -19.774 1.00 81.50 350 PRO A CA 1
ATOM 2676 C C . PRO A 1 350 ? 16.989 1.509 -18.909 1.00 81.50 350 PRO A C 1
ATOM 2678 O O . PRO A 1 350 ? 17.689 0.513 -18.772 1.00 81.50 350 PRO A O 1
ATOM 2681 N N . ILE A 1 351 ? 15.821 1.679 -18.286 1.00 84.00 351 ILE A N 1
ATOM 2682 C CA . ILE A 1 351 ? 15.269 0.749 -17.297 1.00 84.00 351 ILE A CA 1
ATOM 2683 C C . ILE A 1 351 ? 14.167 -0.139 -17.879 1.00 84.00 351 ILE A C 1
ATOM 2685 O O . ILE A 1 351 ? 13.873 -1.206 -17.349 1.00 84.00 351 ILE A O 1
ATOM 2689 N N . LEU A 1 352 ? 13.536 0.303 -18.965 1.00 80.75 352 LEU A N 1
ATOM 2690 C CA . LEU A 1 352 ? 12.339 -0.281 -19.535 1.00 80.75 352 LEU A CA 1
ATOM 2691 C C . LEU A 1 352 ? 12.312 -0.116 -21.060 1.00 80.75 352 LEU A C 1
ATOM 2693 O O . LEU A 1 352 ? 12.607 0.953 -21.591 1.00 80.75 352 LEU A O 1
ATOM 2697 N N . VAL A 1 353 ? 11.865 -1.159 -21.757 1.00 77.31 353 VAL A N 1
ATOM 2698 C CA . VAL A 1 353 ? 11.663 -1.169 -23.211 1.00 77.31 353 VAL A CA 1
ATOM 2699 C C . VAL A 1 353 ? 10.193 -1.432 -23.559 1.00 77.31 353 VAL A C 1
ATOM 2701 O O . VAL A 1 353 ? 9.527 -2.214 -22.869 1.00 77.31 353 VAL A O 1
ATOM 2704 N N . PRO A 1 354 ? 9.648 -0.784 -24.606 1.00 69.19 354 PRO A N 1
ATOM 2705 C CA . PRO A 1 354 ? 8.278 -1.012 -25.035 1.00 69.19 354 PRO A CA 1
ATOM 2706 C C . PRO A 1 354 ? 8.124 -2.365 -25.715 1.00 69.19 354 PRO A C 1
ATOM 2708 O O . PRO A 1 354 ? 8.876 -2.724 -26.616 1.00 69.19 354 PRO A O 1
ATOM 2711 N N . VAL A 1 355 ? 7.077 -3.078 -25.317 1.00 60.94 355 VAL A N 1
ATOM 2712 C CA . VAL A 1 355 ? 6.593 -4.269 -26.006 1.00 60.94 355 VAL A CA 1
ATOM 2713 C C . VAL A 1 355 ? 5.396 -3.854 -26.848 1.00 60.94 355 VAL A C 1
ATOM 2715 O O . VAL A 1 355 ? 4.412 -3.302 -26.338 1.00 60.94 355 VAL A O 1
ATOM 2718 N N . SER A 1 356 ? 5.472 -4.083 -28.157 1.00 48.66 356 SER A N 1
ATOM 2719 C CA . SER A 1 356 ? 4.354 -3.833 -29.058 1.00 48.66 356 SER A CA 1
ATOM 2720 C C . SER A 1 356 ? 3.156 -4.687 -28.633 1.00 48.66 356 SER A C 1
ATOM 2722 O O . SER A 1 356 ? 3.264 -5.888 -28.412 1.00 48.66 356 SER A O 1
ATOM 2724 N N . ARG A 1 357 ? 1.968 -4.074 -28.554 1.00 41.12 357 ARG A N 1
ATOM 2725 C CA . ARG A 1 357 ? 0.692 -4.735 -28.196 1.00 41.12 357 ARG A CA 1
ATOM 2726 C C . ARG A 1 357 ? 0.271 -5.882 -29.141 1.00 41.12 357 ARG A C 1
ATOM 2728 O O . ARG A 1 357 ? -0.806 -6.435 -28.950 1.00 41.12 357 ARG A O 1
ATOM 2735 N N . GLY A 1 358 ? 1.090 -6.216 -30.141 1.00 40.34 358 GLY A N 1
ATOM 2736 C CA . GLY A 1 358 ? 0.947 -7.394 -30.996 1.00 40.34 358 GLY A CA 1
ATOM 2737 C C . GLY A 1 358 ? 1.435 -8.703 -30.361 1.00 40.34 358 GLY A C 1
ATOM 2738 O O . GLY A 1 358 ? 1.055 -9.753 -30.860 1.00 40.34 358 GLY A O 1
ATOM 2739 N N . ASP A 1 359 ? 2.169 -8.648 -29.241 1.00 40.25 359 ASP A N 1
ATOM 2740 C CA . ASP A 1 359 ? 2.958 -9.786 -28.730 1.00 40.25 359 ASP A CA 1
ATOM 2741 C C . ASP A 1 359 ? 2.550 -10.255 -27.309 1.00 40.25 359 ASP A C 1
ATOM 2743 O O . ASP A 1 359 ? 3.397 -10.661 -26.523 1.00 40.25 359 ASP A O 1
ATOM 2747 N N . ALA A 1 360 ? 1.279 -10.126 -26.887 1.00 49.69 360 ALA A N 1
ATOM 2748 C CA . ALA A 1 360 ? 0.918 -10.332 -25.464 1.00 49.69 360 ALA A CA 1
ATOM 2749 C C . ALA A 1 360 ? -0.182 -11.359 -25.138 1.00 49.69 360 ALA A C 1
ATOM 2751 O O . ALA A 1 360 ? -0.417 -11.624 -23.961 1.00 49.69 360 ALA A O 1
ATOM 2752 N N . VAL A 1 361 ? -0.837 -11.985 -26.114 1.00 51.00 361 VAL A N 1
ATOM 2753 C CA . VAL A 1 361 ? -1.701 -13.163 -25.903 1.00 51.00 361 VAL A CA 1
ATOM 2754 C C . VAL A 1 361 ? -1.660 -13.959 -27.206 1.00 51.00 361 VAL A C 1
ATOM 2756 O O . VAL A 1 361 ? -1.923 -13.361 -28.252 1.00 51.00 361 VAL A O 1
ATOM 2759 N N . PRO A 1 362 ? -1.347 -15.266 -27.201 1.00 54.72 362 PRO A N 1
ATOM 2760 C CA . PRO A 1 362 ? -1.365 -16.016 -28.443 1.00 54.72 362 PRO A CA 1
ATOM 2761 C C . PRO A 1 362 ? -2.815 -16.049 -28.955 1.00 54.72 362 PRO A C 1
ATOM 2763 O O . PRO A 1 362 ? -3.743 -16.154 -28.144 1.00 54.72 362 PRO A O 1
ATOM 2766 N N . PRO A 1 363 ? -3.053 -15.901 -30.270 1.00 57.06 363 PRO A N 1
ATOM 2767 C CA . PRO A 1 363 ? -4.404 -15.801 -30.804 1.00 57.06 363 PRO A CA 1
ATOM 2768 C C . PRO A 1 363 ? -5.205 -17.037 -30.388 1.00 57.06 363 PRO A C 1
ATOM 2770 O O . PRO A 1 363 ? -4.886 -18.157 -30.786 1.00 57.06 363 PRO A O 1
ATOM 2773 N N . SER A 1 364 ? -6.222 -16.845 -29.542 1.00 61.69 364 SER A N 1
ATOM 2774 C CA . SER A 1 364 ? -7.031 -17.955 -29.046 1.00 61.69 364 SER A CA 1
ATOM 2775 C C . SER A 1 364 ? -7.774 -18.589 -30.215 1.00 61.69 364 SER A C 1
ATOM 2777 O O . SER A 1 364 ? -8.520 -17.910 -30.928 1.00 61.69 364 SER A O 1
ATOM 2779 N N . VAL A 1 365 ? -7.596 -19.892 -30.395 1.00 68.69 365 VAL A N 1
ATOM 2780 C CA . VAL A 1 365 ? -8.350 -20.674 -31.369 1.00 68.69 365 VAL A CA 1
ATOM 2781 C C . VAL A 1 365 ? -9.521 -21.320 -30.641 1.00 68.69 365 VAL A C 1
ATOM 2783 O O . VAL A 1 365 ? -9.361 -21.889 -29.563 1.00 68.69 365 VAL A O 1
ATOM 2786 N N . ASP A 1 366 ? -10.712 -21.229 -31.231 1.00 71.19 366 ASP A N 1
ATOM 2787 C CA . ASP A 1 366 ? -11.878 -21.979 -30.763 1.00 71.19 366 ASP A CA 1
ATOM 2788 C C . ASP A 1 366 ? -11.518 -23.474 -30.668 1.00 71.19 366 ASP A C 1
ATOM 2790 O O . ASP A 1 366 ? -10.970 -24.048 -31.612 1.00 71.19 366 ASP A O 1
ATOM 2794 N N . TRP A 1 367 ? -11.834 -24.116 -29.542 1.00 74.75 367 TRP A N 1
ATOM 2795 C CA . TRP A 1 367 ? -11.534 -25.530 -29.279 1.00 74.75 367 TRP A CA 1
ATOM 2796 C C . TRP A 1 367 ? -12.068 -26.451 -30.391 1.00 74.75 367 TRP A C 1
ATOM 2798 O O . TRP A 1 367 ? -11.451 -27.465 -30.744 1.00 74.75 367 TRP A O 1
ATOM 2808 N N . GLY A 1 368 ? -13.198 -26.065 -31.001 1.00 69.00 368 GLY A N 1
ATOM 2809 C CA . GLY A 1 368 ? -13.802 -26.749 -32.146 1.00 69.00 368 GLY A CA 1
ATOM 2810 C C . GLY A 1 368 ? -12.981 -26.671 -33.440 1.00 69.00 368 GLY A C 1
ATOM 2811 O O . GLY A 1 368 ? -13.123 -27.536 -34.303 1.00 69.00 368 GLY A O 1
ATOM 2812 N N . ARG A 1 369 ? -12.079 -25.690 -33.555 1.00 76.50 369 ARG A N 1
ATOM 2813 C CA . ARG A 1 369 ? -11.207 -25.449 -34.718 1.00 76.50 369 ARG A CA 1
ATOM 2814 C C . ARG A 1 369 ? -9.794 -26.022 -34.565 1.00 76.50 369 ARG A C 1
ATOM 2816 O O . ARG A 1 369 ? -9.046 -26.014 -35.538 1.00 76.50 369 ARG A O 1
ATOM 2823 N N . LEU A 1 370 ? -9.433 -26.532 -33.385 1.00 82.31 370 LEU A N 1
ATOM 2824 C CA . LEU A 1 370 ? -8.178 -27.263 -33.183 1.00 82.31 370 LEU A CA 1
ATOM 2825 C C . LEU A 1 370 ? -8.160 -28.573 -33.982 1.00 82.31 370 LEU A C 1
ATOM 2827 O O . LEU A 1 370 ? -9.186 -29.250 -34.111 1.00 82.31 370 LEU A O 1
ATOM 2831 N N . SER A 1 371 ? -6.975 -28.960 -34.460 1.00 84.75 371 SER A N 1
ATOM 2832 C CA . SER A 1 371 ? -6.753 -30.292 -35.024 1.00 84.75 371 SER A CA 1
ATOM 2833 C C . SER A 1 371 ? -7.001 -31.380 -33.965 1.00 84.75 371 SER A C 1
ATOM 2835 O O . SER A 1 371 ? -6.978 -31.121 -32.760 1.00 84.75 371 SER A O 1
ATOM 2837 N N . ALA A 1 372 ? -7.227 -32.628 -34.384 1.00 83.31 372 ALA A N 1
ATOM 2838 C CA . ALA A 1 372 ? -7.463 -33.723 -33.438 1.00 83.31 372 ALA A CA 1
ATOM 2839 C C . ALA A 1 372 ? -6.258 -33.988 -32.511 1.00 83.31 372 ALA A C 1
ATOM 2841 O O . ALA A 1 372 ? -6.446 -34.428 -31.378 1.00 83.31 372 ALA A O 1
ATOM 2842 N N . SER A 1 373 ? -5.029 -33.735 -32.977 1.00 84.56 373 SER A N 1
ATOM 2843 C CA . SER A 1 373 ? -3.819 -33.814 -32.151 1.00 84.56 373 SER A CA 1
ATOM 2844 C C . SER A 1 373 ? -3.741 -32.663 -31.156 1.00 84.56 373 SER A C 1
ATOM 2846 O O . SER A 1 373 ? -3.540 -32.914 -29.971 1.00 84.56 373 SER A O 1
ATOM 2848 N N . ASP A 1 374 ? -3.977 -31.434 -31.607 1.00 87.56 374 ASP A N 1
ATOM 2849 C CA . ASP A 1 374 ? -3.866 -30.242 -30.760 1.00 87.56 374 ASP A CA 1
ATOM 2850 C C . ASP A 1 374 ? -4.966 -30.206 -29.708 1.00 87.56 374 ASP A C 1
ATOM 2852 O O . ASP A 1 374 ? -4.718 -29.839 -28.565 1.00 87.56 374 ASP A O 1
ATOM 2856 N N . ARG A 1 375 ? -6.170 -30.680 -30.046 1.00 86.38 375 ARG A N 1
ATOM 2857 C CA . ARG A 1 375 ? -7.265 -30.813 -29.083 1.00 86.38 375 ARG A CA 1
ATOM 2858 C C . ARG A 1 375 ? -6.903 -31.758 -27.939 1.00 86.38 375 ARG A C 1
ATOM 2860 O O . ARG A 1 375 ? -7.162 -31.427 -26.792 1.00 86.38 375 ARG A O 1
ATOM 2867 N N . ARG A 1 376 ? -6.235 -32.886 -28.218 1.00 86.75 376 ARG A N 1
ATOM 2868 C CA . ARG A 1 376 ? -5.770 -33.803 -27.158 1.00 86.75 376 ARG A CA 1
ATOM 2869 C C . ARG A 1 376 ? -4.744 -33.144 -26.235 1.00 86.75 376 ARG A C 1
ATOM 2871 O O . ARG A 1 376 ? -4.785 -33.362 -25.024 1.00 86.75 376 ARG A O 1
ATOM 2878 N N . LEU A 1 377 ? -3.831 -32.346 -26.789 1.00 91.88 377 LEU A N 1
ATOM 2879 C CA . LEU A 1 377 ? -2.858 -31.590 -25.995 1.00 91.88 377 LEU A CA 1
ATOM 2880 C C . LEU A 1 377 ? -3.536 -30.487 -25.173 1.00 91.88 377 LEU A C 1
ATOM 2882 O O . LEU A 1 377 ? -3.249 -30.348 -23.986 1.00 91.88 377 LEU A O 1
ATOM 2886 N N . ALA A 1 378 ? -4.486 -29.766 -25.772 1.00 88.38 378 ALA A N 1
ATOM 2887 C CA . ALA A 1 378 ? -5.282 -28.746 -25.102 1.00 88.38 378 ALA A CA 1
ATOM 2888 C C . ALA A 1 378 ? -6.093 -29.335 -23.936 1.00 88.38 378 ALA A C 1
ATOM 2890 O O . ALA A 1 378 ? -6.056 -28.797 -22.831 1.00 88.38 378 ALA A O 1
ATOM 2891 N N . ASP A 1 379 ? -6.749 -30.482 -24.143 1.00 85.88 379 ASP A N 1
ATOM 2892 C CA . ASP A 1 379 ? -7.486 -31.210 -23.102 1.00 85.88 379 ASP A CA 1
ATOM 2893 C C . ASP A 1 379 ? -6.554 -31.648 -21.959 1.00 85.88 379 ASP A C 1
ATOM 2895 O O . ASP A 1 379 ? -6.935 -31.627 -20.787 1.00 85.88 379 ASP A O 1
ATOM 2899 N N . SER A 1 380 ? -5.312 -32.016 -22.285 1.00 87.88 380 SER A N 1
ATOM 2900 C CA . SER A 1 380 ? -4.299 -32.398 -21.296 1.00 87.88 380 SER A CA 1
ATOM 2901 C C . SER A 1 380 ? -3.851 -31.190 -20.466 1.00 87.88 380 SER A C 1
ATOM 2903 O O . SER A 1 380 ? -3.837 -31.261 -19.238 1.00 87.88 380 SER A O 1
ATOM 2905 N N . GLY A 1 381 ? -3.573 -30.051 -21.108 1.00 89.00 381 GLY A N 1
ATOM 2906 C CA . GLY A 1 381 ? -3.268 -28.795 -20.414 1.00 89.00 381 GLY A CA 1
ATOM 2907 C C . GLY A 1 381 ? -4.435 -28.288 -19.560 1.00 89.00 381 GLY A C 1
ATOM 2908 O O . GLY A 1 381 ? -4.223 -27.821 -18.442 1.00 89.00 381 GLY A O 1
ATOM 2909 N N . PHE A 1 382 ? -5.675 -28.446 -20.030 1.00 87.38 382 PHE A N 1
ATOM 2910 C CA . PHE A 1 382 ? -6.875 -28.112 -19.260 1.00 87.38 382 PHE A CA 1
ATOM 2911 C C . PHE A 1 382 ? -6.985 -28.947 -17.976 1.00 87.38 382 PHE A C 1
ATOM 2913 O O . PHE A 1 382 ? -7.186 -28.389 -16.898 1.00 87.38 382 PHE A O 1
ATOM 2920 N N . ARG A 1 383 ? -6.771 -30.269 -18.053 1.00 86.12 383 ARG A N 1
ATOM 2921 C CA . ARG A 1 383 ? -6.764 -31.139 -16.862 1.00 86.12 383 ARG A CA 1
ATOM 2922 C C . ARG A 1 383 ? -5.686 -30.735 -15.860 1.00 86.12 383 ARG A C 1
ATOM 2924 O O . ARG A 1 383 ? -5.965 -30.699 -14.668 1.00 86.12 383 ARG A O 1
ATOM 2931 N N . LEU A 1 384 ? -4.495 -30.362 -16.330 1.00 88.19 384 LEU A N 1
ATOM 2932 C CA . LEU A 1 384 ? -3.425 -29.873 -15.455 1.00 88.19 384 LEU A CA 1
ATOM 2933 C C . LEU A 1 384 ? -3.807 -28.572 -14.734 1.00 88.19 384 LEU A C 1
ATOM 2935 O O . LEU A 1 384 ? -3.445 -28.390 -13.571 1.00 88.19 384 LEU A O 1
ATOM 2939 N N . PHE A 1 385 ? -4.575 -27.684 -15.376 1.00 84.50 385 PHE A N 1
ATOM 2940 C CA . PHE A 1 385 ? -5.167 -26.531 -14.693 1.00 84.50 385 PHE A CA 1
ATOM 2941 C C . PHE A 1 385 ? -6.188 -26.939 -13.628 1.00 84.50 385 PHE A C 1
ATOM 2943 O O . PHE A 1 385 ? -6.203 -26.330 -12.558 1.00 84.50 385 PHE A O 1
ATOM 2950 N N . CYS A 1 386 ? -7.029 -27.943 -13.886 1.00 82.56 386 CYS A N 1
ATOM 2951 C CA . CYS A 1 386 ? -7.951 -28.475 -12.881 1.00 82.56 386 CYS A CA 1
ATOM 2952 C C . CYS A 1 386 ? -7.187 -29.016 -11.664 1.00 82.56 386 CYS A C 1
ATOM 2954 O O . CYS A 1 386 ? -7.427 -28.538 -10.558 1.00 82.56 386 CYS A O 1
ATOM 2956 N N . SER A 1 387 ? -6.189 -29.883 -11.868 1.00 82.38 387 SER A N 1
ATOM 2957 C CA . SER A 1 387 ? -5.367 -30.453 -10.786 1.00 82.38 387 SER A CA 1
ATOM 2958 C C . SER A 1 387 ? -4.641 -29.377 -9.967 1.00 82.38 387 SER A C 1
ATOM 2960 O O . SER A 1 387 ? -4.681 -29.388 -8.733 1.00 82.38 387 SER A O 1
ATOM 2962 N N . LEU A 1 388 ? -4.056 -28.370 -10.635 1.00 79.81 388 LEU A N 1
ATOM 2963 C CA . LEU A 1 388 ? -3.410 -27.228 -9.972 1.00 79.81 388 LEU A CA 1
ATOM 2964 C C . LEU A 1 388 ? -4.364 -26.472 -9.044 1.00 79.81 388 LEU A C 1
ATOM 2966 O O . LEU A 1 388 ? -3.941 -25.956 -8.006 1.00 79.81 388 LEU A O 1
ATOM 2970 N N . ASN A 1 389 ? -5.628 -26.353 -9.441 1.00 73.44 389 ASN A N 1
ATOM 2971 C CA . ASN A 1 389 ? -6.637 -25.624 -8.688 1.00 73.44 389 ASN A CA 1
ATOM 2972 C C . ASN A 1 389 ? -7.247 -26.468 -7.566 1.00 73.44 389 ASN A C 1
ATOM 2974 O O . ASN A 1 389 ? -7.392 -25.950 -6.458 1.00 73.44 389 ASN A O 1
ATOM 2978 N N . GLU A 1 390 ? -7.482 -27.762 -7.792 1.00 76.62 390 GLU A N 1
ATOM 2979 C CA . GLU A 1 390 ? -7.882 -28.721 -6.754 1.00 76.62 390 GLU A CA 1
ATOM 2980 C C . GLU A 1 390 ? -6.859 -28.761 -5.614 1.00 76.62 390 GLU A C 1
ATOM 2982 O O . GLU A 1 390 ? -7.215 -28.554 -4.454 1.00 76.62 390 GLU A O 1
ATOM 2987 N N . LYS A 1 391 ? -5.564 -28.872 -5.940 1.00 72.00 391 LYS A N 1
ATOM 2988 C CA . LYS A 1 391 ? -4.458 -28.796 -4.967 1.00 72.00 391 LYS A CA 1
ATOM 2989 C C . LYS A 1 391 ? -4.456 -27.494 -4.158 1.00 72.00 391 LYS A C 1
ATOM 2991 O O . LYS A 1 391 ? -3.942 -27.451 -3.043 1.00 72.00 391 LYS A O 1
ATOM 2996 N N . ARG A 1 392 ? -5.005 -26.413 -4.718 1.00 67.12 392 ARG A N 1
ATOM 2997 C CA . ARG A 1 392 ? -5.095 -25.086 -4.088 1.00 67.12 392 ARG A CA 1
ATOM 2998 C C . ARG A 1 392 ? -6.446 -24.823 -3.417 1.00 67.12 392 ARG A C 1
ATOM 3000 O O . ARG A 1 392 ? -6.633 -23.721 -2.904 1.00 67.12 392 ARG A O 1
ATOM 3007 N N . GLY A 1 393 ? -7.376 -25.782 -3.432 1.00 64.12 393 GLY A N 1
ATOM 3008 C CA . GLY A 1 393 ? -8.731 -25.620 -2.900 1.00 64.12 393 GLY A CA 1
ATOM 3009 C C . GLY A 1 393 ? -9.543 -24.534 -3.616 1.00 64.12 393 GLY A C 1
ATOM 3010 O O . GLY A 1 393 ? -10.388 -23.890 -2.996 1.00 64.12 393 GLY A O 1
ATOM 3011 N N . LYS A 1 394 ? -9.251 -24.270 -4.897 1.00 61.78 394 LYS A N 1
ATOM 3012 C CA . LYS A 1 394 ? -9.911 -23.234 -5.703 1.00 61.78 394 LYS A CA 1
ATOM 3013 C C . LYS A 1 394 ? -10.770 -23.879 -6.787 1.00 61.78 394 LYS A C 1
ATOM 3015 O O . LYS A 1 394 ? -10.315 -24.780 -7.478 1.00 61.78 394 LYS A O 1
ATOM 3020 N N . VAL A 1 395 ? -11.980 -23.363 -6.979 1.00 57.41 395 VAL A N 1
ATOM 3021 C CA . VAL A 1 395 ? -12.790 -23.610 -8.181 1.00 57.41 395 VAL A CA 1
ATOM 3022 C C . VAL A 1 395 ? -12.607 -22.399 -9.088 1.00 57.41 395 VAL A C 1
ATOM 3024 O O . VAL A 1 395 ? -12.652 -21.269 -8.599 1.00 57.41 395 VAL A O 1
ATOM 3027 N N . PHE A 1 396 ? -12.352 -22.612 -10.378 1.00 60.81 396 PHE A N 1
ATOM 3028 C CA . PHE A 1 396 ? -12.338 -21.522 -11.350 1.00 60.81 396 PHE A CA 1
ATOM 3029 C C . PHE A 1 396 ? -13.481 -21.692 -12.349 1.00 60.81 396 PHE A C 1
ATOM 3031 O O . PHE A 1 396 ? -13.691 -22.783 -12.870 1.00 60.81 396 PHE A O 1
ATOM 3038 N N . GLU A 1 397 ? -14.204 -20.602 -12.597 1.00 56.62 397 GLU A N 1
ATOM 3039 C CA . GLU A 1 397 ? -15.302 -20.525 -13.574 1.00 56.62 397 GLU A CA 1
ATOM 3040 C C . GLU A 1 397 ? -14.860 -19.839 -14.878 1.00 56.62 397 GLU A C 1
ATOM 3042 O O . GLU A 1 397 ? -15.599 -19.818 -15.860 1.00 56.62 397 GLU A O 1
ATOM 3047 N N . ASP A 1 398 ? -13.644 -19.281 -14.905 1.00 60.75 398 ASP A N 1
ATOM 3048 C CA . ASP A 1 398 ? -13.156 -18.521 -16.052 1.00 60.75 398 ASP A CA 1
ATOM 3049 C C . ASP A 1 398 ? -12.833 -19.417 -17.254 1.00 60.75 398 ASP A C 1
ATOM 3051 O O . ASP A 1 398 ? -12.232 -20.488 -17.089 1.00 60.75 398 ASP A O 1
ATOM 3055 N N . PRO A 1 399 ? -13.127 -18.947 -18.478 1.00 69.44 399 PRO A N 1
ATOM 3056 C CA . PRO A 1 399 ? -12.849 -19.695 -19.692 1.00 69.44 399 PRO A CA 1
ATOM 3057 C C . PRO A 1 399 ? -11.343 -19.910 -19.885 1.00 69.44 399 PRO A C 1
ATOM 3059 O O . PRO A 1 399 ? -10.528 -18.992 -19.755 1.00 69.44 399 PRO A O 1
ATOM 3062 N N . VAL A 1 400 ? -10.979 -21.142 -20.238 1.00 79.31 400 VAL A N 1
ATOM 3063 C CA . VAL A 1 400 ? -9.619 -21.521 -20.629 1.00 79.31 400 VAL A CA 1
ATOM 3064 C C . VAL A 1 400 ? -9.512 -21.444 -22.143 1.00 79.31 400 VAL A C 1
ATOM 3066 O O . VAL A 1 400 ? -10.366 -21.957 -22.861 1.00 79.31 400 VAL A O 1
ATOM 3069 N N . SER A 1 401 ? -8.459 -20.795 -22.625 1.00 84.50 401 SER A N 1
ATOM 3070 C CA . SER A 1 401 ? -8.170 -20.654 -24.051 1.00 84.50 401 SER A CA 1
ATOM 3071 C C . SER A 1 401 ? -7.006 -21.549 -24.461 1.00 84.50 401 SER A C 1
ATOM 3073 O O . SER A 1 401 ? -6.168 -21.906 -23.631 1.00 84.50 401 SER A O 1
ATOM 3075 N N . ALA A 1 402 ? -6.947 -21.893 -25.747 1.00 86.25 402 ALA A N 1
ATOM 3076 C CA . ALA A 1 402 ? -5.854 -22.653 -26.336 1.00 86.25 402 ALA A CA 1
ATOM 3077 C C . ALA A 1 402 ? -5.330 -21.967 -27.604 1.00 86.25 402 ALA A C 1
ATOM 3079 O O . ALA A 1 402 ? -6.101 -21.390 -28.375 1.00 86.25 402 ALA A O 1
ATOM 3080 N N . ALA A 1 403 ? -4.021 -22.050 -27.825 1.00 86.00 403 ALA A N 1
ATOM 3081 C CA . ALA A 1 403 ? -3.358 -21.562 -29.024 1.00 86.00 403 ALA A CA 1
ATOM 3082 C C . ALA A 1 403 ? -2.250 -22.541 -29.460 1.00 86.00 403 ALA A C 1
ATOM 3084 O O . ALA A 1 403 ? -1.351 -22.831 -28.664 1.00 86.00 403 ALA A O 1
ATOM 3085 N N . PRO A 1 404 ? -2.301 -23.077 -30.693 1.00 86.44 404 PRO A N 1
ATOM 3086 C CA . PRO A 1 404 ? -1.232 -23.914 -31.232 1.00 86.44 404 PRO A CA 1
ATOM 3087 C C . PRO A 1 404 ? 0.080 -23.142 -31.395 1.00 86.44 404 PRO A C 1
ATOM 3089 O O . PRO A 1 404 ? 0.074 -21.947 -31.691 1.00 86.44 404 PRO A O 1
ATOM 3092 N N . PHE A 1 405 ? 1.199 -23.845 -31.267 1.00 85.88 405 PHE A N 1
ATOM 3093 C CA . PHE A 1 405 ? 2.529 -23.346 -31.601 1.00 85.88 405 PHE A CA 1
ATOM 3094 C C . PHE A 1 405 ? 3.368 -24.456 -32.240 1.00 85.88 405 PHE A C 1
ATOM 3096 O O . PHE A 1 405 ? 2.982 -25.624 -32.229 1.00 85.88 405 PHE A O 1
ATOM 3103 N N . ASP A 1 406 ? 4.522 -24.103 -32.806 1.00 80.69 406 ASP A N 1
ATOM 3104 C CA . ASP A 1 406 ? 5.413 -25.095 -33.410 1.00 80.69 406 ASP A CA 1
ATOM 3105 C C . ASP A 1 406 ? 5.981 -26.050 -32.344 1.00 80.69 406 ASP A C 1
ATOM 3107 O O . ASP A 1 406 ? 6.826 -25.666 -31.532 1.00 80.69 406 ASP A O 1
ATOM 3111 N N . GLY A 1 407 ? 5.460 -27.280 -32.318 1.00 83.94 407 GLY A N 1
ATOM 3112 C CA . GLY A 1 407 ? 5.820 -28.322 -31.355 1.00 83.94 407 GLY A CA 1
ATOM 3113 C C . GLY A 1 407 ? 4.786 -28.607 -30.257 1.00 83.94 407 GLY A C 1
ATOM 3114 O O . GLY A 1 407 ? 5.030 -29.509 -29.448 1.00 83.94 407 GLY A O 1
ATOM 3115 N N . GLY A 1 408 ? 3.645 -27.904 -30.208 1.00 92.31 408 GLY A N 1
ATOM 3116 C CA . GLY A 1 408 ? 2.628 -28.152 -29.182 1.00 92.31 408 GLY A CA 1
ATOM 3117 C C . GLY A 1 408 ? 1.450 -27.175 -29.132 1.00 92.31 408 GLY A C 1
ATOM 3118 O O . GLY A 1 408 ? 1.107 -26.506 -30.104 1.00 92.31 408 GLY A O 1
ATOM 3119 N N . VAL A 1 409 ? 0.802 -27.104 -27.966 1.00 92.50 409 VAL A N 1
ATOM 3120 C CA . VAL A 1 409 ? -0.325 -26.200 -27.687 1.00 92.50 409 VAL A CA 1
ATOM 3121 C C . VAL A 1 409 ? -0.111 -25.470 -26.369 1.00 92.50 409 VAL A C 1
ATOM 3123 O O . VAL A 1 409 ? 0.218 -26.079 -25.351 1.00 92.50 409 VAL A O 1
ATOM 3126 N N . ALA A 1 410 ? -0.319 -24.157 -26.378 1.00 91.00 410 ALA A N 1
ATOM 3127 C CA . ALA A 1 410 ? -0.383 -23.343 -25.177 1.00 91.00 410 ALA A CA 1
ATOM 3128 C C . ALA A 1 410 ? -1.826 -23.251 -24.696 1.00 91.00 410 ALA A C 1
ATOM 3130 O O . ALA A 1 410 ? -2.719 -22.860 -25.445 1.00 91.00 410 ALA A O 1
ATOM 3131 N N . VAL A 1 411 ? -2.046 -23.586 -23.433 1.00 89.75 411 VAL A N 1
ATOM 3132 C CA . VAL A 1 411 ? -3.330 -23.481 -22.746 1.00 89.75 411 VAL A CA 1
ATOM 3133 C C . VAL A 1 411 ? -3.198 -22.386 -21.698 1.00 89.75 411 VAL A C 1
ATOM 3135 O O . VAL A 1 411 ? -2.238 -22.387 -20.930 1.00 89.75 411 VAL A O 1
ATOM 3138 N N . PHE A 1 412 ? -4.109 -21.419 -21.659 1.00 85.62 412 PHE A N 1
ATOM 3139 C CA . PHE A 1 412 ? -3.932 -20.234 -20.818 1.00 85.62 412 PHE A CA 1
ATOM 3140 C C . PHE A 1 412 ? -5.247 -19.625 -20.342 1.00 85.62 412 PHE A C 1
ATOM 3142 O O . PHE A 1 412 ? -6.310 -19.808 -20.940 1.00 85.62 412 PHE A O 1
ATOM 3149 N N . ARG A 1 413 ? -5.147 -18.856 -19.254 1.00 78.56 413 ARG A N 1
ATOM 3150 C CA . ARG A 1 413 ? -6.226 -18.015 -18.726 1.00 78.56 413 ARG A CA 1
ATOM 3151 C C . ARG A 1 413 ? -5.762 -16.563 -18.713 1.00 78.56 413 ARG A C 1
ATOM 3153 O O . ARG A 1 413 ? -4.879 -16.203 -17.933 1.00 78.56 413 ARG A O 1
ATOM 3160 N N . SER A 1 414 ? -6.382 -15.727 -19.544 1.00 66.88 414 SER A N 1
ATOM 3161 C CA . SER A 1 414 ? -6.045 -14.302 -19.703 1.00 66.88 414 SER A CA 1
ATOM 3162 C C . SER A 1 414 ? -6.607 -13.423 -18.582 1.00 66.88 414 SER A C 1
ATOM 3164 O O . SER A 1 414 ? -7.256 -12.411 -18.830 1.00 66.88 414 SER A O 1
ATOM 3166 N N . ILE A 1 415 ? -6.370 -13.819 -17.333 1.00 57.53 415 ILE A N 1
ATOM 3167 C CA . ILE A 1 415 ? -6.779 -13.085 -16.133 1.00 57.53 415 ILE A CA 1
ATOM 3168 C C . ILE A 1 415 ? -5.621 -13.016 -15.133 1.00 57.53 415 ILE A C 1
ATOM 3170 O O . ILE A 1 415 ? -4.671 -13.806 -15.185 1.00 57.53 415 ILE A O 1
ATOM 3174 N N . ARG A 1 416 ? -5.716 -12.106 -14.158 1.00 50.03 416 ARG A N 1
ATOM 3175 C CA . ARG A 1 416 ? -4.741 -12.006 -13.063 1.00 50.03 416 ARG A CA 1
ATOM 3176 C C . ARG A 1 416 ? -4.706 -13.317 -12.266 1.00 50.03 416 ARG A C 1
ATOM 3178 O O . ARG A 1 416 ? -5.717 -13.748 -11.725 1.00 50.03 416 ARG A O 1
ATOM 3185 N N . GLY A 1 417 ? -3.534 -13.951 -12.196 1.00 59.81 417 GLY A N 1
ATOM 3186 C CA . GLY A 1 417 ? -3.354 -15.253 -11.541 1.00 59.81 417 GLY A CA 1
ATOM 3187 C C . GLY A 1 417 ? -3.768 -16.464 -12.389 1.00 59.81 417 GLY A C 1
ATOM 3188 O O . GLY A 1 417 ? -3.735 -17.580 -11.877 1.00 59.81 417 GLY A O 1
ATOM 3189 N N . GLY A 1 418 ? -4.137 -16.258 -13.661 1.00 67.19 418 GLY A N 1
ATOM 3190 C CA . GLY A 1 418 ? -4.614 -17.299 -14.575 1.00 67.19 418 GLY A CA 1
ATOM 3191 C C . GLY A 1 418 ? -3.524 -18.244 -15.086 1.00 67.19 418 GLY A C 1
ATOM 3192 O O . GLY A 1 418 ? -3.720 -19.454 -15.064 1.00 67.19 418 GLY A O 1
ATOM 3193 N N . GLY A 1 419 ? -2.362 -17.705 -15.465 1.00 83.44 419 GLY A N 1
ATOM 3194 C CA . GLY A 1 419 ? -1.201 -18.486 -15.906 1.00 83.44 419 GLY A CA 1
ATOM 3195 C C . GLY A 1 419 ? -1.349 -19.137 -17.284 1.00 83.44 419 GLY A C 1
ATOM 3196 O O . GLY A 1 419 ? -2.365 -18.992 -17.967 1.00 83.44 419 GLY A O 1
ATOM 3197 N N . MET A 1 420 ? -0.298 -19.853 -17.683 1.00 89.88 420 MET A N 1
ATOM 3198 C CA . MET A 1 420 ? -0.172 -20.552 -18.959 1.00 89.88 420 MET A CA 1
ATOM 3199 C C . MET A 1 420 ? 0.543 -21.893 -18.770 1.00 89.88 420 MET A C 1
ATOM 3201 O O . MET A 1 420 ? 1.497 -21.985 -17.998 1.00 89.88 420 MET A O 1
ATOM 3205 N N . ILE A 1 421 ? 0.087 -22.915 -19.493 1.00 93.12 421 ILE A N 1
ATOM 3206 C CA . ILE A 1 421 ? 0.711 -24.233 -19.609 1.00 93.12 421 ILE A CA 1
ATOM 3207 C C . ILE A 1 421 ? 1.019 -24.486 -21.086 1.00 93.12 421 ILE A C 1
ATOM 3209 O O . ILE A 1 421 ? 0.105 -24.555 -21.903 1.00 93.12 421 ILE A O 1
ATOM 3213 N N . LEU A 1 422 ? 2.294 -24.651 -21.426 1.00 93.75 422 LEU A N 1
ATOM 3214 C CA . LEU A 1 422 ? 2.721 -25.172 -22.726 1.00 93.75 422 LEU A CA 1
ATOM 3215 C C . LEU A 1 422 ? 2.739 -26.698 -22.652 1.00 93.75 422 LEU A C 1
ATOM 3217 O O . LEU A 1 422 ? 3.300 -27.245 -21.702 1.00 93.75 422 LEU A O 1
ATOM 3221 N N . VAL A 1 423 ? 2.138 -27.371 -23.632 1.00 94.75 423 VAL A N 1
ATOM 3222 C CA . VAL A 1 423 ? 2.100 -28.836 -23.743 1.00 94.75 423 VAL A CA 1
ATOM 3223 C C . VAL A 1 423 ? 2.666 -29.236 -25.099 1.00 94.75 423 VAL A C 1
ATOM 3225 O O . VAL A 1 423 ? 2.081 -28.902 -26.129 1.00 94.75 423 VAL A O 1
ATOM 3228 N N . ALA A 1 424 ? 3.791 -29.948 -25.113 1.00 93.19 424 ALA A N 1
ATOM 3229 C CA . ALA A 1 424 ? 4.406 -30.425 -26.349 1.00 93.19 424 ALA A CA 1
ATOM 3230 C C . ALA A 1 424 ? 3.878 -31.789 -26.801 1.00 93.19 424 ALA A C 1
ATOM 3232 O O . ALA A 1 424 ? 3.273 -32.541 -26.035 1.00 93.19 424 ALA A O 1
ATOM 3233 N N . HIS A 1 425 ? 4.152 -32.131 -28.062 1.00 89.88 425 HIS A N 1
ATOM 3234 C CA . HIS A 1 425 ? 3.791 -33.428 -28.642 1.00 89.88 425 HIS A CA 1
ATOM 3235 C C . HIS A 1 425 ? 4.427 -34.635 -27.931 1.00 89.88 425 HIS A C 1
ATOM 3237 O O . HIS A 1 425 ? 3.858 -35.723 -27.975 1.00 89.88 425 HIS A O 1
ATOM 3243 N N . ASP A 1 426 ? 5.571 -34.453 -27.267 1.00 89.75 426 ASP A N 1
ATOM 3244 C CA . ASP A 1 426 ? 6.241 -35.485 -26.463 1.00 89.75 426 ASP A CA 1
ATOM 3245 C C . ASP A 1 426 ? 5.631 -35.656 -25.054 1.00 89.75 426 ASP A C 1
ATOM 3247 O O . ASP A 1 426 ? 6.095 -36.482 -24.270 1.00 89.75 426 ASP A O 1
ATOM 3251 N N . GLY A 1 427 ? 4.585 -34.887 -24.729 1.00 85.81 427 GLY A N 1
ATOM 3252 C CA . GLY A 1 427 ? 3.910 -34.897 -23.432 1.00 85.81 427 GLY A CA 1
ATOM 3253 C C . GLY A 1 427 ? 4.611 -34.069 -22.355 1.00 85.81 427 GLY A C 1
ATOM 3254 O O . GLY A 1 427 ? 4.120 -33.996 -21.228 1.00 85.81 427 GLY A O 1
ATOM 3255 N N . SER A 1 428 ? 5.734 -33.425 -22.676 1.00 92.69 428 SER A N 1
ATOM 3256 C CA . SER A 1 428 ? 6.422 -32.533 -21.753 1.00 92.69 428 SER A CA 1
ATOM 3257 C C . SER A 1 428 ? 5.673 -31.204 -21.612 1.00 92.69 428 SER A C 1
ATOM 3259 O O . SER A 1 428 ? 5.044 -30.713 -22.555 1.00 92.69 428 SER A O 1
ATOM 3261 N N . VAL A 1 429 ? 5.712 -30.625 -20.408 1.00 94.94 429 VAL A N 1
ATOM 3262 C CA . VAL A 1 429 ? 4.926 -29.428 -20.079 1.00 94.94 429 VAL A CA 1
ATOM 3263 C C . VAL A 1 429 ? 5.754 -28.352 -19.395 1.00 94.94 429 VAL A C 1
ATOM 3265 O O . VAL A 1 429 ? 6.763 -28.646 -18.756 1.00 94.94 429 VAL A O 1
ATOM 3268 N N . LEU A 1 430 ? 5.312 -27.101 -19.497 1.00 93.12 430 LEU A N 1
ATOM 3269 C CA . LEU A 1 430 ? 5.866 -25.970 -18.753 1.00 93.12 430 LEU A CA 1
ATOM 3270 C C . LEU A 1 430 ? 4.751 -25.046 -18.284 1.00 93.12 430 LEU A C 1
ATOM 3272 O O . LEU A 1 430 ? 3.975 -24.551 -19.094 1.00 93.12 430 LEU A O 1
ATOM 3276 N N . TYR A 1 431 ? 4.702 -24.791 -16.979 1.00 91.44 431 TYR A N 1
ATOM 3277 C CA . TYR A 1 431 ? 3.787 -23.831 -16.374 1.00 91.44 431 TYR A CA 1
ATOM 3278 C C . TYR A 1 431 ? 4.489 -22.508 -16.064 1.00 91.44 431 TYR A C 1
ATOM 3280 O O . TYR A 1 431 ? 5.587 -22.482 -15.492 1.00 91.44 431 TYR A O 1
ATOM 3288 N N . ARG A 1 432 ? 3.818 -21.398 -16.379 1.00 87.38 432 ARG A N 1
ATOM 3289 C CA . ARG A 1 432 ? 4.217 -20.039 -16.000 1.00 87.38 432 ARG A CA 1
ATOM 3290 C C . ARG A 1 432 ? 3.026 -19.235 -15.488 1.00 87.38 432 ARG A C 1
ATOM 3292 O O . ARG A 1 432 ? 1.883 -19.441 -15.889 1.00 87.38 432 ARG A O 1
ATOM 3299 N N . SER A 1 433 ? 3.290 -18.323 -14.552 1.00 78.88 433 SER A N 1
ATOM 3300 C CA . SER A 1 433 ? 2.275 -17.412 -14.014 1.00 78.88 433 SER A CA 1
ATOM 3301 C C . SER A 1 433 ? 1.824 -16.396 -15.062 1.00 78.88 433 SER A C 1
ATOM 3303 O O . SER A 1 433 ? 2.511 -16.155 -16.049 1.00 78.88 433 SER A O 1
ATOM 3305 N N . SER A 1 434 ? 0.699 -15.723 -14.805 1.00 68.12 434 SER A N 1
ATOM 3306 C CA . SER A 1 434 ? 0.140 -14.686 -15.691 1.00 68.12 434 SER A CA 1
ATOM 3307 C C . SER A 1 434 ? 1.038 -13.452 -15.880 1.00 68.12 434 SER A C 1
ATOM 3309 O O . SER A 1 434 ? 0.641 -12.513 -16.553 1.00 68.12 434 SER A O 1
ATOM 3311 N N . SER A 1 435 ? 2.196 -13.406 -15.220 1.00 63.09 435 SER A N 1
ATOM 3312 C CA . SER A 1 435 ? 3.207 -12.356 -15.366 1.00 63.09 435 SER A CA 1
ATOM 3313 C C . SER A 1 435 ? 4.232 -12.652 -16.469 1.00 63.09 435 SER A C 1
ATOM 3315 O O . SER A 1 435 ? 5.092 -11.815 -16.714 1.00 63.09 435 SER A O 1
ATOM 3317 N N . TYR A 1 436 ? 4.188 -13.836 -17.089 1.00 71.12 436 TYR A N 1
ATOM 3318 C CA . TYR A 1 436 ? 5.045 -14.214 -18.218 1.00 71.12 436 TYR A CA 1
ATOM 3319 C C . TYR A 1 436 ? 4.316 -13.994 -19.546 1.00 71.12 436 TYR A C 1
ATOM 3321 O O . TYR A 1 436 ? 3.129 -14.307 -19.650 1.00 71.12 436 TYR A O 1
ATOM 3329 N N . SER A 1 437 ? 5.038 -13.499 -20.557 1.00 70.75 437 SER A N 1
ATOM 3330 C CA . SER A 1 437 ? 4.558 -13.495 -21.943 1.00 70.75 437 SER A CA 1
ATOM 3331 C C . SER A 1 437 ? 4.628 -14.895 -22.554 1.00 70.75 437 SER A C 1
ATOM 3333 O O . SER A 1 437 ? 5.337 -15.777 -22.055 1.00 70.75 437 SER A O 1
ATOM 3335 N N . PHE A 1 438 ? 3.884 -15.095 -23.642 1.00 74.44 438 PHE A N 1
ATOM 3336 C CA . PHE A 1 438 ? 3.863 -16.357 -24.373 1.00 74.44 438 PHE A CA 1
ATOM 3337 C C . PHE A 1 438 ? 5.231 -16.680 -24.978 1.00 74.44 438 PHE A C 1
ATOM 3339 O O . PHE A 1 438 ? 5.733 -17.784 -24.801 1.00 74.44 438 PHE A O 1
ATOM 3346 N N . GLU A 1 439 ? 5.854 -15.700 -25.624 1.00 74.12 439 GLU A N 1
ATOM 3347 C CA . GLU A 1 439 ? 7.133 -15.814 -26.323 1.00 74.12 439 GLU A CA 1
ATOM 3348 C C . GLU A 1 439 ? 8.240 -16.181 -25.339 1.00 74.12 439 GLU A C 1
ATOM 3350 O O . GLU A 1 439 ? 8.970 -17.136 -25.567 1.00 74.12 439 GLU A O 1
ATOM 3355 N N . ARG A 1 440 ? 8.286 -15.519 -24.175 1.00 77.88 440 ARG A N 1
ATOM 3356 C CA . ARG A 1 440 ? 9.262 -15.841 -23.129 1.00 77.88 440 ARG A CA 1
ATOM 3357 C C . ARG A 1 440 ? 9.074 -17.257 -22.594 1.00 77.88 440 ARG A C 1
ATOM 3359 O O . ARG A 1 440 ? 10.045 -17.975 -22.380 1.00 77.88 440 ARG A O 1
ATOM 3366 N N . ALA A 1 441 ? 7.828 -17.658 -22.349 1.00 79.25 441 ALA A N 1
ATOM 3367 C CA . ALA A 1 441 ? 7.544 -19.010 -21.892 1.00 79.25 441 ALA A CA 1
ATOM 3368 C C . ALA A 1 441 ? 7.913 -20.050 -22.969 1.00 79.25 441 ALA A C 1
ATOM 3370 O O . ALA A 1 441 ? 8.412 -21.122 -22.636 1.00 79.25 441 ALA A O 1
ATOM 3371 N N . LEU A 1 442 ? 7.714 -19.722 -24.247 1.00 83.38 442 LEU A N 1
ATOM 3372 C CA . LEU A 1 442 ? 8.074 -20.562 -25.384 1.00 83.38 442 LEU A CA 1
ATOM 3373 C C . LEU A 1 442 ? 9.592 -20.658 -25.588 1.00 83.38 442 LEU A C 1
ATOM 3375 O O . LEU A 1 442 ? 10.084 -21.741 -25.895 1.00 83.38 442 LEU A O 1
ATOM 3379 N N . ASP A 1 443 ? 10.339 -19.577 -25.386 1.00 80.31 443 ASP A N 1
ATOM 3380 C CA . ASP A 1 443 ? 11.801 -19.580 -25.475 1.00 80.31 443 ASP A CA 1
ATOM 3381 C C . ASP A 1 443 ? 12.413 -20.429 -24.358 1.00 80.31 443 ASP A C 1
ATOM 3383 O O . ASP A 1 443 ? 13.173 -21.352 -24.642 1.00 80.31 443 ASP A O 1
ATOM 3387 N N . GLU A 1 444 ? 11.971 -20.251 -23.109 1.00 84.56 444 GLU A N 1
ATOM 3388 C CA . GLU A 1 444 ? 12.390 -21.114 -21.994 1.00 84.56 444 GLU A CA 1
ATOM 3389 C C . GLU A 1 444 ? 12.038 -22.589 -22.259 1.00 84.56 444 GLU A C 1
ATOM 3391 O O . GLU A 1 444 ? 12.807 -23.504 -21.948 1.00 84.56 444 GLU A O 1
ATOM 3396 N N . PHE A 1 445 ? 10.880 -22.840 -22.874 1.00 85.81 445 PHE A N 1
ATOM 3397 C CA . PHE A 1 445 ? 10.486 -24.179 -23.292 1.00 85.81 445 PHE A CA 1
ATOM 3398 C C . PHE A 1 445 ? 11.424 -24.748 -24.365 1.00 85.81 445 PHE A C 1
ATOM 3400 O O . PHE A 1 445 ? 11.831 -25.909 -24.290 1.00 85.81 445 PHE A O 1
ATOM 3407 N N . ARG A 1 446 ? 11.816 -23.950 -25.356 1.00 84.25 446 ARG A N 1
ATOM 3408 C CA . ARG A 1 446 ? 12.766 -24.363 -26.401 1.00 84.25 446 ARG A CA 1
ATOM 3409 C C . ARG A 1 446 ? 14.170 -24.597 -25.848 1.00 84.25 446 ARG A C 1
ATOM 3411 O O . ARG A 1 446 ? 14.843 -25.517 -26.299 1.00 84.25 446 ARG A O 1
ATOM 3418 N N . GLU A 1 447 ? 14.560 -23.858 -24.816 1.00 86.25 447 GLU A N 1
ATOM 3419 C CA . GLU A 1 447 ? 15.808 -24.045 -24.064 1.00 86.25 447 GLU A CA 1
ATOM 3420 C C . GLU A 1 447 ? 15.800 -25.288 -23.153 1.00 86.25 447 GLU A C 1
ATOM 3422 O O . GLU A 1 447 ? 16.794 -25.596 -22.496 1.00 86.25 447 GLU A O 1
ATOM 3427 N N . GLY A 1 448 ? 14.694 -26.038 -23.117 1.00 87.38 448 GLY A N 1
ATOM 3428 C CA . GLY A 1 448 ? 14.592 -27.310 -22.401 1.00 87.38 448 GLY A CA 1
ATOM 3429 C C . GLY A 1 448 ? 14.005 -27.205 -20.993 1.00 87.38 448 GLY A C 1
ATOM 3430 O O . GLY A 1 448 ? 13.928 -28.216 -20.296 1.00 87.38 448 GLY A O 1
ATOM 3431 N N . GLN A 1 449 ? 13.531 -26.030 -20.565 1.00 90.25 449 GLN A N 1
ATOM 3432 C CA . GLN A 1 449 ? 12.858 -25.897 -19.271 1.00 90.25 449 GLN A CA 1
ATOM 3433 C C . GLN A 1 449 ? 11.528 -26.652 -19.276 1.00 90.25 449 GLN A C 1
ATOM 3435 O O . GLN A 1 449 ? 10.713 -26.503 -20.189 1.00 90.25 449 GLN A O 1
ATOM 3440 N N . ARG A 1 450 ? 11.282 -27.453 -18.236 1.00 93.19 450 ARG A N 1
ATOM 3441 C CA . ARG A 1 450 ? 10.044 -28.225 -18.050 1.00 93.19 450 ARG A CA 1
ATOM 3442 C C . ARG A 1 450 ? 9.546 -28.106 -16.617 1.00 93.19 450 ARG A C 1
ATOM 3444 O O . ARG A 1 450 ? 10.324 -27.919 -15.686 1.00 93.19 450 ARG A O 1
ATOM 3451 N N . THR A 1 451 ? 8.239 -28.235 -16.432 1.00 90.75 451 THR A N 1
ATOM 3452 C CA . THR A 1 451 ? 7.616 -28.375 -15.115 1.00 90.75 451 THR A CA 1
ATOM 3453 C C . THR A 1 451 ? 7.333 -29.856 -14.856 1.00 90.75 451 THR A C 1
ATOM 3455 O O . THR A 1 451 ? 6.594 -30.462 -15.632 1.00 90.75 451 THR A O 1
ATOM 3458 N N . PRO A 1 452 ? 7.878 -30.455 -13.779 1.00 88.69 452 PRO A N 1
ATOM 3459 C CA . PRO A 1 452 ? 7.564 -31.834 -13.408 1.00 88.69 452 PRO A CA 1
ATOM 3460 C C . PRO A 1 452 ? 6.063 -32.015 -13.158 1.00 88.69 452 PRO A C 1
ATOM 3462 O O . PRO A 1 452 ? 5.465 -31.187 -12.465 1.00 88.69 452 PRO A O 1
ATOM 3465 N N . LEU A 1 453 ? 5.469 -33.098 -13.672 1.00 84.31 453 LEU A N 1
ATOM 3466 C CA . LEU A 1 453 ? 4.023 -33.353 -13.579 1.00 84.31 453 LEU A CA 1
ATOM 3467 C C . LEU A 1 453 ? 3.512 -33.400 -12.127 1.00 84.31 453 LEU A C 1
ATOM 3469 O O . LEU A 1 453 ? 2.463 -32.832 -11.836 1.00 84.31 453 LEU A O 1
ATOM 3473 N N . ASP A 1 454 ? 4.299 -33.928 -11.187 1.00 81.62 454 ASP A N 1
ATOM 3474 C CA . ASP A 1 454 ? 3.953 -33.977 -9.753 1.00 81.62 454 ASP A CA 1
ATOM 3475 C C . ASP A 1 454 ? 3.715 -32.584 -9.134 1.00 81.62 454 ASP A C 1
ATOM 3477 O O . ASP A 1 454 ? 3.031 -32.420 -8.116 1.00 81.62 454 ASP A O 1
ATOM 3481 N N . SER A 1 455 ? 4.237 -31.530 -9.771 1.00 81.31 455 SER A N 1
ATOM 3482 C CA . SER A 1 455 ? 4.017 -30.146 -9.339 1.00 81.31 455 SER A CA 1
ATOM 3483 C C . SER A 1 455 ? 2.542 -29.742 -9.442 1.00 81.31 455 SER A C 1
ATOM 3485 O O . SER A 1 455 ? 2.077 -28.932 -8.631 1.00 81.31 455 SER A O 1
ATOM 3487 N N . PHE A 1 456 ? 1.805 -30.337 -10.385 1.00 78.06 456 PHE A N 1
ATOM 3488 C CA . PHE A 1 456 ? 0.406 -30.035 -10.689 1.00 78.06 456 PHE A CA 1
ATOM 3489 C C . PHE A 1 456 ? -0.595 -30.739 -9.758 1.00 78.06 456 PHE A C 1
ATOM 3491 O O . PHE A 1 456 ? -1.745 -30.321 -9.710 1.00 78.06 456 PHE A O 1
ATOM 3498 N N . GLY A 1 457 ? -0.151 -31.711 -8.951 1.00 64.06 457 GLY A N 1
ATOM 3499 C CA . GLY A 1 457 ? -1.023 -32.563 -8.133 1.00 64.06 457 GLY A CA 1
ATOM 3500 C C . GLY A 1 457 ? -1.317 -33.867 -8.869 1.00 64.06 457 GLY A C 1
ATOM 3501 O O . GLY A 1 457 ? -1.887 -33.831 -9.956 1.00 64.06 457 GLY A O 1
ATOM 3502 N N . GLY A 1 458 ? -0.839 -34.979 -8.308 1.00 49.03 458 GLY A N 1
ATOM 3503 C CA . GLY A 1 458 ? -1.064 -36.336 -8.814 1.00 49.03 458 GLY A CA 1
ATOM 3504 C C . GLY A 1 458 ? -2.252 -37.007 -8.153 1.00 49.03 458 GLY A C 1
ATOM 3505 O O . GLY A 1 458 ? -2.548 -36.637 -6.991 1.00 49.03 458 GLY A O 1
#

Solvent-accessible surface area (backbone atoms only — not comparable to full-atom values): 25211 Å² total; per-residue (Å²): 136,52,71,59,65,60,55,18,64,89,12,74,50,28,58,56,46,36,69,46,48,31,50,43,47,70,59,90,87,27,40,36,37,32,36,73,91,44,50,38,33,38,39,38,38,82,52,100,82,27,36,40,34,22,43,22,55,48,95,50,71,74,40,72,27,39,37,18,52,40,70,69,56,48,53,48,50,52,49,49,56,48,28,40,58,39,37,15,45,75,68,74,32,72,68,80,77,65,80,87,59,92,61,62,28,90,60,46,50,75,51,68,47,101,80,60,27,41,36,40,29,31,68,92,42,69,77,49,33,37,35,39,31,70,31,52,70,66,58,70,51,48,48,44,49,47,73,76,50,54,66,74,56,52,52,50,8,47,72,32,80,54,21,46,86,80,54,61,55,73,74,89,67,94,62,72,89,77,76,73,91,71,50,68,77,84,66,58,52,71,71,54,49,58,45,35,42,51,38,64,24,47,75,44,64,55,88,81,29,38,38,40,28,62,74,54,44,36,34,40,36,32,77,54,97,78,25,41,34,35,24,38,37,44,80,39,42,66,45,72,46,37,35,21,59,48,59,65,60,48,46,43,50,49,46,67,70,39,34,63,44,25,34,65,19,87,89,65,76,52,47,54,69,41,70,51,88,74,74,72,63,66,30,90,65,48,43,78,43,80,77,49,97,48,28,31,29,47,25,37,71,89,67,47,80,67,52,36,37,38,38,42,78,50,78,68,35,54,45,56,53,20,50,48,48,50,41,72,82,45,53,57,65,50,44,54,51,4,49,73,33,62,57,20,50,78,46,34,47,82,53,24,41,55,43,66,84,84,68,69,68,72,72,68,48,58,74,89,74,45,52,79,69,49,39,54,37,37,54,50,38,50,49,46,52,50,32,44,26,58,74,67,78,47,87,82,89,73,77,75,42,32,24,80,50,99,64,35,22,35,24,36,26,101,46,94,82,48,18,37,30,40,25,33,80,88,70,52,35,34,74,46,56,53,87,57,46,60,66,61,54,48,50,44,42,72,76,65,54,66,46,66,69,72,79,31,53,123